Protein AF-A0AAW0M2M2-F1 (afdb_monomer)

Solvent-accessible surface area (backbone atoms only — not comparable to full-atom values): 34590 Å² total; per-residue (Å²): 140,70,68,51,44,62,49,50,53,52,49,44,66,69,54,57,27,78,77,44,36,73,47,79,44,62,57,34,70,61,42,40,52,47,68,79,40,62,84,29,36,69,46,28,28,35,42,36,34,29,42,13,44,48,23,31,36,43,34,56,42,60,23,58,39,45,49,23,29,38,40,34,34,30,41,13,40,44,23,48,41,65,26,67,47,36,49,26,43,41,27,30,37,42,31,37,26,43,12,46,50,23,46,65,58,53,35,37,37,82,67,23,46,43,36,29,39,39,32,52,14,50,35,48,41,40,48,67,44,70,38,55,64,38,46,81,46,50,34,33,57,30,55,50,48,70,66,49,52,53,42,25,44,72,65,25,71,89,31,92,54,35,72,58,48,52,50,54,54,52,54,48,58,54,48,52,48,54,52,49,58,56,46,60,74,71,54,94,70,93,76,80,77,77,69,66,57,60,57,58,54,52,48,53,53,51,55,62,67,49,48,71,58,56,61,63,57,78,74,58,90,77,82,82,78,88,87,76,89,86,88,87,86,89,82,92,81,85,84,69,55,80,55,64,65,76,62,50,64,76,74,47,45,53,58,49,52,48,49,54,48,52,52,48,52,52,53,51,49,50,56,52,53,48,68,74,66,62,75,81,83,71,98,85,67,72,74,71,62,65,54,56,57,54,52,50,55,50,55,73,73,52,55,67,67,64,55,55,52,68,78,61,66,69,75,76,50,52,75,34,55,41,23,77,84,74,47,68,34,20,45,49,26,38,24,47,48,39,31,41,13,61,64,41,77,50,49,59,68,69,63,40,31,50,52,52,53,49,42,40,76,57,43,36,27,24,41,37,49,29,50,66,28,54,62,52,44,36,35,34,50,50,21,60,37,43,78,79,46,70,59,90,70,45,40,40,33,37,32,40,25,67,75,43,83,47,94,77,50,70,42,57,44,37,48,43,70,52,53,51,54,45,49,57,49,48,33,61,42,31,69,45,82,55,38,43,32,42,24,43,52,41,57,21,58,86,37,30,46,54,50,32,42,52,40,52,46,51,37,33,77,70,52,42,24,71,36,39,28,41,16,36,55,15,72,68,35,48,56,51,27,36,73,73,46,73,47,24,33,42,37,39,76,36,25,76,79,38,62,88,47,63,86,57,53,51,56,49,29,59,76,69,41,26,9,38,31,24,37,49,28,37,52,79,39,48,39,59,38,68,61,53,70,74,54,73,50,98,76,20,58,53,69,66,26,40,40,57,33,71,73,21,29,62,55,38,50,56,43,51,52,47,44,45,54,50,11,57,74,70,77,47,49,36,35,20,47,42,41,28,52,56,52,67,75,40,79,47,35,34,40,27,60,53,63,85,43,68,70,56,50,53,42,55,57,54,12,76,75,61,83,74,53,74,68,54,48,46,53,57,48,68,54,38,51,73,88,67,56,35,53,56,95,47,45,82,80,43,61,71,66,34,26,93,56,19,49,43,49,80,81,129

Nearest PDB structures (foldseek):
  1pz0-assembly1_A  TM=8.975E-01  e=1.647E-25  Bacillus subtilis
  8hnq-assembly1_A  TM=9.126E-01  e=7.885E-23  Devosia sp. D6-9
  3n2t-assembly1_A  TM=8.808E-01  e=6.722E-23  Gluconobacter oxydans
  1pz1-assembly2_B  TM=8.894E-01  e=2.285E-22  Bacillus subtilis
  1ynq-assembly2_B  TM=8.586E-01  e=4.927E-20  Halalkalibacterium halodurans C-125

Radius of gyration: 32.62 Å; Cα contacts (8 Å, |Δi|>4): 1122; chains: 1; bounding box: 91×52×102 Å

Organism: Quercus suber (NCBI:txid58331)

Mean predicted aligned error: 18.8 Å

pLDDT: mean 76.01, std 26.11, range [20.14, 98.94]

Sequence (652 aa):
MPQSNIRLDKLLKSLQSKILKYMDFRSCKYITKLPDLSMSTPNLKELVLSDCNNLVEVHQSVGRLDKLVVWDLKGCSELQLLPDCLMMKSLEYFNVLYCSKLKKFPDIHPKMKSLKYLEMGETSISVLPPSFGNLTWLKTILFGSYDQLLHILVASMNCNIFPILVFMALVLTLDVQYIDLHYQHQVDTKVPIEETVSDSQALAITCLQCLPILNYFLTRPRFNKEGTSCASHHNFTNGVISLDWTRDIEEEIIPLCRFVQLTYDAFKKICLLSASTFKKPSKNTPQTCFIKEGLKEISDAVTIEEVVAGVRNELQIPLVKLGNQGLEVSKLGFGCMTLSGMYNSPLPEEDGIEVIKYAFSKGITFFDTSDIYGPHTNEILLGKALKQLPREKIQIATKFGVQKIGFPQMEVNGSPEYVRSSCEASLKRLDVQYIDLYYQHRVDTKVPIEETVGELKKLVEEGKVKYIGLSEASPDTIRRAHAVHPITALQMEWSLWSREIEDEIIPLCRELGIGIVPYSPLGRGFLAGKGAVENLAANSVLDMHPRFQGKNLDKNKAIFSRIEGLARKYQCTPAQLALAWVLQQGDDIVPIPGTTKIKNLENNIGSLKLKLTEEELKEISDAVPMEEVAGSRSFQNMDHFHWKFANTPPKN

InterPro domains:
  IPR023210 NADP-dependent oxidoreductase domain [PF00248] (331-622)
  IPR032675 Leucine-rich repeat domain superfamily [G3DSA:3.80.10.10] (3-87)
  IPR032675 Leucine-rich repeat domain superfamily [G3DSA:3.80.10.10] (88-161)
  IPR036812 NAD(P)-dependent oxidoreductase domain superfamily [G3DSA:3.20.20.100] (318-652)
  IPR036812 NAD(P)-dependent oxidoreductase domain superfamily [SSF51430] (319-623)
  IPR050791 Aldo/Keto Reductase [PTHR43625] (318-649)

Secondary structure (DSSP, 8-state):
--HHHHHHHHHHHHH--TT--EEE-TT-TT-SEE---TTT-TT--EEE-TT-TT--EE-GGGGG-TT--EEE-TT-TT--B--SEE--SS--EEE-TT-TT---PPEE-TT-----EEE-TT-------GGGGG-TT--EEEBS-HHHHHHHHHHTTTSTTHHHHHHHHHHHHHHHHHHHHHHHTT------TTTHHHHHHHHHHHHHHHHHHHHHHTT-GGG--------------SS-B--BTTTHIIIIIHHHHHHHHHHHHHHHHHHHHHHHH-----TT--THHHHHHHHHHHHHHS-HHHHHHHH----PPPEEE-SSSS-EEESS-EEGGGGG-SSSPPPPHHHHHHHHHHHHHTT--EEE--TTTTTTHHHHHHHHHHTTS-GGG-EEEEEE-EEEE-SS-EEE---HHHHHHHHHHHHHHHT-S-EEEEEESS--TTS-HHHHHHHHHHHHHTTSEEEEEEES--HHHHHHHHHHS-EEEEEEE-BTTB-TTTTTHHHHHHHTT-EEEEESTTGGGGGG-HHHHH---TT-GGGGSGGGSHHHHHHHHHHHHHHHHHHHHTTS-HHHHHHHHHHTT-TTB------S-HHHHHHHHHGGG----HHHHHHHHHTS-GGG--S-SSPTT-GGGSGGG---PPP-

Structure (mmCIF, N/CA/C/O backbone):
data_AF-A0AAW0M2M2-F1
#
_entry.id   AF-A0AAW0M2M2-F1
#
loop_
_atom_site.group_PDB
_atom_site.id
_atom_site.type_symbol
_atom_site.label_atom_id
_atom_site.label_alt_id
_atom_site.label_comp_id
_atom_site.label_asym_id
_atom_site.label_entity_id
_atom_site.label_seq_id
_atom_site.pdbx_PDB_ins_code
_atom_site.Cartn_x
_atom_site.Cartn_y
_atom_site.Cartn_z
_atom_site.occupancy
_atom_site.B_iso_or_equiv
_atom_site.auth_seq_id
_atom_site.auth_comp_id
_atom_site.auth_asym_id
_atom_site.auth_atom_id
_atom_site.pdbx_PDB_model_num
ATOM 1 N N . MET A 1 1 ? -6.464 0.130 71.370 1.00 41.16 1 MET A N 1
ATOM 2 C CA . MET A 1 1 ? -5.423 0.125 70.320 1.00 41.16 1 MET A CA 1
ATOM 3 C C . MET A 1 1 ? -5.131 1.541 69.764 1.00 41.16 1 MET A C 1
ATOM 5 O O . MET A 1 1 ? -5.499 1.801 68.630 1.00 41.16 1 MET A O 1
ATOM 9 N N . PRO A 1 2 ? -4.467 2.470 70.493 1.00 44.34 2 PRO A N 1
ATOM 10 C CA . PRO A 1 2 ? -4.054 3.775 69.933 1.00 44.34 2 PRO A CA 1
ATOM 11 C C . PRO A 1 2 ? -2.551 3.883 69.590 1.00 44.34 2 PRO A C 1
ATOM 13 O O . PRO A 1 2 ? -2.108 4.894 69.056 1.00 44.34 2 PRO A O 1
ATOM 16 N N . GLN A 1 3 ? -1.730 2.877 69.920 1.00 50.62 3 GLN A N 1
ATOM 17 C CA . GLN A 1 3 ? -0.264 3.013 69.877 1.00 50.62 3 GLN A CA 1
ATOM 18 C C . GLN A 1 3 ? 0.357 2.984 68.467 1.00 50.62 3 GLN A C 1
ATOM 20 O O . GLN A 1 3 ? 1.493 3.429 68.310 1.00 50.62 3 GLN A O 1
ATOM 25 N N . SER A 1 4 ? -0.343 2.482 67.445 1.00 52.38 4 SER A N 1
ATOM 26 C CA . SER A 1 4 ? 0.202 2.331 66.088 1.00 52.38 4 SER A CA 1
ATOM 27 C C . SER A 1 4 ? 0.309 3.652 65.320 1.00 52.38 4 SER A C 1
ATOM 29 O O . SER A 1 4 ? 1.388 3.954 64.814 1.00 52.38 4 SER A O 1
ATOM 31 N N . ASN A 1 5 ? -0.740 4.484 65.299 1.00 53.94 5 ASN A N 1
ATOM 32 C CA . ASN A 1 5 ? -0.688 5.793 64.623 1.00 53.94 5 ASN A CA 1
ATOM 33 C C . ASN A 1 5 ? 0.364 6.721 65.254 1.00 53.94 5 ASN A C 1
ATOM 35 O O . ASN A 1 5 ? 1.104 7.392 64.544 1.00 53.94 5 ASN A O 1
ATOM 39 N N . ILE A 1 6 ? 0.521 6.679 66.585 1.00 57.44 6 ILE A N 1
ATOM 40 C CA . ILE A 1 6 ? 1.540 7.465 67.307 1.00 57.44 6 ILE A CA 1
ATOM 41 C C . ILE A 1 6 ? 2.966 7.095 66.850 1.00 57.44 6 ILE A C 1
ATOM 43 O O . ILE A 1 6 ? 3.866 7.937 66.879 1.00 57.44 6 ILE A O 1
ATOM 47 N N . ARG A 1 7 ? 3.201 5.845 66.424 1.00 64.94 7 ARG A N 1
ATOM 48 C CA . ARG A 1 7 ? 4.500 5.415 65.879 1.00 64.94 7 ARG A CA 1
ATOM 49 C C . ARG A 1 7 ? 4.709 5.886 64.442 1.00 64.94 7 ARG A C 1
ATOM 51 O O . ARG A 1 7 ? 5.830 6.270 64.120 1.00 64.94 7 ARG A O 1
ATOM 58 N N . LEU A 1 8 ? 3.662 5.906 63.617 1.00 69.88 8 LEU A N 1
ATOM 59 C CA . LEU A 1 8 ? 3.749 6.382 62.235 1.00 69.88 8 LEU A CA 1
ATOM 60 C C . LEU A 1 8 ? 4.047 7.888 62.172 1.00 69.88 8 LEU A C 1
ATOM 62 O O . LEU A 1 8 ? 4.951 8.293 61.447 1.00 69.88 8 LEU A O 1
ATOM 66 N N . ASP A 1 9 ? 3.394 8.699 63.007 1.00 69.25 9 ASP A N 1
ATOM 67 C CA . ASP A 1 9 ? 3.676 10.139 63.118 1.00 69.25 9 ASP A CA 1
ATOM 68 C C . ASP A 1 9 ? 5.131 10.410 63.493 1.00 69.25 9 ASP A C 1
ATOM 70 O O . ASP A 1 9 ? 5.781 11.292 62.931 1.00 69.25 9 ASP A O 1
ATOM 74 N N . LYS A 1 10 ? 5.658 9.646 64.459 1.00 70.62 10 LYS A N 1
ATOM 75 C CA . LYS A 1 10 ? 7.057 9.752 64.885 1.00 70.62 10 LYS A CA 1
ATOM 76 C C . LYS A 1 10 ? 8.012 9.321 63.775 1.00 70.62 10 LYS A C 1
ATOM 78 O O . LYS A 1 10 ? 8.997 10.016 63.543 1.00 70.62 10 LYS A O 1
ATOM 83 N N . LEU A 1 11 ? 7.705 8.230 63.070 1.00 70.00 11 LEU A N 1
ATOM 84 C CA . LEU A 1 11 ? 8.491 7.753 61.932 1.00 70.00 11 LEU A CA 1
ATOM 85 C C . LEU A 1 11 ? 8.541 8.814 60.823 1.00 70.00 11 LEU A C 1
ATOM 87 O O . LEU A 1 11 ? 9.621 9.202 60.390 1.00 70.00 11 LEU A O 1
ATOM 91 N N . LEU A 1 12 ? 7.394 9.358 60.419 1.00 70.56 12 LEU A N 1
ATOM 92 C CA . LEU A 1 12 ? 7.300 10.362 59.356 1.00 70.56 12 LEU A CA 1
ATOM 93 C C . LEU A 1 12 ? 7.937 11.700 59.752 1.00 70.56 12 LEU A C 1
ATOM 95 O O . LEU A 1 12 ? 8.590 12.336 58.921 1.00 70.56 12 LEU A O 1
ATOM 99 N N . LYS A 1 13 ? 7.824 12.110 61.021 1.00 68.62 13 LYS A N 1
ATOM 100 C CA . LYS A 1 13 ? 8.559 13.269 61.558 1.00 68.62 13 LYS A CA 1
ATOM 101 C C . LYS A 1 13 ? 10.069 13.040 61.586 1.00 68.62 13 LYS A C 1
ATOM 103 O O . LYS A 1 13 ? 10.808 13.992 61.376 1.00 68.62 13 LYS A O 1
ATOM 108 N N . SER A 1 14 ? 10.528 11.809 61.821 1.00 65.75 14 SER A N 1
ATOM 109 C CA . SER A 1 14 ? 11.958 11.469 61.796 1.00 65.75 14 SER A CA 1
ATOM 110 C C . SER A 1 14 ? 12.529 11.354 60.383 1.00 65.75 14 SER A C 1
ATOM 112 O O . SER A 1 14 ? 13.710 11.613 60.183 1.00 65.75 14 SER A O 1
ATOM 114 N N . LEU A 1 15 ? 11.696 10.990 59.401 1.00 64.31 15 LEU A N 1
ATOM 115 C CA . LEU A 1 15 ? 12.158 10.747 58.042 1.00 64.31 15 LEU A CA 1
ATOM 116 C C . LEU A 1 15 ? 12.524 12.043 57.317 1.00 64.31 15 LEU A C 1
ATOM 118 O O . LEU A 1 15 ? 13.510 11.999 56.595 1.00 64.31 15 LEU A O 1
ATOM 122 N N . GLN A 1 16 ? 11.776 13.152 57.497 1.00 63.84 16 GLN A N 1
ATOM 123 C CA . GLN A 1 16 ? 12.005 14.493 56.891 1.00 63.84 16 GLN A CA 1
ATOM 124 C C . GLN A 1 16 ? 12.787 14.459 55.561 1.00 63.84 16 GLN A C 1
ATOM 126 O O . GLN A 1 16 ? 13.765 15.179 55.337 1.00 63.84 16 GLN A O 1
ATOM 131 N N . SER A 1 17 ? 12.382 13.560 54.665 1.00 61.28 17 SER A N 1
ATOM 132 C CA . SER A 1 17 ? 13.258 13.090 53.604 1.00 61.28 17 SER A CA 1
ATOM 133 C C . SER A 1 17 ? 12.835 13.746 52.311 1.00 61.28 17 SER A C 1
ATOM 135 O O . SER A 1 17 ? 11.846 13.367 51.682 1.00 61.28 17 SER A O 1
ATOM 137 N N . LYS A 1 18 ? 13.638 14.712 51.859 1.00 66.69 18 LYS A N 1
ATOM 138 C CA . LYS A 1 18 ? 13.493 15.292 50.517 1.00 66.69 18 LYS A CA 1
ATOM 139 C C . LYS A 1 18 ? 13.751 14.265 49.405 1.00 66.69 18 LYS A C 1
ATOM 141 O O . LYS A 1 18 ? 13.541 14.599 48.245 1.00 66.69 18 LYS A O 1
ATOM 146 N N . ILE A 1 19 ? 14.197 13.045 49.706 1.00 73.31 19 ILE A N 1
ATOM 147 C CA . ILE A 1 19 ? 14.490 12.022 48.691 1.00 73.31 19 ILE A CA 1
ATOM 148 C C . ILE A 1 19 ? 13.439 10.910 48.616 1.00 73.31 19 ILE A C 1
ATOM 150 O O . ILE A 1 19 ? 13.458 10.151 47.648 1.00 73.31 19 ILE A O 1
ATOM 154 N N . LEU A 1 20 ? 12.523 10.807 49.587 1.00 80.50 20 LEU A N 1
ATOM 155 C CA . LEU A 1 20 ? 11.522 9.743 49.595 1.00 80.50 20 LEU A CA 1
ATOM 156 C C . LEU A 1 20 ? 10.520 9.939 48.448 1.00 80.50 20 LEU A C 1
ATOM 158 O O . LEU A 1 20 ? 9.839 10.962 48.375 1.00 80.50 20 LEU A O 1
ATOM 162 N N . LYS A 1 21 ? 10.458 8.949 47.550 1.00 87.12 21 LYS A N 1
ATOM 163 C CA . LYS A 1 21 ? 9.605 8.951 46.350 1.00 87.12 21 LYS A CA 1
ATOM 164 C C . LYS A 1 21 ? 8.469 7.932 46.408 1.00 87.12 21 LYS A C 1
ATOM 166 O O . LYS A 1 21 ? 7.472 8.137 45.730 1.00 87.12 21 LYS A O 1
ATOM 171 N N . TYR A 1 22 ? 8.598 6.885 47.214 1.00 87.62 22 TYR A N 1
ATOM 172 C CA . TYR A 1 22 ? 7.656 5.769 47.244 1.00 87.62 22 TYR A CA 1
ATOM 173 C C . TYR A 1 22 ? 7.338 5.418 48.692 1.00 87.62 22 TYR A C 1
ATOM 175 O O . TYR A 1 22 ? 8.245 5.358 49.527 1.00 87.62 22 TYR A O 1
ATOM 183 N N . MET A 1 23 ? 6.058 5.224 48.986 1.00 87.25 23 MET A N 1
ATOM 184 C CA . MET A 1 23 ? 5.569 4.835 50.300 1.00 87.25 23 MET A CA 1
ATOM 185 C C . MET A 1 23 ? 4.469 3.795 50.116 1.00 87.25 23 MET A C 1
ATOM 187 O O . MET A 1 23 ? 3.405 4.105 49.588 1.00 87.25 23 MET A O 1
ATOM 191 N N . ASP A 1 24 ? 4.755 2.567 50.537 1.00 88.19 24 ASP A N 1
ATOM 192 C CA . ASP A 1 24 ? 3.856 1.425 50.405 1.00 88.19 24 ASP A CA 1
ATOM 193 C C . ASP A 1 24 ? 3.516 0.874 51.794 1.00 88.19 24 ASP A C 1
ATOM 195 O O . ASP A 1 24 ? 4.394 0.487 52.569 1.00 88.19 24 ASP A O 1
ATOM 199 N N . PHE A 1 25 ? 2.227 0.892 52.111 1.00 88.19 25 PHE A N 1
ATOM 200 C CA . PHE A 1 25 ? 1.624 0.379 53.332 1.00 88.19 25 PHE A CA 1
ATOM 201 C C . PHE A 1 25 ? 0.570 -0.687 53.035 1.00 88.19 25 PHE A C 1
ATOM 203 O O . PHE A 1 25 ? -0.311 -0.907 53.866 1.00 88.19 25 PHE A O 1
ATOM 210 N N . ARG A 1 26 ? 0.619 -1.340 51.869 1.00 89.50 26 ARG A N 1
ATOM 211 C CA . ARG A 1 26 ? -0.388 -2.322 51.470 1.00 89.50 26 ARG A CA 1
ATOM 212 C C . ARG A 1 26 ? -0.653 -3.347 52.576 1.00 89.50 26 ARG A C 1
ATOM 214 O O . ARG A 1 26 ? 0.263 -3.868 53.214 1.00 89.50 26 ARG A O 1
ATOM 221 N N . SER A 1 27 ? -1.932 -3.619 52.809 1.00 87.62 27 SER A N 1
ATOM 222 C CA . SER A 1 27 ? -2.438 -4.569 53.797 1.00 87.62 27 SER A CA 1
ATOM 223 C C . SER A 1 27 ? -2.068 -4.230 55.250 1.00 87.62 27 SER A C 1
ATOM 225 O O . SER A 1 27 ? -2.112 -5.097 56.132 1.00 87.62 27 SER A O 1
ATOM 227 N N . CYS A 1 28 ? -1.709 -2.974 55.547 1.00 84.38 28 CYS A N 1
ATOM 228 C CA . CYS A 1 28 ? -1.359 -2.561 56.901 1.00 84.38 28 CYS A CA 1
ATOM 229 C C . CYS A 1 28 ? -2.606 -2.449 57.788 1.00 84.38 28 CYS A C 1
ATOM 231 O O . CYS A 1 28 ? -3.385 -1.501 57.725 1.00 84.38 28 CYS A O 1
ATOM 233 N N . LYS A 1 29 ? -2.759 -3.405 58.707 1.00 82.69 29 LYS A N 1
ATOM 234 C CA . LYS A 1 29 ? -3.913 -3.491 59.620 1.00 82.69 29 LYS A CA 1
ATOM 235 C C . LYS A 1 29 ? -3.873 -2.487 60.776 1.00 82.69 29 LYS A C 1
ATOM 237 O O . LYS A 1 29 ? -4.831 -2.395 61.536 1.00 82.69 29 LYS A O 1
ATOM 242 N N . TYR A 1 30 ? -2.767 -1.773 60.963 1.00 82.38 30 TYR A N 1
ATOM 243 C CA . TYR A 1 30 ? -2.548 -0.937 62.147 1.00 82.38 30 TYR A CA 1
ATOM 244 C C . TYR A 1 30 ? -2.758 0.557 61.908 1.00 82.38 30 TYR A C 1
ATOM 246 O O . TYR A 1 30 ? -2.838 1.309 62.882 1.00 82.38 30 TYR A O 1
ATOM 254 N N . ILE A 1 31 ? -2.814 0.988 60.649 1.00 83.56 31 ILE A N 1
ATOM 255 C CA . ILE A 1 31 ? -3.046 2.387 60.302 1.00 83.56 31 ILE A CA 1
ATOM 256 C C . ILE A 1 31 ? -4.547 2.617 60.344 1.00 83.56 31 ILE A C 1
ATOM 258 O O . ILE A 1 31 ? -5.289 2.017 59.573 1.00 83.56 31 ILE A O 1
ATOM 262 N N . THR A 1 32 ? -4.985 3.489 61.249 1.00 85.75 32 THR A N 1
ATOM 263 C CA . THR A 1 32 ? -6.385 3.934 61.275 1.00 85.75 32 THR A CA 1
ATOM 264 C C . THR A 1 32 ? -6.557 5.351 60.756 1.00 85.75 32 THR A C 1
ATOM 266 O O . THR A 1 32 ? -7.652 5.726 60.350 1.00 85.75 32 THR A O 1
ATOM 269 N N . LYS A 1 33 ? -5.479 6.141 60.744 1.00 87.81 33 LYS A N 1
ATOM 270 C CA . LYS A 1 33 ? -5.456 7.513 60.238 1.00 87.81 33 LYS A CA 1
ATOM 271 C C . LYS A 1 33 ? -4.105 7.766 59.582 1.00 87.81 33 LYS A C 1
ATOM 273 O O . LYS A 1 33 ? -3.077 7.489 60.203 1.00 87.81 33 LYS A O 1
ATOM 278 N N . LEU A 1 34 ? -4.097 8.280 58.354 1.00 86.25 34 LEU A N 1
ATOM 279 C CA . LEU A 1 34 ? -2.859 8.728 57.720 1.00 86.25 34 LEU A CA 1
ATOM 280 C C . LEU A 1 34 ? -2.572 10.170 58.158 1.00 86.25 34 LEU A C 1
ATOM 282 O O . LEU A 1 34 ? -3.456 11.006 57.985 1.00 86.25 34 LEU A O 1
ATOM 286 N N . PRO A 1 35 ? -1.391 10.481 58.712 1.00 82.62 35 PRO A N 1
ATOM 287 C CA . PRO A 1 35 ? -1.107 11.800 59.272 1.00 82.62 35 PRO A CA 1
ATOM 288 C C . PRO A 1 35 ? -0.626 12.810 58.228 1.00 82.62 35 PRO A C 1
ATOM 290 O O . PRO A 1 35 ? -0.592 12.537 57.030 1.00 82.62 35 PRO A O 1
ATOM 293 N N . ASP A 1 36 ? -0.246 14.003 58.687 1.00 84.38 36 ASP A N 1
ATOM 294 C CA . ASP A 1 36 ? 0.264 15.061 57.821 1.00 84.38 36 ASP A CA 1
ATOM 295 C C . ASP A 1 36 ? 1.573 14.668 57.109 1.00 84.38 36 ASP A C 1
ATOM 297 O O . ASP A 1 36 ? 2.599 14.439 57.750 1.00 84.38 36 ASP A O 1
ATOM 301 N N . LEU A 1 37 ? 1.543 14.647 55.771 1.00 81.38 37 LEU A N 1
ATOM 302 C CA . LEU A 1 37 ? 2.695 14.343 54.914 1.00 81.38 37 LEU A CA 1
ATOM 303 C C . LEU A 1 37 ? 3.392 15.583 54.316 1.00 81.38 37 LEU A C 1
ATOM 305 O O . LEU A 1 37 ? 4.449 15.446 53.696 1.00 81.38 37 LEU A O 1
ATOM 309 N N . SER A 1 38 ? 2.843 16.792 54.497 1.00 69.94 38 SER A N 1
ATOM 310 C CA . SER A 1 38 ? 3.282 18.010 53.786 1.00 69.94 38 SER A CA 1
ATOM 311 C C . SER A 1 38 ? 4.749 18.376 54.031 1.00 69.94 38 SER A C 1
ATOM 313 O O . SER A 1 38 ? 5.471 18.720 53.095 1.00 69.94 38 SER A O 1
ATOM 315 N N . MET A 1 39 ? 5.201 18.266 55.281 1.00 65.81 39 MET A N 1
ATOM 316 C CA . MET A 1 39 ? 6.564 18.618 55.696 1.00 65.81 39 MET A CA 1
ATOM 317 C C . MET A 1 39 ? 7.548 17.446 55.605 1.00 65.81 39 MET A C 1
ATOM 319 O O . MET A 1 39 ? 8.760 17.659 55.588 1.00 65.81 39 MET A O 1
ATOM 323 N N . SER A 1 40 ? 7.043 16.213 55.547 1.00 66.44 40 SER A N 1
ATOM 324 C CA . SER A 1 40 ? 7.860 15.003 55.662 1.00 66.44 40 SER A CA 1
ATOM 325 C C . SER A 1 40 ? 8.271 14.416 54.315 1.00 66.44 40 SER A C 1
ATOM 327 O O . SER A 1 40 ? 9.352 13.832 54.224 1.00 66.44 40 SER A O 1
ATOM 329 N N . THR A 1 41 ? 7.441 14.558 53.274 1.00 74.00 41 THR A N 1
ATOM 330 C CA . THR A 1 41 ? 7.639 13.866 51.987 1.00 74.00 41 THR A CA 1
ATOM 331 C C . THR A 1 41 ? 7.198 14.712 50.779 1.00 74.00 41 THR A C 1
ATOM 333 O O . THR A 1 41 ? 6.314 14.308 50.022 1.00 74.00 41 THR A O 1
ATOM 336 N N . PRO A 1 42 ? 7.811 15.886 50.531 1.00 76.50 42 PRO A N 1
ATOM 337 C CA . PRO A 1 42 ? 7.380 16.800 49.463 1.00 76.50 42 PRO A CA 1
ATOM 338 C C . PRO A 1 42 ? 7.626 16.267 48.038 1.00 76.50 42 PRO A C 1
ATOM 340 O O . PRO A 1 42 ? 7.139 16.839 47.067 1.00 76.50 42 PRO A O 1
ATOM 343 N N . ASN A 1 43 ? 8.414 15.195 47.898 1.00 84.12 43 ASN A N 1
ATOM 344 C CA . ASN A 1 43 ? 8.793 14.584 46.621 1.00 84.12 43 ASN A CA 1
ATOM 345 C C . ASN A 1 43 ? 8.184 13.194 46.399 1.00 84.12 43 ASN A C 1
ATOM 347 O O . ASN A 1 43 ? 8.631 12.476 45.501 1.00 84.12 43 ASN A O 1
ATOM 351 N N . LEU A 1 44 ? 7.177 12.831 47.199 1.00 88.69 44 LEU A N 1
ATOM 352 C CA . LEU A 1 44 ? 6.480 11.560 47.074 1.00 88.69 44 LEU A CA 1
ATOM 353 C C . LEU A 1 44 ? 5.790 11.467 45.706 1.00 88.69 44 LEU A C 1
ATOM 355 O O . LEU A 1 44 ? 5.072 12.383 45.312 1.00 88.69 44 LEU A O 1
ATOM 359 N N . LYS A 1 45 ? 6.047 10.370 44.993 1.00 92.56 45 LYS A N 1
ATOM 360 C CA . LYS A 1 45 ? 5.477 10.032 43.686 1.00 92.56 45 LYS A CA 1
ATOM 361 C C . LYS A 1 45 ? 4.421 8.943 43.780 1.00 92.56 45 LYS A C 1
ATOM 363 O O . LYS A 1 45 ? 3.458 8.996 43.028 1.00 92.56 45 LYS A O 1
ATOM 368 N N . GLU A 1 46 ? 4.565 7.995 44.698 1.00 94.50 46 GLU A N 1
ATOM 369 C CA . GLU A 1 46 ? 3.585 6.920 44.860 1.00 94.50 46 GLU A CA 1
ATOM 370 C C . GLU A 1 46 ? 3.254 6.709 46.332 1.00 94.50 46 GLU A C 1
ATOM 372 O O . GLU A 1 46 ? 4.152 6.629 47.179 1.00 94.50 46 GLU A O 1
ATOM 377 N N . LEU A 1 47 ? 1.955 6.629 46.610 1.00 93.88 47 LEU A N 1
ATOM 378 C CA . LEU A 1 47 ? 1.397 6.322 47.917 1.00 93.88 47 LEU A CA 1
ATOM 379 C C . LEU A 1 47 ? 0.417 5.159 47.761 1.00 93.88 47 LEU A C 1
ATOM 381 O O . LEU A 1 47 ? -0.668 5.325 47.201 1.00 93.88 47 LEU A O 1
ATOM 385 N N . VAL A 1 48 ? 0.811 3.995 48.265 1.00 93.25 48 VAL A N 1
ATOM 386 C CA . VAL A 1 48 ? 0.042 2.752 48.174 1.00 93.25 48 VAL A CA 1
ATOM 387 C C . VAL A 1 48 ? -0.420 2.364 49.573 1.00 93.25 48 VAL A C 1
ATOM 389 O O . VAL A 1 48 ? 0.381 2.185 50.484 1.00 93.25 48 VAL A O 1
ATOM 392 N N . LEU A 1 49 ? -1.729 2.271 49.751 1.00 93.62 49 LEU A N 1
ATOM 393 C CA . LEU A 1 49 ? -2.432 1.966 50.998 1.00 93.62 49 LEU A CA 1
ATOM 394 C C . LEU A 1 49 ? -3.474 0.859 50.776 1.00 93.62 49 LEU A C 1
ATOM 396 O O . LEU A 1 49 ? -4.355 0.680 51.613 1.00 93.62 49 LEU A O 1
ATOM 400 N N . SER A 1 50 ? -3.395 0.118 49.668 1.00 91.19 50 SER A N 1
ATOM 401 C CA . SER A 1 50 ? -4.389 -0.895 49.308 1.00 91.19 50 SER A CA 1
ATOM 402 C C . SER A 1 50 ? -4.579 -1.922 50.435 1.00 91.19 50 SER A C 1
ATOM 404 O O . SER A 1 50 ? -3.626 -2.281 51.120 1.00 91.19 50 SER A O 1
ATOM 406 N N . ASP A 1 51 ? -5.806 -2.375 50.669 1.00 90.88 51 ASP A N 1
ATOM 407 C CA . ASP A 1 51 ? -6.210 -3.339 51.701 1.00 90.88 51 ASP A CA 1
ATOM 408 C C . ASP A 1 51 ? -5.865 -2.918 53.149 1.00 90.88 51 ASP A C 1
ATOM 410 O O . ASP A 1 51 ? -5.757 -3.750 54.060 1.00 90.88 51 ASP A O 1
ATOM 414 N N . CYS A 1 52 ? -5.689 -1.616 53.407 1.00 90.69 52 CYS A N 1
ATOM 415 C CA . CYS A 1 52 ? -5.622 -1.068 54.765 1.00 90.69 52 CYS A CA 1
ATOM 416 C C . CYS A 1 52 ? -7.027 -0.992 55.377 1.00 90.69 52 CYS A C 1
ATOM 418 O O . CYS A 1 52 ? -7.575 0.086 55.594 1.00 90.69 52 CYS A O 1
ATOM 420 N N . ASN A 1 53 ? -7.617 -2.147 55.684 1.00 90.00 53 ASN A N 1
ATOM 421 C CA . ASN A 1 53 ? -9.035 -2.259 56.048 1.00 90.00 53 ASN A CA 1
ATOM 422 C C . ASN A 1 53 ? -9.442 -1.452 57.286 1.00 90.00 53 ASN A C 1
ATOM 424 O O . ASN A 1 53 ? -10.620 -1.193 57.445 1.00 90.00 53 ASN A O 1
ATOM 428 N N . ASN A 1 54 ? -8.503 -1.058 58.154 1.00 90.75 54 ASN A N 1
ATOM 429 C CA . ASN A 1 54 ? -8.787 -0.262 59.354 1.00 90.75 54 ASN A CA 1
ATOM 430 C C . ASN A 1 54 ? -8.572 1.251 59.160 1.00 90.75 54 ASN A C 1
ATOM 432 O O . ASN A 1 54 ? -8.779 2.009 60.109 1.00 90.75 54 ASN A O 1
ATOM 436 N N . LEU A 1 55 ? -8.135 1.695 57.975 1.00 93.12 55 LEU A N 1
ATOM 437 C CA . LEU A 1 55 ? -7.920 3.104 57.652 1.00 93.12 55 LEU A CA 1
ATOM 438 C C . LEU A 1 55 ? -9.269 3.821 57.562 1.00 93.12 55 LEU A C 1
ATOM 440 O O . LEU A 1 55 ? -10.076 3.507 56.698 1.00 93.12 55 LEU A O 1
ATOM 444 N N . VAL A 1 56 ? -9.491 4.804 58.433 1.00 93.69 56 VAL A N 1
ATOM 445 C CA . VAL A 1 56 ? -10.744 5.569 58.515 1.00 93.69 56 VAL A CA 1
ATOM 446 C C . VAL A 1 56 ? -10.630 6.920 57.814 1.00 93.69 56 VAL A C 1
ATOM 448 O O . VAL A 1 56 ? -11.572 7.356 57.151 1.00 93.69 56 VAL A O 1
ATOM 451 N N . GLU A 1 57 ? -9.487 7.597 57.943 1.00 93.06 57 GLU A N 1
ATOM 452 C CA . GLU A 1 57 ? -9.285 8.929 57.366 1.00 93.06 57 GLU A CA 1
ATOM 453 C C . GLU A 1 57 ? -7.884 9.123 56.784 1.00 93.06 57 GLU A C 1
ATOM 455 O O . GLU A 1 57 ? -6.884 8.626 57.315 1.00 93.06 57 GLU A O 1
ATOM 460 N N . VAL A 1 58 ? -7.822 9.924 55.722 1.00 92.81 58 VAL A N 1
ATOM 461 C CA . VAL A 1 58 ? -6.584 10.448 55.152 1.00 92.81 58 VAL A CA 1
ATOM 462 C C . VAL A 1 58 ? -6.489 11.947 55.430 1.00 92.81 58 VAL A C 1
ATOM 464 O O . VAL A 1 58 ? -7.408 12.706 55.127 1.00 92.81 58 VAL A O 1
ATOM 467 N N . HIS A 1 59 ? -5.363 12.392 55.991 1.00 92.00 59 HIS A N 1
ATOM 468 C CA . HIS A 1 59 ? -5.149 13.801 56.310 1.00 92.00 59 HIS A CA 1
ATOM 469 C C . HIS A 1 59 ? -5.188 14.714 55.071 1.00 92.00 59 HIS A C 1
ATOM 471 O O . HIS A 1 59 ? -4.664 14.392 54.003 1.00 92.00 59 HIS A O 1
ATOM 477 N N . GLN A 1 60 ? -5.728 15.922 55.256 1.00 91.31 60 GLN A N 1
ATOM 478 C CA . GLN A 1 60 ? -5.965 16.933 54.215 1.00 91.31 60 GLN A CA 1
ATOM 479 C C . GLN A 1 60 ? -4.723 17.313 53.393 1.00 91.31 60 GLN A C 1
ATOM 481 O O . GLN A 1 60 ? -4.825 17.712 52.234 1.00 91.31 60 GLN A O 1
ATOM 486 N N . SER A 1 61 ? -3.529 17.199 53.976 1.00 89.31 61 SER A N 1
ATOM 487 C CA . SER A 1 61 ? -2.286 17.554 53.287 1.00 89.31 61 SER A CA 1
ATOM 488 C C . SER A 1 61 ? -1.919 16.626 52.133 1.00 89.31 61 SER A C 1
ATOM 490 O O . SER A 1 61 ? -1.231 17.076 51.218 1.00 89.31 61 SER A O 1
ATOM 492 N N . VAL A 1 62 ? -2.413 15.383 52.119 1.00 90.25 62 VAL A N 1
ATOM 493 C CA . VAL A 1 62 ? -2.189 14.447 51.004 1.00 90.25 62 VAL A CA 1
ATOM 494 C C . VAL A 1 62 ? -2.771 15.004 49.706 1.00 90.25 62 VAL A C 1
ATOM 496 O O . VAL A 1 62 ? -2.120 14.943 48.667 1.00 90.25 62 VAL A O 1
ATOM 499 N N . GLY A 1 63 ? -3.918 15.691 49.786 1.00 88.62 63 GLY A N 1
ATOM 500 C CA . GLY A 1 63 ? -4.549 16.361 48.646 1.00 88.62 63 GLY A CA 1
ATOM 501 C C . GLY A 1 63 ? -3.708 17.482 48.016 1.00 88.62 63 GLY A C 1
ATOM 502 O O . GLY A 1 63 ? -4.073 17.989 46.960 1.00 88.62 63 GLY A O 1
ATOM 503 N N . ARG A 1 64 ? -2.579 17.874 48.625 1.00 89.44 64 ARG A N 1
ATOM 504 C CA . ARG A 1 64 ? -1.669 18.935 48.151 1.00 89.44 64 ARG A CA 1
ATOM 505 C C . ARG A 1 64 ? -0.287 18.418 47.734 1.00 89.44 64 ARG A C 1
ATOM 507 O O . ARG A 1 64 ? 0.622 19.218 47.513 1.00 89.44 64 ARG A O 1
ATOM 514 N N . LEU A 1 65 ? -0.099 17.102 47.628 1.00 89.94 65 LEU A N 1
ATOM 515 C CA . LEU A 1 65 ? 1.167 16.504 47.196 1.00 89.94 65 LEU A CA 1
ATOM 516 C C . LEU A 1 65 ? 1.338 16.622 45.674 1.00 89.94 65 LEU A C 1
ATOM 518 O O . LEU A 1 65 ? 1.083 15.690 44.920 1.00 89.94 65 LEU A O 1
ATOM 522 N N . ASP A 1 66 ? 1.801 17.784 45.210 1.00 88.50 66 ASP A N 1
ATOM 523 C CA . ASP A 1 66 ? 1.894 18.136 43.782 1.00 88.50 66 ASP A CA 1
ATOM 524 C C . ASP A 1 66 ? 2.669 17.136 42.905 1.00 88.50 66 ASP A C 1
ATOM 526 O O . ASP A 1 66 ? 2.452 17.108 41.692 1.00 88.50 66 ASP A O 1
ATOM 530 N N . LYS A 1 67 ? 3.571 16.340 43.493 1.00 90.50 67 LYS A N 1
ATOM 531 C CA . LYS A 1 67 ? 4.420 15.357 42.800 1.00 90.50 67 LYS A CA 1
ATOM 532 C C . LYS A 1 67 ? 3.881 13.926 42.832 1.00 90.50 67 LYS A C 1
ATOM 534 O O . LYS A 1 67 ? 4.486 13.070 42.189 1.00 90.50 67 LYS A O 1
ATOM 539 N N . LEU A 1 68 ? 2.781 13.680 43.545 1.00 93.00 68 LEU A N 1
ATOM 540 C CA . LEU A 1 68 ? 2.160 12.365 43.623 1.00 93.00 68 LEU A CA 1
ATOM 541 C C . LEU A 1 68 ? 1.566 12.012 42.257 1.00 93.00 68 LEU A C 1
ATOM 543 O O . LEU A 1 68 ? 0.819 12.809 41.700 1.00 93.00 68 LEU A O 1
ATOM 547 N N . VAL A 1 69 ? 1.940 10.851 41.726 1.00 94.81 69 VAL A N 1
ATOM 548 C CA . VAL A 1 69 ? 1.541 10.295 40.424 1.00 94.81 69 VAL A CA 1
ATOM 549 C C . VAL A 1 69 ? 0.549 9.151 40.610 1.00 94.81 69 VAL A C 1
ATOM 551 O O . VAL A 1 69 ? -0.447 9.087 39.893 1.00 94.81 69 VAL A O 1
ATOM 554 N N . VAL A 1 70 ? 0.793 8.289 41.600 1.00 94.62 70 VAL A N 1
ATOM 555 C CA . VAL A 1 70 ? -0.048 7.129 41.914 1.00 94.62 70 VAL A CA 1
ATOM 556 C C . VAL A 1 70 ? -0.548 7.242 43.345 1.00 94.62 70 VAL A C 1
ATOM 558 O O . VAL A 1 70 ? 0.244 7.405 44.278 1.00 94.62 70 VAL A O 1
ATOM 561 N N . TRP A 1 71 ? -1.861 7.120 43.513 1.00 96.62 71 TRP A N 1
ATOM 562 C CA . TRP A 1 71 ? -2.487 7.019 44.820 1.00 96.62 71 TRP A CA 1
ATOM 563 C C . TRP A 1 71 ? -3.482 5.863 44.840 1.00 96.62 71 TRP A C 1
ATOM 565 O O . TRP A 1 71 ? -4.526 5.915 44.192 1.00 96.62 71 TRP A O 1
ATOM 575 N N . ASP A 1 72 ? -3.141 4.814 45.582 1.00 94.69 72 ASP A N 1
ATOM 576 C CA . ASP A 1 72 ? -3.933 3.590 45.656 1.00 94.69 72 ASP A CA 1
ATOM 577 C C . ASP A 1 72 ? -4.445 3.357 47.083 1.00 94.69 72 ASP A C 1
ATOM 579 O O . ASP A 1 72 ? -3.662 3.209 48.019 1.00 94.69 72 ASP A O 1
ATOM 583 N N . LEU A 1 73 ? -5.766 3.346 47.239 1.00 95.44 73 LEU A N 1
ATOM 584 C CA . LEU A 1 73 ? -6.519 3.071 48.464 1.00 95.44 73 LEU A CA 1
ATOM 585 C C . LEU A 1 73 ? -7.475 1.882 48.285 1.00 95.44 73 LEU A C 1
ATOM 587 O O . LEU A 1 73 ? -8.363 1.694 49.118 1.00 95.44 73 LEU A O 1
ATOM 591 N N . LYS A 1 74 ? -7.331 1.091 47.215 1.00 93.31 74 LYS A N 1
ATOM 592 C CA . LYS A 1 74 ? -8.222 -0.036 46.915 1.00 93.31 74 LYS A CA 1
ATOM 593 C C . LYS A 1 74 ? -8.420 -0.930 48.138 1.00 93.31 74 LYS A C 1
ATOM 595 O O . LYS A 1 74 ? -7.456 -1.251 48.816 1.00 93.31 74 LYS A O 1
ATOM 600 N N . GLY A 1 75 ? -9.646 -1.351 48.427 1.00 88.69 75 GLY A N 1
ATOM 601 C CA . GLY A 1 75 ? -9.933 -2.282 49.521 1.00 88.69 75 GLY A CA 1
ATOM 602 C C . GLY A 1 75 ? -9.902 -1.669 50.924 1.00 88.69 75 GLY A C 1
ATOM 603 O O . GLY A 1 75 ? -10.077 -2.398 51.895 1.00 88.69 75 GLY A O 1
ATOM 604 N N . CYS A 1 76 ? -9.730 -0.351 51.084 1.00 93.69 76 CYS A N 1
ATOM 605 C CA . CYS A 1 76 ? -9.828 0.302 52.396 1.00 93.69 76 CYS A CA 1
ATOM 606 C C . CYS A 1 76 ? -11.294 0.413 52.855 1.00 93.69 76 CYS A C 1
ATOM 608 O O . CYS A 1 76 ? -11.896 1.486 52.829 1.00 93.69 76 CYS A O 1
ATOM 610 N N . SER A 1 77 ? -11.884 -0.701 53.289 1.00 92.19 77 SER A N 1
ATOM 611 C CA . SER A 1 77 ? -13.319 -0.819 53.586 1.00 92.19 77 SER A CA 1
ATOM 612 C C . SER A 1 77 ? -13.837 0.133 54.674 1.00 92.19 77 SER A C 1
ATOM 614 O O . SER A 1 77 ? -15.004 0.518 54.646 1.00 92.19 77 SER A O 1
ATOM 616 N N . GLU A 1 78 ? -12.993 0.528 55.635 1.00 94.88 78 GLU A N 1
ATOM 617 C CA . GLU A 1 78 ? -13.367 1.463 5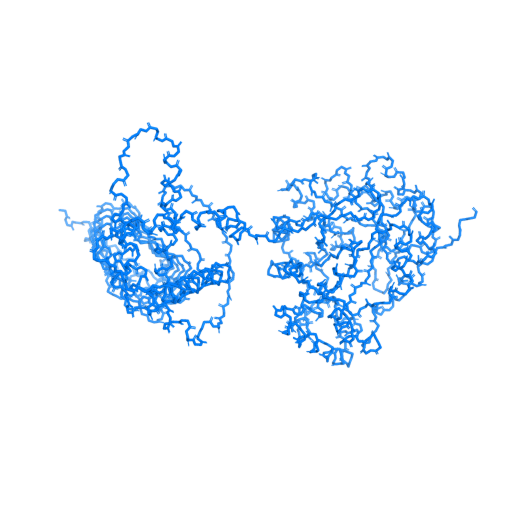6.709 1.00 94.88 78 GLU A CA 1
ATOM 618 C C . GLU A 1 78 ? -13.175 2.946 56.354 1.00 94.88 78 GLU A C 1
ATOM 620 O O . GLU A 1 78 ? -13.538 3.812 57.159 1.00 94.88 78 GLU A O 1
ATOM 625 N N . LEU A 1 79 ? -12.645 3.249 55.163 1.00 95.94 79 LEU A N 1
ATOM 626 C CA . LEU A 1 79 ? -12.308 4.607 54.753 1.00 95.94 79 LEU A CA 1
ATOM 627 C C . LEU A 1 79 ? -13.573 5.450 54.594 1.00 95.94 79 LEU A C 1
ATOM 629 O O . LEU A 1 79 ? -14.451 5.148 53.790 1.00 95.94 79 LEU A O 1
ATOM 633 N N . GLN A 1 80 ? -13.638 6.541 55.350 1.00 94.38 80 GLN A N 1
ATOM 634 C CA . GLN A 1 80 ? -14.776 7.461 55.376 1.00 94.38 80 GLN A CA 1
ATOM 635 C C . GLN A 1 80 ? -14.402 8.859 54.890 1.00 94.38 80 GLN A C 1
ATOM 637 O O . GLN A 1 80 ? -15.239 9.539 54.295 1.00 94.38 80 GLN A O 1
ATOM 642 N N . LEU A 1 81 ? -13.166 9.295 55.154 1.00 92.81 81 LEU A N 1
ATOM 643 C CA . LEU A 1 81 ? -12.733 10.671 54.925 1.00 92.81 81 LEU A CA 1
ATOM 644 C C . LEU A 1 81 ? -11.483 10.728 54.044 1.00 92.81 81 LEU A C 1
ATOM 646 O O . LEU A 1 81 ? -10.406 10.260 54.420 1.00 92.81 81 LEU A O 1
ATOM 650 N N . LEU A 1 82 ? -11.644 11.363 52.887 1.00 95.06 82 LEU A N 1
ATOM 651 C CA . LEU A 1 82 ? -10.566 11.836 52.025 1.00 95.06 82 LEU A CA 1
ATOM 652 C C . LEU A 1 82 ? -10.324 13.339 52.259 1.00 95.06 82 LEU A C 1
ATOM 654 O O . LEU A 1 82 ? -11.174 14.005 52.856 1.00 95.06 82 LEU A O 1
ATOM 658 N N . PRO A 1 83 ? -9.200 13.899 51.772 1.00 93.75 83 PRO A N 1
ATOM 659 C CA . PRO A 1 83 ? -9.015 15.342 51.693 1.00 93.75 83 PRO A CA 1
ATOM 660 C C . PRO A 1 83 ? -10.200 16.016 50.992 1.00 93.75 83 PRO A C 1
ATOM 662 O O . PRO A 1 83 ? -10.698 15.502 49.997 1.00 93.75 83 PRO A O 1
ATOM 665 N N . ASP A 1 84 ? -10.626 17.180 51.475 1.00 91.12 84 ASP A N 1
ATOM 666 C CA . ASP A 1 84 ? -11.812 17.875 50.968 1.00 91.12 84 ASP A CA 1
ATOM 667 C C . ASP A 1 84 ? -11.615 18.384 49.540 1.00 91.12 84 ASP A C 1
ATOM 669 O O . ASP A 1 84 ? -12.576 18.466 48.783 1.00 91.12 84 ASP A O 1
ATOM 673 N N . CYS A 1 85 ? -10.376 18.724 49.171 1.00 91.50 85 CYS A N 1
ATOM 674 C CA . CYS A 1 85 ? -10.023 19.240 47.855 1.00 91.50 85 CYS A CA 1
ATOM 675 C C . CYS A 1 85 ? -8.688 18.653 47.379 1.00 91.50 85 CYS A C 1
ATOM 677 O O . CYS A 1 85 ? -7.685 18.690 48.100 1.00 91.50 85 CYS A O 1
ATOM 679 N N . LEU A 1 86 ? -8.664 18.144 46.148 1.00 92.50 86 LEU A N 1
ATOM 680 C CA . LEU A 1 86 ? -7.475 17.611 45.492 1.00 92.50 86 LEU A CA 1
ATOM 681 C C . LEU A 1 86 ? -6.856 18.678 44.585 1.00 92.50 86 LEU A C 1
ATOM 683 O O . LEU A 1 86 ? -7.492 19.220 43.680 1.00 92.50 86 LEU A O 1
ATOM 687 N N . MET A 1 87 ? -5.586 18.979 44.841 1.00 89.44 87 MET A N 1
ATOM 688 C CA . MET A 1 87 ? -4.790 19.999 44.151 1.00 89.44 87 MET A CA 1
ATOM 689 C C . MET A 1 87 ? -3.548 19.418 43.461 1.00 89.44 87 MET A C 1
ATOM 691 O O . MET A 1 87 ? -2.752 20.175 42.907 1.00 89.44 87 MET A O 1
ATOM 695 N N . MET A 1 88 ? -3.380 18.093 43.483 1.00 89.75 88 MET A N 1
ATOM 696 C CA . MET A 1 88 ? -2.184 17.399 43.003 1.00 89.75 88 MET A CA 1
ATOM 697 C C . MET A 1 88 ? -2.048 17.523 41.482 1.00 89.75 88 MET A C 1
ATOM 699 O O . MET A 1 88 ? -2.861 17.005 40.720 1.00 89.75 88 MET A O 1
ATOM 703 N N . LYS A 1 89 ? -0.995 18.203 41.022 1.00 88.94 89 LYS A N 1
ATOM 704 C CA . LYS A 1 89 ? -0.776 18.454 39.587 1.00 88.94 89 LYS A CA 1
ATOM 705 C C . LYS A 1 89 ? -0.282 17.241 38.808 1.00 88.94 89 LYS A C 1
ATOM 707 O O . LYS A 1 89 ? -0.470 17.223 37.599 1.00 88.94 89 LYS A O 1
ATOM 712 N N . SER A 1 90 ? 0.363 16.277 39.461 1.00 92.62 90 SER A N 1
ATOM 713 C CA . SER A 1 90 ? 1.000 15.138 38.781 1.00 92.62 90 SER A CA 1
ATOM 714 C C . SER A 1 90 ? 0.207 13.837 38.876 1.00 92.62 90 SER A C 1
ATOM 716 O O . SER A 1 90 ? 0.655 12.847 38.309 1.00 92.62 90 SER A O 1
ATOM 718 N N . LEU A 1 91 ? -0.928 13.816 39.587 1.00 94.19 91 LEU A N 1
ATOM 719 C CA . LEU A 1 91 ? -1.649 12.574 39.861 1.00 94.19 91 LEU A CA 1
ATOM 720 C C . LEU A 1 91 ? -2.246 12.040 38.563 1.00 94.19 91 LEU A C 1
ATOM 722 O O . LEU A 1 91 ? -3.049 12.738 37.955 1.00 94.19 91 LEU A O 1
ATOM 726 N N . GLU A 1 92 ? -1.855 10.833 38.161 1.00 92.56 92 GLU A N 1
ATOM 727 C CA . GLU A 1 92 ? -2.325 10.160 36.945 1.00 92.56 92 GLU A CA 1
ATOM 728 C C . GLU A 1 92 ? -3.258 8.985 37.250 1.00 92.56 92 GLU A C 1
ATOM 730 O O . GLU A 1 92 ? -4.169 8.722 36.464 1.00 92.56 92 GLU A O 1
ATOM 735 N N . TYR A 1 93 ? -3.067 8.319 38.394 1.00 91.06 93 TYR A N 1
ATOM 736 C CA . TYR A 1 93 ? -3.843 7.155 38.820 1.00 91.06 93 TYR A CA 1
ATOM 737 C C . TYR A 1 93 ? -4.376 7.343 40.241 1.00 91.06 93 TYR A C 1
ATOM 739 O O . TYR A 1 93 ? -3.595 7.569 41.173 1.00 91.06 93 TYR A O 1
ATOM 747 N N . PHE A 1 94 ? -5.695 7.229 40.405 1.00 94.88 94 PHE A N 1
ATOM 748 C CA . PHE A 1 94 ? -6.360 7.283 41.703 1.00 94.88 94 PHE A CA 1
ATOM 749 C C . PHE A 1 94 ? -7.322 6.105 41.872 1.00 94.88 94 PHE A C 1
ATOM 751 O O . PHE A 1 94 ? -8.276 5.971 41.109 1.00 94.88 94 PHE A O 1
ATOM 758 N N . ASN A 1 95 ? -7.086 5.264 42.877 1.00 92.12 95 ASN A N 1
ATOM 759 C CA . ASN A 1 95 ? -7.898 4.077 43.133 1.00 92.12 95 ASN A CA 1
ATOM 760 C C . ASN A 1 95 ? -8.507 4.112 44.536 1.00 92.12 95 ASN A C 1
ATOM 762 O O . ASN A 1 95 ? -7.786 4.170 45.526 1.00 92.12 95 ASN A O 1
ATOM 766 N N . VAL A 1 96 ? -9.835 4.069 44.613 1.00 93.31 96 VAL A N 1
ATOM 767 C CA . VAL A 1 96 ? -10.641 3.947 45.839 1.00 93.31 96 VAL A CA 1
ATOM 768 C C . VAL A 1 96 ? -11.672 2.818 45.713 1.00 93.31 96 VAL A C 1
ATOM 770 O O . VAL A 1 96 ? -12.719 2.841 46.356 1.00 93.31 96 VAL A O 1
ATOM 773 N N . LEU A 1 97 ? -11.399 1.836 44.857 1.00 86.81 97 LEU A N 1
ATOM 774 C CA . LEU A 1 97 ? -12.293 0.721 44.577 1.00 86.81 97 LEU A CA 1
ATOM 775 C C . LEU A 1 97 ? -12.449 -0.165 45.828 1.00 86.81 97 LEU A C 1
ATOM 777 O O . LEU A 1 97 ? -11.483 -0.391 46.554 1.00 86.81 97 LEU A O 1
ATOM 781 N N . TYR A 1 98 ? -13.660 -0.649 46.111 1.00 86.69 98 TYR A N 1
ATOM 782 C CA . TYR A 1 98 ? -14.019 -1.378 47.344 1.00 86.69 98 TYR A CA 1
ATOM 783 C C . TYR A 1 98 ? -13.918 -0.559 48.653 1.00 86.69 98 TYR A C 1
ATOM 785 O O . TYR A 1 98 ? -13.920 -1.130 49.748 1.00 86.69 98 TYR A O 1
ATOM 793 N N . CYS A 1 99 ? -13.868 0.778 48.590 1.00 91.56 99 CYS A N 1
ATOM 794 C CA . CYS A 1 99 ? -13.984 1.649 49.769 1.00 91.56 99 CYS A CA 1
ATOM 795 C C . CYS A 1 99 ? -15.460 1.869 50.146 1.00 91.56 99 CYS A C 1
ATOM 797 O O . CYS A 1 99 ? -16.009 2.966 50.005 1.00 91.56 99 CYS A O 1
ATOM 799 N N . SER A 1 100 ? -16.118 0.816 50.629 1.00 89.19 100 SER A N 1
ATOM 800 C CA . SER A 1 100 ? -17.577 0.772 50.798 1.00 89.19 100 SER A CA 1
ATOM 801 C C . SER A 1 100 ? -18.152 1.844 51.731 1.00 89.19 100 SER A C 1
ATOM 803 O O . SER A 1 100 ? -19.278 2.285 51.512 1.00 89.19 100 SER A O 1
ATOM 805 N N . LYS A 1 101 ? -17.403 2.332 52.732 1.00 93.12 101 LYS A N 1
ATOM 806 C CA . LYS A 1 101 ? -17.846 3.406 53.649 1.00 93.12 101 LYS A CA 1
ATOM 807 C C . LYS A 1 101 ? -17.580 4.831 53.155 1.00 93.12 101 LYS A C 1
ATOM 809 O O . LYS A 1 101 ? -18.007 5.785 53.813 1.00 93.12 101 LYS A O 1
ATOM 814 N N . LEU A 1 102 ? -16.931 5.001 52.004 1.00 92.62 102 LEU A N 1
ATOM 815 C CA . LEU A 1 102 ? -16.628 6.315 51.450 1.00 92.62 102 LEU A CA 1
ATOM 816 C C . LEU A 1 102 ? -17.893 6.909 50.820 1.00 92.62 102 LEU A C 1
ATOM 818 O O . LEU A 1 102 ? -18.404 6.378 49.841 1.00 92.62 102 LEU A O 1
ATOM 822 N N . LYS A 1 103 ? -18.415 7.999 51.394 1.00 88.81 103 LYS A N 1
ATOM 823 C CA . LYS A 1 103 ? -19.702 8.603 50.981 1.00 88.81 103 LYS A CA 1
ATOM 824 C C . LYS A 1 103 ? -19.573 9.847 50.110 1.00 88.81 103 LYS A C 1
ATOM 826 O O . LYS A 1 103 ? -20.532 10.238 49.450 1.00 88.81 103 LYS A O 1
ATOM 831 N N . LYS A 1 104 ? -18.418 10.508 50.149 1.00 89.12 104 LYS A N 1
ATOM 832 C CA . LYS A 1 104 ? -18.193 11.797 49.492 1.00 89.12 104 LYS A CA 1
ATOM 833 C C . LYS A 1 104 ? -16.920 11.739 48.664 1.00 89.12 104 LYS A C 1
ATOM 835 O O . LYS A 1 104 ? -15.872 11.349 49.174 1.00 89.12 104 LYS A O 1
ATOM 840 N N . PHE A 1 105 ? -17.018 12.180 47.413 1.00 89.94 105 PHE A N 1
ATOM 841 C CA . PHE A 1 105 ? -15.848 12.419 46.580 1.00 89.94 105 PHE A CA 1
ATOM 842 C C . PHE A 1 105 ? -15.271 13.827 46.846 1.00 89.94 105 PHE A C 1
ATOM 844 O O . PHE A 1 105 ? -16.051 14.775 46.993 1.00 89.94 105 PHE A O 1
ATOM 851 N N . PRO A 1 106 ? -13.939 13.989 46.926 1.00 90.81 106 PRO A N 1
ATOM 852 C CA . PRO A 1 106 ? -13.283 15.290 47.084 1.00 90.81 106 PRO A CA 1
ATOM 853 C C . PRO A 1 106 ? -13.587 16.294 45.968 1.00 90.81 106 PRO A C 1
ATOM 855 O O . PRO A 1 106 ? -13.734 15.914 44.807 1.00 90.81 106 PRO A O 1
ATOM 858 N N . ASP A 1 107 ? -13.568 17.590 46.283 1.00 89.88 107 ASP A N 1
ATOM 859 C CA . ASP A 1 107 ? -13.549 18.636 45.261 1.00 89.88 107 ASP A CA 1
ATOM 860 C C . ASP A 1 107 ? -12.259 18.585 44.430 1.00 89.88 107 ASP A C 1
ATOM 862 O O . ASP A 1 107 ? -11.176 18.311 44.946 1.00 89.88 107 ASP A O 1
ATOM 866 N N . ILE A 1 108 ? -12.345 18.905 43.139 1.00 87.69 108 ILE A N 1
ATOM 867 C CA . ILE A 1 108 ? -11.188 18.924 42.237 1.00 87.69 108 ILE A CA 1
ATOM 868 C C . ILE A 1 108 ? -10.790 20.362 41.919 1.00 87.69 108 ILE A C 1
ATOM 870 O O . ILE A 1 108 ? -11.525 21.113 41.273 1.00 87.69 108 ILE A O 1
ATOM 874 N N . HIS A 1 109 ? -9.584 20.759 42.314 1.00 88.69 109 HIS A N 1
ATOM 875 C CA . HIS A 1 109 ? -9.072 22.080 41.974 1.00 88.69 109 HIS A CA 1
ATOM 876 C C . HIS A 1 109 ? -8.817 22.193 40.455 1.00 88.69 109 HIS A C 1
ATOM 878 O O . HIS A 1 109 ? -8.200 21.295 39.884 1.00 88.69 109 HIS A O 1
ATOM 884 N N . PRO A 1 110 ? -9.112 23.328 39.788 1.00 79.69 110 PRO A N 1
ATOM 885 C CA . PRO A 1 110 ? -8.910 23.519 38.335 1.00 79.69 110 PRO A CA 1
ATOM 886 C C . PRO A 1 110 ? -7.481 23.312 37.787 1.00 79.69 110 PRO A C 1
ATOM 888 O O . PRO A 1 110 ? -7.246 23.370 36.580 1.00 79.69 110 PRO A O 1
ATOM 891 N N . LYS A 1 111 ? -6.496 23.135 38.676 1.00 79.81 111 LYS A N 1
ATOM 892 C CA . LYS A 1 111 ? -5.086 22.886 38.329 1.00 79.81 111 LYS A CA 1
ATOM 893 C C . LYS A 1 111 ? -4.774 21.389 38.223 1.00 79.81 111 LYS A C 1
ATOM 895 O O . LYS A 1 111 ? -3.732 21.041 37.677 1.00 79.81 111 LYS A O 1
ATOM 900 N N . MET A 1 112 ? -5.648 20.530 38.742 1.00 84.50 112 MET A N 1
ATOM 901 C CA . MET A 1 112 ? -5.520 19.081 38.687 1.00 84.50 112 MET A CA 1
ATOM 902 C C . MET A 1 112 ? -6.013 18.593 37.325 1.00 84.50 112 MET A C 1
ATOM 904 O O . MET A 1 112 ? -7.197 18.348 37.127 1.00 84.50 112 MET A O 1
ATOM 908 N N . LYS A 1 113 ? -5.087 18.524 36.366 1.00 77.19 113 LYS A N 1
ATOM 909 C CA . LYS A 1 113 ? -5.375 18.161 34.971 1.00 77.19 113 LYS A CA 1
ATOM 910 C C . LYS A 1 113 ? -4.753 16.838 34.539 1.00 77.19 113 LYS A C 1
ATOM 912 O O . LYS A 1 113 ? -4.968 16.443 33.411 1.00 77.19 113 LYS A O 1
ATOM 917 N N . SER A 1 114 ? -3.975 16.174 35.386 1.00 84.44 114 SER A N 1
ATOM 918 C CA . SER A 1 114 ? -3.170 15.021 34.956 1.00 84.44 114 SER A CA 1
ATOM 919 C C . SER A 1 114 ? -3.830 13.670 35.210 1.00 84.44 114 SER A C 1
ATOM 921 O O . SER A 1 114 ? -3.289 12.664 34.763 1.00 84.44 114 SER A O 1
ATOM 923 N N . LEU A 1 115 ? -4.974 13.632 35.907 1.00 84.19 115 LEU A N 1
ATOM 924 C CA . LEU A 1 115 ? -5.622 12.374 36.275 1.00 84.19 115 LEU A CA 1
ATOM 925 C C . LEU A 1 115 ? -6.165 11.694 35.020 1.00 84.19 115 LEU A C 1
ATOM 927 O O . LEU A 1 115 ? -7.018 12.262 34.343 1.00 84.19 115 LEU A O 1
ATOM 931 N N . LYS A 1 116 ? -5.663 10.490 34.736 1.00 77.94 116 LYS A N 1
ATOM 932 C CA . LYS A 1 116 ? -6.022 9.678 33.567 1.00 77.94 116 LYS A CA 1
ATOM 933 C C . LYS A 1 116 ? -6.914 8.505 33.958 1.00 77.94 116 LYS A C 1
ATOM 935 O O . LYS A 1 116 ? -7.813 8.166 33.200 1.00 77.94 116 LYS A O 1
ATOM 940 N N . TYR A 1 117 ? -6.698 7.921 35.132 1.00 77.12 117 TYR A N 1
ATOM 941 C CA . TYR A 1 117 ? -7.393 6.715 35.573 1.00 77.12 117 TYR A CA 1
ATOM 942 C C . TYR A 1 117 ? -7.990 6.926 36.963 1.00 77.12 117 TYR A C 1
ATOM 944 O O . TYR A 1 117 ? -7.269 7.270 37.905 1.00 77.12 117 TYR A O 1
ATOM 952 N N . LEU A 1 118 ? -9.302 6.719 37.081 1.00 84.50 118 LEU A N 1
ATOM 953 C CA . LEU A 1 118 ? -10.031 6.766 38.343 1.00 84.50 118 LEU A CA 1
ATOM 954 C C . LEU A 1 118 ? -10.812 5.470 38.555 1.00 84.50 118 LEU A C 1
ATOM 956 O O . LEU A 1 118 ? -11.701 5.137 37.780 1.00 84.50 118 LEU A O 1
ATOM 960 N N . GLU A 1 119 ? -10.544 4.772 39.648 1.00 83.19 119 GLU A N 1
ATOM 961 C CA . GLU A 1 119 ? -11.302 3.580 40.028 1.00 83.19 119 GLU A CA 1
ATOM 962 C C . GLU A 1 119 ? -12.077 3.868 41.314 1.00 83.19 119 GLU A C 1
ATOM 964 O O . GLU A 1 119 ? -11.469 4.105 42.354 1.00 83.19 119 GLU A O 1
ATOM 969 N N . MET A 1 120 ? -13.412 3.890 41.261 1.00 84.25 120 MET A N 1
ATOM 970 C CA . MET A 1 120 ? -14.253 4.258 42.415 1.00 84.25 120 MET A CA 1
ATOM 971 C C . MET A 1 120 ? -15.472 3.352 42.621 1.00 84.25 120 MET A C 1
ATOM 973 O O . MET A 1 120 ? -16.446 3.728 43.286 1.00 84.25 120 MET A O 1
ATOM 977 N N . GLY A 1 121 ? -15.409 2.152 42.049 1.00 77.62 121 GLY A N 1
ATOM 978 C CA . GLY A 1 121 ? -16.446 1.148 42.198 1.00 77.62 121 GLY A CA 1
ATOM 979 C C . GLY A 1 121 ? -16.589 0.623 43.620 1.00 77.62 121 GLY A C 1
ATOM 980 O O . GLY A 1 121 ? -15.628 0.632 44.390 1.00 77.62 121 GLY A O 1
ATOM 981 N N . GLU A 1 122 ? -17.793 0.163 43.963 1.00 82.00 122 GLU A N 1
ATOM 982 C CA . GLU A 1 122 ? -18.102 -0.403 45.285 1.00 82.00 122 GLU A CA 1
ATOM 983 C C . GLU A 1 122 ? -17.835 0.595 46.430 1.00 82.00 122 GLU A C 1
ATOM 985 O O . GLU A 1 122 ? -17.312 0.247 47.492 1.00 82.00 122 GLU A O 1
ATOM 990 N N . THR A 1 123 ? -18.180 1.870 46.203 1.00 85.75 123 THR A N 1
ATOM 991 C CA . THR A 1 123 ? -18.168 2.934 47.221 1.00 85.75 123 THR A CA 1
ATOM 992 C C . THR A 1 123 ? -19.588 3.427 47.499 1.00 85.75 123 THR A C 1
ATOM 994 O O . THR A 1 123 ? -20.472 3.318 46.654 1.00 85.75 123 THR A O 1
ATOM 997 N N . SER A 1 124 ? -19.818 4.036 48.665 1.00 83.94 124 SER A N 1
ATOM 998 C CA . SER A 1 124 ? -21.102 4.681 49.001 1.00 83.94 124 SER A CA 1
ATOM 999 C C . SER A 1 124 ? -21.238 6.106 48.429 1.00 83.94 124 SER A C 1
ATOM 1001 O O . SER A 1 124 ? -22.062 6.894 48.905 1.00 83.94 124 SER A O 1
ATOM 1003 N N . ILE A 1 125 ? -20.405 6.485 47.455 1.00 82.75 125 ILE A N 1
ATOM 1004 C CA . ILE A 1 125 ? -20.457 7.802 46.815 1.00 82.75 125 ILE A CA 1
ATOM 1005 C C . ILE A 1 125 ? -21.698 7.856 45.929 1.00 82.75 125 ILE A C 1
ATOM 1007 O O . ILE A 1 125 ? -21.801 7.127 44.950 1.00 82.75 125 ILE A O 1
ATOM 1011 N N . SER A 1 126 ? -22.620 8.752 46.271 1.00 71.38 126 SER A N 1
ATOM 1012 C CA . SER A 1 126 ? -23.881 8.947 45.543 1.00 71.38 126 SER A CA 1
ATOM 1013 C C . SER A 1 126 ? -23.913 10.225 44.709 1.00 71.38 126 SER A C 1
ATOM 1015 O O . SER A 1 126 ? -24.775 10.359 43.853 1.00 71.38 126 SER A O 1
ATOM 1017 N N . VAL A 1 127 ? -22.995 11.171 44.940 1.00 73.81 127 VAL A N 1
ATOM 1018 C CA . VAL A 1 127 ? -22.943 12.455 44.224 1.00 73.81 127 VAL A CA 1
ATOM 1019 C C . VAL A 1 127 ? -21.493 12.854 43.978 1.00 73.81 127 VAL A C 1
ATOM 1021 O O . VAL A 1 127 ? -20.675 12.841 44.902 1.00 73.81 127 VAL A O 1
ATOM 1024 N N . LEU A 1 128 ? -21.183 13.256 42.743 1.00 80.50 128 LEU A N 1
ATOM 1025 C CA . LEU A 1 128 ? -19.902 13.872 42.398 1.00 80.50 128 LEU A CA 1
ATOM 1026 C C . LEU A 1 128 ? -19.989 15.403 42.507 1.00 80.50 128 LEU A C 1
ATOM 1028 O O . LEU A 1 128 ? -21.006 15.986 42.117 1.00 80.50 128 LEU A O 1
ATOM 1032 N N . PRO A 1 129 ? -18.945 16.081 43.015 1.00 77.81 129 PRO A N 1
ATOM 1033 C CA . PRO A 1 129 ? -18.952 17.534 43.108 1.00 77.81 129 PRO A CA 1
ATOM 1034 C C . PRO A 1 129 ? -18.901 18.188 41.713 1.00 77.81 129 PRO A C 1
ATOM 1036 O O . PRO A 1 129 ? -18.282 17.636 40.804 1.00 77.81 129 PRO A O 1
ATOM 1039 N N . PRO A 1 130 ? -19.446 19.407 41.519 1.00 69.56 130 PRO A N 1
ATOM 1040 C CA . PRO A 1 130 ? -19.382 20.111 40.229 1.00 69.56 130 PRO A CA 1
ATOM 1041 C C . PRO A 1 130 ? -17.956 20.315 39.711 1.00 69.56 130 PRO A C 1
ATOM 1043 O O . PRO A 1 130 ? -17.700 20.318 38.505 1.00 69.56 130 PRO A O 1
ATOM 1046 N N . SER A 1 131 ? -17.017 20.457 40.646 1.00 76.06 131 SER A N 1
ATOM 1047 C CA . SER A 1 131 ? -15.589 20.595 40.394 1.00 76.06 131 SER A CA 1
ATOM 1048 C C . SER A 1 131 ? -14.985 19.380 39.675 1.00 76.06 131 SER A C 1
ATOM 1050 O O . SER A 1 131 ? -13.964 19.530 39.010 1.00 76.06 131 SER A O 1
ATOM 1052 N N . PHE A 1 132 ? -15.641 18.214 39.700 1.00 76.44 132 PHE A N 1
ATOM 1053 C CA . PHE A 1 132 ? -15.235 17.008 38.971 1.00 76.44 132 PHE A CA 1
ATOM 1054 C C . PHE A 1 132 ? -15.089 17.243 37.456 1.00 76.44 132 PHE A C 1
ATOM 1056 O O . PHE A 1 132 ? -14.218 16.656 36.818 1.00 76.44 132 PHE A O 1
ATOM 1063 N N . GLY A 1 133 ? -15.850 18.187 36.886 1.00 62.44 133 GLY A N 1
ATOM 1064 C CA . GLY A 1 133 ? -15.709 18.608 35.485 1.00 62.44 133 GLY A CA 1
ATOM 1065 C C . GLY A 1 133 ? -14.358 19.254 35.132 1.00 62.44 133 GLY A C 1
ATOM 1066 O O . GLY A 1 133 ? -14.089 19.492 33.958 1.00 62.44 133 GLY A O 1
ATOM 1067 N N . ASN A 1 134 ? -13.495 19.534 36.115 1.00 69.75 134 ASN A N 1
ATOM 1068 C CA . ASN A 1 134 ? -12.134 20.028 35.888 1.00 69.75 134 ASN A CA 1
ATOM 1069 C C . ASN A 1 134 ? -11.166 18.940 35.378 1.00 69.75 134 ASN A C 1
ATOM 1071 O O . ASN A 1 134 ? -10.074 19.276 34.916 1.00 69.75 134 ASN A O 1
ATOM 1075 N N . LEU A 1 135 ? -11.545 17.657 35.446 1.00 71.12 135 LEU A N 1
ATOM 1076 C CA . LEU A 1 135 ? -10.728 16.511 35.034 1.00 71.12 135 LEU A CA 1
ATOM 1077 C C . LEU A 1 135 ? -10.756 16.302 33.509 1.00 71.12 135 LEU A C 1
ATOM 1079 O O . LEU A 1 135 ? -11.268 15.310 33.005 1.00 71.12 135 LEU A O 1
ATOM 1083 N N . THR A 1 136 ? -10.190 17.243 32.752 1.00 64.56 136 THR A N 1
ATOM 1084 C CA . THR A 1 136 ? -10.270 17.251 31.277 1.00 64.56 136 THR A CA 1
ATOM 1085 C C . THR A 1 136 ? -9.429 16.182 30.566 1.00 64.56 136 THR A C 1
ATOM 1087 O O . THR A 1 136 ? -9.488 16.097 29.347 1.00 64.56 136 THR A O 1
ATOM 1090 N N . TRP A 1 137 ? -8.610 15.416 31.291 1.00 62.62 137 TRP A N 1
ATOM 1091 C CA . TRP A 1 137 ? -7.715 14.380 30.743 1.00 62.62 137 TRP A CA 1
ATOM 1092 C C . TRP A 1 137 ? -8.028 12.977 31.273 1.00 62.62 137 TRP A C 1
ATOM 1094 O O . TRP A 1 137 ? -7.235 12.052 31.085 1.00 62.62 137 TRP A O 1
ATOM 1104 N N . LEU A 1 138 ? -9.165 12.833 31.955 1.00 60.06 138 LEU A N 1
ATOM 1105 C CA . LEU A 1 138 ? -9.620 11.563 32.493 1.00 60.06 138 LEU A CA 1
ATOM 1106 C C . LEU A 1 138 ? -9.955 10.627 31.331 1.00 60.06 138 LEU A C 1
ATOM 1108 O O . LEU A 1 138 ? -10.815 10.933 30.512 1.00 60.06 138 LEU A O 1
ATOM 1112 N N . LYS A 1 139 ? -9.223 9.518 31.245 1.00 58.25 139 LYS A N 1
ATOM 1113 C CA . LYS A 1 139 ? -9.356 8.514 30.188 1.00 58.25 139 LYS A CA 1
ATOM 1114 C C . LYS A 1 139 ? -10.295 7.393 30.592 1.00 58.25 139 LYS A C 1
ATOM 1116 O O . LYS A 1 139 ? -11.096 6.956 29.783 1.00 58.25 139 LYS A O 1
ATOM 1121 N N . THR A 1 140 ? -10.211 6.941 31.839 1.00 55.19 140 THR A N 1
ATOM 1122 C CA . THR A 1 140 ? -10.973 5.784 32.317 1.00 55.19 140 THR A CA 1
ATOM 1123 C C . THR A 1 140 ? -11.559 6.062 33.688 1.00 55.19 140 THR A C 1
ATOM 1125 O O . THR A 1 140 ? -10.867 6.568 34.577 1.00 55.19 140 THR A O 1
ATOM 1128 N N . ILE A 1 141 ? -12.828 5.687 33.858 1.00 68.75 141 ILE A N 1
ATOM 1129 C CA . ILE A 1 141 ? -13.508 5.640 35.153 1.00 68.75 141 ILE A CA 1
ATOM 1130 C C . ILE A 1 141 ? -14.101 4.245 35.336 1.00 68.75 141 ILE A C 1
ATOM 1132 O O . ILE A 1 141 ? -14.845 3.794 34.469 1.00 68.75 141 ILE A O 1
ATOM 1136 N N . LEU A 1 142 ? -13.800 3.588 36.458 1.00 62.81 142 LEU A N 1
ATOM 1137 C CA . LEU A 1 142 ? -14.437 2.324 36.843 1.00 62.81 142 LEU A CA 1
ATOM 1138 C C . LEU A 1 142 ? -15.489 2.566 37.933 1.00 62.81 142 LEU A C 1
ATOM 1140 O O . LEU A 1 142 ? -15.150 3.035 39.026 1.00 62.81 142 LEU A O 1
ATOM 1144 N N . PHE A 1 143 ? -16.739 2.196 37.643 1.00 65.75 143 PHE A N 1
ATOM 1145 C CA . PHE A 1 143 ? -17.834 2.077 38.614 1.00 65.75 143 PHE A CA 1
ATOM 1146 C C . PHE A 1 143 ? -18.071 0.596 38.942 1.00 65.75 143 PHE A C 1
ATOM 1148 O O . PHE A 1 143 ? -17.799 -0.273 38.119 1.00 65.75 143 PHE A O 1
ATOM 1155 N N . GLY A 1 144 ? -18.513 0.306 40.166 1.00 53.78 144 GLY A N 1
ATOM 1156 C CA . GLY A 1 144 ? -18.589 -1.068 40.680 1.00 53.78 144 GLY A CA 1
ATOM 1157 C C . GLY A 1 144 ? -19.937 -1.722 40.420 1.00 53.78 144 GLY A C 1
ATOM 1158 O O . GLY A 1 144 ? -19.995 -2.923 40.190 1.00 53.78 144 GLY A O 1
ATOM 1159 N N . SER A 1 145 ? -21.006 -0.922 40.377 1.00 59.16 145 SER A N 1
ATOM 1160 C CA . SER A 1 145 ? -22.363 -1.408 40.144 1.00 59.16 145 SER A CA 1
ATOM 1161 C C . SER A 1 145 ? -23.224 -0.409 39.367 1.00 59.16 145 SER A C 1
ATOM 1163 O O . SER A 1 145 ? -22.971 0.801 39.358 1.00 59.16 145 SER A O 1
ATOM 1165 N N . TYR A 1 146 ? -24.268 -0.934 38.723 1.00 50.94 146 TYR A N 1
ATOM 1166 C CA . TYR A 1 146 ? -25.261 -0.158 37.978 1.00 50.94 146 TYR A CA 1
ATOM 1167 C C . TYR A 1 146 ? -26.007 0.847 38.869 1.00 50.94 146 TYR A C 1
ATOM 1169 O O . TYR A 1 146 ? -26.152 2.015 38.508 1.00 50.94 146 TYR A O 1
ATOM 1177 N N . ASP A 1 147 ? -26.402 0.428 40.073 1.00 55.22 147 ASP A N 1
ATOM 1178 C CA . ASP A 1 147 ? -27.129 1.273 41.027 1.00 55.22 147 ASP A CA 1
ATOM 1179 C C . ASP A 1 147 ? -26.303 2.488 41.462 1.00 55.22 147 ASP A C 1
ATOM 1181 O O . ASP A 1 147 ? -26.816 3.605 41.569 1.00 55.22 147 ASP A O 1
ATOM 1185 N N . GLN A 1 148 ? -24.996 2.289 41.663 1.00 58.72 148 GLN A N 1
ATOM 1186 C CA . GLN A 1 148 ? -24.070 3.366 42.005 1.00 58.72 148 GLN A CA 1
ATOM 1187 C C . GLN A 1 148 ? -24.019 4.422 40.890 1.00 58.72 148 GLN A C 1
ATOM 1189 O O . GLN A 1 148 ? -24.054 5.623 41.166 1.00 58.72 148 GLN A O 1
ATOM 1194 N N . LEU A 1 149 ? -23.992 3.982 39.629 1.00 58.44 149 LEU A N 1
ATOM 1195 C CA . LEU A 1 149 ? -24.017 4.865 38.467 1.00 58.44 149 LEU A CA 1
ATOM 1196 C C . LEU A 1 149 ? -25.345 5.635 38.376 1.00 58.44 149 LEU A C 1
ATOM 1198 O O . LEU A 1 149 ? -25.329 6.856 38.201 1.00 58.44 149 LEU A O 1
ATOM 1202 N N . LEU A 1 150 ? -26.481 4.950 38.551 1.00 49.16 150 LEU A N 1
ATOM 1203 C CA . LEU A 1 150 ? -27.825 5.533 38.474 1.00 49.16 150 LEU A CA 1
ATOM 1204 C C . LEU A 1 150 ? -28.064 6.610 39.546 1.00 49.16 150 LEU A C 1
ATOM 1206 O O . LEU A 1 150 ? -28.638 7.665 39.270 1.00 49.16 150 LEU A O 1
ATOM 1210 N N . HIS A 1 151 ? -27.580 6.383 40.768 1.00 54.62 151 HIS A N 1
ATOM 1211 C CA . HIS A 1 151 ? -27.672 7.368 41.845 1.00 54.62 151 HIS A CA 1
ATOM 1212 C C . HIS A 1 151 ? -26.833 8.623 41.566 1.00 54.62 151 HIS A C 1
ATOM 1214 O O . HIS A 1 151 ? -27.324 9.740 41.760 1.00 54.62 151 HIS A O 1
ATOM 1220 N N . ILE A 1 152 ? -25.609 8.456 41.052 1.00 57.53 152 ILE A N 1
ATOM 1221 C CA . ILE A 1 152 ? -24.730 9.574 40.670 1.00 57.53 152 ILE A CA 1
ATOM 1222 C C . ILE A 1 152 ? -25.344 10.378 39.517 1.00 57.53 152 ILE A C 1
ATOM 1224 O O . ILE A 1 152 ? -25.340 11.608 39.538 1.00 57.53 152 ILE A O 1
ATOM 1228 N N . LEU A 1 153 ? -25.944 9.694 38.547 1.00 50.84 153 LEU A N 1
ATOM 1229 C CA . LEU A 1 153 ? -26.683 10.273 37.426 1.00 50.84 153 LEU A CA 1
ATOM 1230 C C . LEU A 1 153 ? -27.788 11.236 37.849 1.00 50.84 153 LEU A C 1
ATOM 1232 O O . LEU A 1 153 ? -27.801 12.393 37.426 1.00 50.84 153 LEU A O 1
ATOM 1236 N N . VAL A 1 154 ? -28.700 10.763 38.700 1.00 41.66 154 VAL A N 1
ATOM 1237 C CA . VAL A 1 154 ? -29.864 11.537 39.154 1.00 41.66 154 VAL A CA 1
ATOM 1238 C C . VAL A 1 154 ? -29.429 12.758 39.969 1.00 41.66 154 VAL A C 1
ATOM 1240 O O . VAL A 1 154 ? -30.048 13.817 39.883 1.00 41.66 154 VAL A O 1
ATOM 1243 N N . ALA A 1 155 ? -28.335 12.654 40.724 1.00 42.16 155 ALA A N 1
ATOM 1244 C CA . ALA A 1 155 ? -27.850 13.744 41.564 1.00 42.16 155 ALA A CA 1
ATOM 1245 C C . ALA A 1 155 ? -26.952 14.763 40.831 1.00 42.16 155 ALA A C 1
ATOM 1247 O O . ALA A 1 155 ? -26.825 15.906 41.277 1.00 42.16 155 ALA A O 1
ATOM 1248 N N . SER A 1 156 ? -26.341 14.390 39.701 1.00 44.78 156 SER A N 1
ATOM 1249 C CA . SER A 1 156 ? -25.379 15.221 38.960 1.00 44.78 156 SER A CA 1
ATOM 1250 C C . SER A 1 156 ? -25.963 15.918 37.717 1.00 44.78 156 SER A C 1
ATOM 1252 O O . SER A 1 156 ? -25.193 16.375 36.871 1.00 44.78 156 SER A O 1
ATOM 1254 N N . MET A 1 157 ? -27.293 16.095 37.629 1.00 37.53 157 MET A N 1
ATOM 1255 C CA . MET A 1 157 ? -28.012 16.741 36.502 1.00 37.53 157 MET A CA 1
ATOM 1256 C C . MET A 1 157 ? -27.493 18.133 36.087 1.00 37.53 157 MET A C 1
ATOM 1258 O O . MET A 1 157 ? -27.692 18.553 34.951 1.00 37.53 157 MET A O 1
ATOM 1262 N N . ASN A 1 158 ? -26.792 18.839 36.979 1.00 37.62 158 ASN A N 1
ATOM 1263 C CA . ASN A 1 158 ? -26.222 20.169 36.727 1.00 37.62 158 ASN A CA 1
ATOM 1264 C C . ASN A 1 158 ? -24.712 20.162 36.400 1.00 37.62 158 ASN A C 1
ATOM 1266 O O . ASN A 1 158 ? -24.099 21.227 36.319 1.00 37.62 158 ASN A O 1
ATOM 1270 N N . CYS A 1 159 ? -24.083 18.993 36.237 1.00 43.28 159 CYS A N 1
ATOM 1271 C CA . CYS A 1 159 ? -22.657 18.883 35.919 1.00 43.28 159 CYS A CA 1
ATOM 1272 C C . CYS A 1 159 ? -22.406 18.771 34.407 1.00 43.28 159 CYS A C 1
ATOM 1274 O O . CYS A 1 159 ? -23.132 18.089 33.692 1.00 43.28 159 CYS A O 1
ATOM 1276 N N . ASN A 1 160 ? -21.294 19.339 33.922 1.00 41.84 160 ASN A N 1
ATOM 1277 C CA . ASN A 1 160 ? -20.869 19.226 32.513 1.00 41.84 160 ASN A CA 1
ATOM 1278 C C . ASN A 1 160 ? -20.565 17.778 32.057 1.00 41.84 160 ASN A C 1
ATOM 1280 O O . ASN A 1 160 ? -20.381 17.547 30.868 1.00 41.84 160 ASN A O 1
ATOM 1284 N N . ILE A 1 161 ? -20.514 16.823 32.991 1.00 45.38 161 ILE A N 1
ATOM 1285 C CA . ILE A 1 161 ? -20.317 15.380 32.759 1.00 45.38 161 ILE A CA 1
ATOM 1286 C C . ILE A 1 161 ? -21.635 14.590 32.669 1.00 45.38 161 ILE A C 1
ATOM 1288 O O . ILE A 1 161 ? -21.619 13.401 32.364 1.00 45.38 161 ILE A O 1
ATOM 1292 N N . PHE A 1 162 ? -22.785 15.236 32.894 1.00 42.53 162 PHE A N 1
ATOM 1293 C CA . PHE A 1 162 ? -24.107 14.601 32.871 1.00 42.53 162 PHE A CA 1
ATOM 1294 C C . PHE A 1 162 ? -24.443 13.859 31.559 1.00 42.53 162 PHE A C 1
ATOM 1296 O O . PHE A 1 162 ? -24.919 12.730 31.645 1.00 42.53 162 PHE A O 1
ATOM 1303 N N . PRO A 1 163 ? -24.130 14.377 30.351 1.00 40.69 163 PRO A N 1
ATOM 1304 C CA . PRO A 1 163 ? -24.392 13.648 29.102 1.00 40.69 163 PRO A CA 1
ATOM 1305 C C . PRO A 1 163 ? -23.651 12.305 29.005 1.00 40.69 163 PRO A C 1
ATOM 1307 O O . PRO A 1 163 ? -24.134 11.364 28.385 1.00 40.69 163 PRO A O 1
ATOM 1310 N N . ILE A 1 164 ? -22.487 12.211 29.646 1.00 44.44 164 ILE A N 1
ATOM 1311 C CA . ILE A 1 164 ? -21.595 11.047 29.597 1.00 44.44 164 ILE A CA 1
ATOM 1312 C C . ILE A 1 164 ? -22.052 9.988 30.591 1.00 44.44 164 ILE A C 1
ATOM 1314 O O . ILE A 1 164 ? -22.080 8.801 30.282 1.00 44.44 164 ILE A O 1
ATOM 1318 N N . LEU A 1 165 ? -22.500 10.434 31.763 1.00 45.69 165 LEU A N 1
ATOM 1319 C CA . LEU A 1 165 ? -23.172 9.570 32.71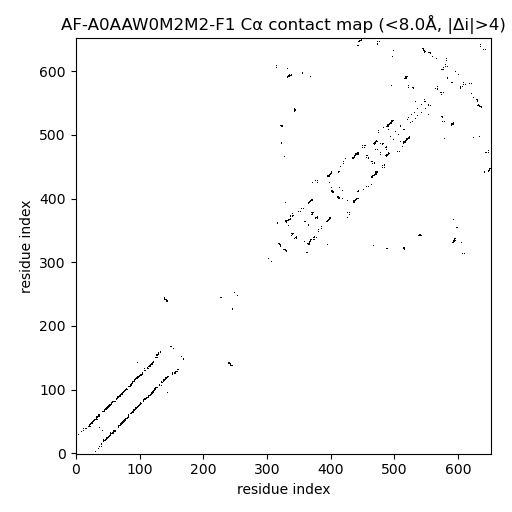7 1.00 45.69 165 LEU A CA 1
ATOM 1320 C C . LEU A 1 165 ? -24.450 8.969 32.099 1.00 45.69 165 LEU A C 1
ATOM 1322 O O . LEU A 1 165 ? -24.717 7.784 32.278 1.00 45.69 165 LEU A O 1
ATOM 1326 N N . VAL A 1 166 ? -25.217 9.756 31.327 1.00 43.69 166 VAL A N 1
ATOM 1327 C CA . VAL A 1 166 ? -26.438 9.283 30.642 1.00 43.69 166 VAL A CA 1
ATOM 1328 C C . VAL A 1 166 ? -26.106 8.248 29.563 1.00 43.69 166 VAL A C 1
ATOM 1330 O O . VAL A 1 166 ? -26.797 7.237 29.466 1.00 43.69 166 VAL A O 1
ATOM 1333 N N . PHE A 1 167 ? -25.015 8.441 28.813 1.00 44.09 167 PHE A N 1
ATOM 1334 C CA . PHE A 1 167 ? -24.490 7.445 27.872 1.00 44.09 167 PHE A CA 1
ATOM 1335 C C . PHE A 1 167 ? -24.098 6.132 28.571 1.00 44.09 167 PHE A C 1
ATOM 1337 O O . PHE A 1 167 ? -24.515 5.064 28.133 1.00 44.09 167 PHE A O 1
ATOM 1344 N N . MET A 1 168 ? -23.392 6.197 29.707 1.00 44.88 168 MET A N 1
ATOM 1345 C CA . MET A 1 168 ? -23.044 5.006 30.497 1.00 44.88 168 MET A CA 1
ATOM 1346 C C . MET A 1 168 ? -24.285 4.241 30.985 1.00 44.88 168 MET A C 1
ATOM 1348 O O . MET A 1 168 ? -24.301 3.014 30.937 1.00 44.88 168 MET 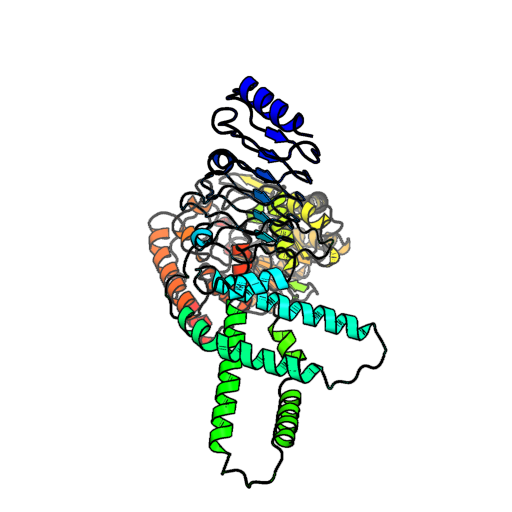A O 1
ATOM 1352 N N . ALA A 1 169 ? -25.345 4.945 31.399 1.00 46.22 169 ALA A N 1
ATOM 1353 C CA . ALA A 1 169 ? -26.609 4.327 31.818 1.00 46.22 169 ALA A CA 1
ATOM 1354 C C . ALA A 1 169 ? -27.313 3.585 30.670 1.00 46.22 169 ALA A C 1
ATOM 1356 O O . ALA A 1 169 ? -27.913 2.528 30.879 1.00 46.22 169 ALA A O 1
ATOM 1357 N N . LEU A 1 170 ? -27.241 4.155 29.462 1.00 41.94 170 LEU A N 1
ATOM 1358 C CA . LEU A 1 170 ? -27.820 3.611 28.233 1.00 41.94 170 LEU A CA 1
ATOM 1359 C C . LEU A 1 170 ? -27.067 2.367 27.741 1.00 41.94 170 LEU A C 1
ATOM 1361 O O . LEU A 1 170 ? -27.698 1.375 27.399 1.00 41.94 170 LEU A O 1
ATOM 1365 N N . VAL A 1 171 ? -25.731 2.379 27.765 1.00 39.47 171 VAL A N 1
ATOM 1366 C CA . VAL A 1 171 ? -24.912 1.202 27.410 1.00 39.47 171 VAL A CA 1
ATOM 1367 C C . VAL A 1 171 ? -25.184 0.043 28.373 1.00 39.47 171 VAL A C 1
ATOM 1369 O O . VAL A 1 171 ? -25.405 -1.087 27.951 1.00 39.47 171 VAL A O 1
ATOM 1372 N N . LEU A 1 172 ? -25.266 0.336 29.669 1.00 39.97 172 LEU A N 1
ATOM 1373 C CA . LEU A 1 172 ? -25.548 -0.658 30.701 1.00 39.97 172 LEU A CA 1
ATOM 1374 C C . LEU A 1 172 ? -26.960 -1.258 30.623 1.00 39.97 172 LEU A C 1
ATOM 1376 O O . LEU A 1 172 ? -27.128 -2.451 30.857 1.00 39.97 172 LEU A O 1
ATOM 1380 N N . THR A 1 173 ? -27.976 -0.460 30.282 1.00 39.22 173 THR A N 1
ATOM 1381 C CA . THR A 1 173 ? -29.353 -0.969 30.105 1.00 39.22 173 THR A CA 1
ATOM 1382 C C . THR A 1 173 ? -29.484 -1.895 28.901 1.00 39.22 173 THR A C 1
ATOM 1384 O O . THR A 1 173 ? -30.286 -2.825 28.939 1.00 39.22 173 THR A O 1
ATOM 1387 N N . LEU A 1 174 ? -28.669 -1.685 27.865 1.00 35.88 174 LEU A N 1
ATOM 1388 C CA . LEU A 1 174 ? -28.601 -2.561 26.696 1.00 35.88 174 LEU A CA 1
ATOM 1389 C C . LEU A 1 174 ? -27.833 -3.866 26.988 1.00 35.88 174 LEU A C 1
ATOM 1391 O O . LEU A 1 174 ? -28.214 -4.920 26.485 1.00 35.88 174 LEU A O 1
ATOM 1395 N N . ASP A 1 175 ? -26.805 -3.822 27.840 1.00 31.23 175 ASP A N 1
ATOM 1396 C CA . ASP A 1 175 ? -25.985 -4.992 28.198 1.00 31.23 175 ASP A CA 1
ATOM 1397 C C . ASP A 1 175 ? -26.690 -5.927 29.207 1.00 31.23 175 ASP A C 1
ATOM 1399 O O . ASP A 1 175 ? -26.636 -7.151 29.078 1.00 31.23 175 ASP A O 1
ATOM 1403 N N . VAL A 1 176 ? -27.467 -5.372 30.154 1.00 32.75 176 VAL A N 1
ATOM 1404 C CA . VAL A 1 176 ? -28.344 -6.168 31.041 1.00 32.75 176 VAL A CA 1
ATOM 1405 C C . VAL A 1 176 ? -29.348 -6.975 30.216 1.00 32.75 176 VAL A C 1
ATOM 1407 O O . VAL A 1 176 ? -29.542 -8.153 30.492 1.00 32.75 176 VAL A O 1
ATOM 1410 N N . GLN A 1 177 ? -29.916 -6.398 29.151 1.00 36.66 177 GLN A N 1
ATOM 1411 C CA . GLN A 1 177 ? -30.808 -7.131 28.247 1.00 36.66 177 GLN A CA 1
ATOM 1412 C C . GLN A 1 177 ? -30.080 -8.217 27.447 1.00 36.66 177 GLN A C 1
ATOM 1414 O O . GLN A 1 177 ? -30.667 -9.267 27.202 1.00 36.66 177 GLN A O 1
ATOM 1419 N N . TYR A 1 178 ? -28.813 -8.010 27.071 1.00 27.77 178 TYR A N 1
ATOM 1420 C CA . TYR A 1 178 ? -28.025 -9.023 26.361 1.00 27.77 178 TYR A CA 1
ATOM 1421 C C . TYR A 1 178 ? -27.701 -10.224 27.261 1.00 27.77 178 TYR A C 1
ATOM 1423 O O . TYR A 1 178 ? -27.769 -11.366 26.808 1.00 27.77 178 TYR A O 1
ATOM 1431 N N . ILE A 1 179 ? -27.415 -9.984 28.545 1.00 28.23 179 ILE A N 1
ATOM 1432 C CA . ILE A 1 179 ? -27.200 -11.041 29.544 1.00 28.23 179 ILE A CA 1
ATOM 1433 C C . ILE A 1 179 ? -28.516 -11.751 29.884 1.00 28.23 179 ILE A C 1
ATOM 1435 O O . ILE A 1 179 ? -28.519 -12.978 29.957 1.00 28.23 179 ILE A O 1
ATOM 1439 N N . ASP A 1 180 ? -29.631 -11.029 30.026 1.00 28.67 180 ASP A N 1
ATOM 1440 C CA . ASP A 1 180 ? -30.935 -11.613 30.375 1.00 28.67 180 ASP A CA 1
ATOM 1441 C C . ASP A 1 180 ? -31.530 -12.434 29.211 1.00 28.67 180 ASP A C 1
ATOM 1443 O O . ASP A 1 180 ? -32.036 -13.537 29.415 1.00 28.67 180 ASP A O 1
ATOM 1447 N N . LEU A 1 181 ? -31.351 -11.991 27.958 1.00 30.12 181 LEU A N 1
ATOM 1448 C CA . LEU A 1 181 ? -31.685 -12.779 26.759 1.00 30.12 181 LEU A CA 1
ATOM 1449 C C . LEU A 1 181 ? -30.814 -14.039 26.628 1.00 30.12 181 LEU A C 1
ATOM 1451 O O . LEU A 1 181 ? -31.303 -15.085 26.195 1.00 30.12 181 LEU A O 1
ATOM 1455 N N . HIS A 1 182 ? -29.539 -13.979 27.029 1.00 26.92 182 HIS A N 1
ATOM 1456 C CA . HIS A 1 182 ? -28.668 -15.157 27.023 1.00 26.92 182 HIS A CA 1
ATOM 1457 C C . HIS A 1 182 ? -28.963 -16.124 28.180 1.00 26.92 182 HIS A C 1
ATOM 1459 O O . HIS A 1 182 ? -28.851 -17.338 27.992 1.00 26.92 182 HIS A O 1
ATOM 1465 N N . TYR A 1 183 ? -29.376 -15.612 29.345 1.00 27.31 183 TYR A N 1
ATOM 1466 C CA . TYR A 1 183 ? -29.777 -16.418 30.502 1.00 27.31 183 TYR A CA 1
ATOM 1467 C C . TYR A 1 183 ? -31.156 -17.065 30.314 1.00 27.31 183 TYR A C 1
ATOM 1469 O O . TYR A 1 183 ? -31.334 -18.227 30.686 1.00 27.31 183 TYR A O 1
ATOM 1477 N N . GLN A 1 184 ? -32.105 -16.389 29.653 1.00 32.09 184 GLN A N 1
ATOM 1478 C CA . GLN A 1 184 ? -33.400 -16.982 29.294 1.00 32.09 184 GLN A CA 1
ATOM 1479 C C . GLN A 1 184 ? -33.281 -18.131 28.285 1.00 32.09 184 GLN A C 1
ATOM 1481 O O . GLN A 1 184 ? -34.136 -19.014 28.264 1.00 32.09 184 GLN A O 1
ATOM 1486 N N . HIS A 1 185 ? -32.195 -18.198 27.511 1.00 33.50 185 HIS A N 1
ATOM 1487 C CA . HIS A 1 185 ? -31.906 -19.360 26.669 1.00 33.50 185 HIS A CA 1
ATOM 1488 C C . HIS A 1 185 ? -31.258 -20.545 27.411 1.00 33.50 185 HIS A C 1
ATOM 1490 O O . HIS A 1 185 ? -31.098 -21.605 26.806 1.00 33.50 185 HIS A O 1
ATOM 1496 N N . GLN A 1 186 ? -30.922 -20.415 28.703 1.00 29.17 186 GLN A N 1
ATOM 1497 C CA . GLN A 1 186 ? -30.357 -21.507 29.512 1.00 29.17 186 GLN A CA 1
ATOM 1498 C C . GLN A 1 186 ? -31.194 -21.928 30.729 1.00 29.17 186 GLN A C 1
ATOM 1500 O O . GLN A 1 186 ? -30.885 -22.957 31.329 1.00 29.17 186 GLN A O 1
ATOM 1505 N N . VAL A 1 187 ? -32.270 -21.218 31.077 1.00 28.12 187 VAL A N 1
ATOM 1506 C CA . VAL A 1 187 ? -33.165 -21.627 32.173 1.00 28.12 187 VAL A CA 1
ATOM 1507 C C . VAL A 1 187 ? -34.565 -21.891 31.637 1.00 28.12 187 VAL A C 1
ATOM 1509 O O . VAL A 1 187 ? -35.438 -21.031 31.586 1.00 28.12 187 VAL A O 1
ATOM 1512 N N . ASP A 1 188 ? -34.767 -23.143 31.252 1.00 37.75 188 ASP A N 1
ATOM 1513 C CA . ASP A 1 188 ? -36.069 -23.722 30.964 1.00 37.75 188 ASP A CA 1
ATOM 1514 C C . ASP A 1 188 ? -36.844 -23.850 32.291 1.00 37.75 188 ASP A C 1
ATOM 1516 O O . ASP A 1 188 ? -36.610 -24.782 33.055 1.00 37.75 188 ASP A O 1
ATOM 1520 N N . THR A 1 189 ? -37.682 -22.869 32.654 1.00 32.47 189 THR A N 1
ATOM 1521 C CA . THR A 1 189 ? -38.891 -23.065 33.489 1.00 32.47 189 THR A CA 1
ATOM 1522 C C . THR A 1 189 ? -39.736 -21.786 33.647 1.00 32.47 189 THR A C 1
ATOM 1524 O O . THR A 1 189 ? -39.355 -20.823 34.299 1.00 32.47 189 THR A O 1
ATOM 1527 N N . LYS A 1 190 ? -40.949 -21.841 33.078 1.00 37.66 190 LYS A N 1
ATOM 1528 C CA . LYS A 1 190 ? -42.215 -21.170 33.454 1.00 37.66 190 LYS A CA 1
ATOM 1529 C C . LYS A 1 190 ? -42.155 -20.049 34.522 1.00 37.66 190 LYS A C 1
ATOM 1531 O O . LYS A 1 190 ? -42.285 -20.338 35.710 1.00 37.66 190 LYS A O 1
ATOM 1536 N N . VAL A 1 191 ? -42.199 -18.785 34.087 1.00 28.72 191 VAL A N 1
ATOM 1537 C CA . VAL A 1 191 ? -42.713 -17.643 34.879 1.00 28.72 191 VAL A CA 1
ATOM 1538 C C . VAL A 1 191 ? -43.696 -16.823 34.010 1.00 28.72 191 VAL A C 1
ATOM 1540 O O . VAL A 1 191 ? -43.458 -16.711 32.806 1.00 28.72 191 VAL A O 1
ATOM 1543 N N . PRO A 1 192 ? -44.832 -16.305 34.535 1.00 28.53 192 PRO A N 1
ATOM 1544 C CA . PRO A 1 192 ? -45.842 -15.600 33.735 1.00 28.53 192 PRO A CA 1
ATOM 1545 C C . PRO A 1 192 ? -45.423 -14.169 33.353 1.00 28.53 192 PRO A C 1
ATOM 1547 O O . PRO A 1 192 ? -44.862 -13.434 34.154 1.00 28.53 192 PRO A O 1
ATOM 1550 N N . ILE A 1 193 ? -45.795 -13.760 32.139 1.00 31.00 193 ILE A N 1
ATOM 1551 C CA . ILE A 1 193 ? -45.400 -12.525 31.424 1.00 31.00 193 ILE A CA 1
ATOM 1552 C C . ILE A 1 193 ? -46.045 -11.226 31.988 1.00 31.00 193 ILE A C 1
ATOM 1554 O O . ILE A 1 193 ? -45.825 -10.131 31.474 1.00 31.00 193 ILE A O 1
ATOM 1558 N N . GLU A 1 194 ? -46.831 -11.283 33.065 1.00 28.56 194 GLU A N 1
ATOM 1559 C CA . GLU A 1 194 ? -47.610 -10.117 33.527 1.00 28.56 194 GLU A CA 1
ATOM 1560 C C . GLU A 1 194 ? -46.803 -9.062 34.310 1.00 28.56 194 GLU A C 1
ATOM 1562 O O . GLU A 1 194 ? -47.198 -7.897 34.309 1.00 28.56 194 GLU A O 1
ATOM 1567 N N . GLU A 1 195 ? -45.639 -9.395 34.882 1.00 29.77 195 GLU A N 1
ATOM 1568 C CA . GLU A 1 195 ? -44.796 -8.413 35.598 1.00 29.77 195 GLU A CA 1
ATOM 1569 C C . GLU A 1 195 ? -43.885 -7.587 34.666 1.00 29.77 195 GLU A C 1
ATOM 1571 O O . GLU A 1 195 ? -43.552 -6.449 34.975 1.00 29.77 195 GLU A O 1
ATOM 1576 N N . THR A 1 196 ? -43.579 -8.070 33.455 1.00 31.81 196 THR A N 1
ATOM 1577 C CA . THR A 1 196 ? -42.703 -7.356 32.493 1.00 31.81 196 THR A CA 1
ATOM 1578 C C . THR A 1 196 ? -43.313 -6.092 31.865 1.00 31.81 196 THR A C 1
ATOM 1580 O O . THR A 1 196 ? -42.616 -5.298 31.229 1.00 31.81 196 THR A O 1
ATOM 1583 N N . VAL A 1 197 ? -44.619 -5.861 32.039 1.00 29.62 197 VAL A N 1
ATOM 1584 C CA . VAL A 1 197 ? -45.317 -4.718 31.426 1.00 29.62 197 VAL A CA 1
ATOM 1585 C C . VAL A 1 197 ? -45.129 -3.426 32.235 1.00 29.62 197 VAL A C 1
ATOM 1587 O O . VAL A 1 197 ? -45.116 -2.350 31.633 1.00 29.62 197 VAL A O 1
ATOM 1590 N N . SER A 1 198 ? -44.897 -3.483 33.553 1.00 31.05 198 SER A N 1
ATOM 1591 C CA . SER A 1 198 ? -44.673 -2.265 34.357 1.00 31.05 198 SER A CA 1
ATOM 1592 C C . SER A 1 198 ? -43.337 -1.587 34.048 1.00 31.05 1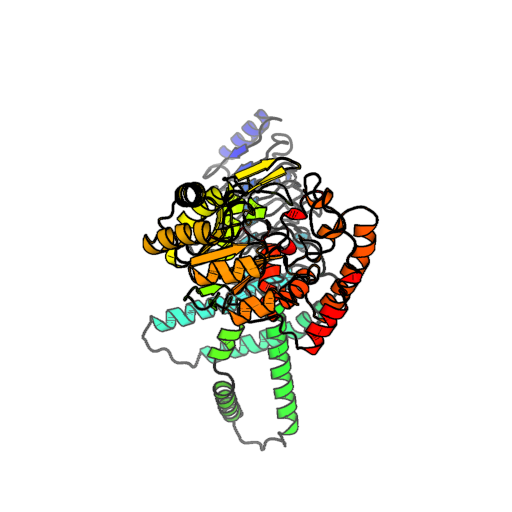98 SER A C 1
ATOM 1594 O O . SER A 1 198 ? -43.264 -0.357 34.000 1.00 31.05 198 SER A O 1
ATOM 1596 N N . ASP A 1 199 ? -42.304 -2.371 33.747 1.00 31.59 199 ASP A N 1
ATOM 1597 C CA . ASP A 1 199 ? -40.949 -1.859 33.517 1.00 31.59 199 ASP A CA 1
ATOM 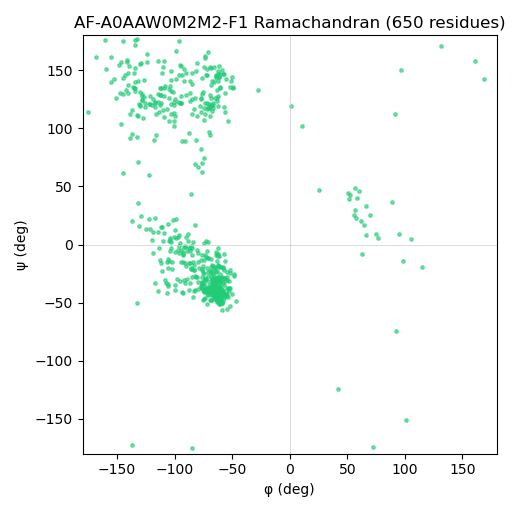1598 C C . ASP A 1 199 ? -40.821 -1.192 32.143 1.00 31.59 199 ASP A C 1
ATOM 1600 O O . ASP A 1 199 ? -40.180 -0.150 31.995 1.00 31.59 199 ASP A O 1
ATOM 1604 N N . SER A 1 200 ? -41.552 -1.704 31.149 1.00 31.56 200 SER A N 1
ATOM 1605 C CA . SER A 1 200 ? -41.673 -1.078 29.826 1.00 31.56 200 SER A CA 1
ATOM 1606 C C . SER A 1 200 ? -42.397 0.282 29.861 1.00 31.56 200 SER A C 1
ATOM 1608 O O . SER A 1 200 ? -42.070 1.190 29.092 1.00 31.56 200 SER A O 1
ATOM 1610 N N . GLN A 1 201 ? -43.338 0.472 30.795 1.00 31.95 201 GLN A N 1
ATOM 1611 C CA . GLN A 1 201 ? -44.031 1.748 31.007 1.00 31.95 201 GLN A CA 1
ATOM 1612 C C . GLN A 1 201 ? -43.149 2.766 31.745 1.00 31.95 201 GLN A C 1
ATOM 1614 O O . GLN A 1 201 ? -43.147 3.946 31.386 1.00 31.95 201 GLN A O 1
ATOM 1619 N N . ALA A 1 202 ? -42.349 2.320 32.718 1.00 31.77 202 ALA A N 1
ATOM 1620 C CA . ALA A 1 202 ? -41.358 3.157 33.394 1.00 31.77 202 ALA A CA 1
ATOM 1621 C C . ALA A 1 202 ? -40.248 3.628 32.431 1.00 31.77 202 ALA A C 1
ATOM 1623 O O . ALA A 1 202 ? -39.840 4.793 32.468 1.00 31.77 202 ALA A O 1
ATOM 1624 N N . LEU A 1 203 ? -39.828 2.761 31.503 1.00 35.03 203 LEU A N 1
ATOM 1625 C CA . LEU A 1 203 ? -38.853 3.057 30.450 1.00 35.03 203 LEU A CA 1
ATOM 1626 C C . LEU A 1 203 ? -39.352 4.147 29.484 1.00 35.03 203 LEU A C 1
ATOM 1628 O O . LEU A 1 203 ? -38.638 5.112 29.209 1.00 35.03 203 LEU A O 1
ATOM 1632 N N . ALA A 1 204 ? -40.609 4.057 29.035 1.00 32.41 204 ALA A N 1
ATOM 1633 C CA . ALA A 1 204 ? -41.220 5.055 28.153 1.00 32.41 204 ALA A CA 1
ATOM 1634 C C . ALA A 1 204 ? -41.341 6.435 28.825 1.00 32.41 204 ALA A C 1
ATOM 1636 O O . ALA A 1 204 ? -41.074 7.460 28.195 1.00 32.41 204 ALA A O 1
ATOM 1637 N N . ILE A 1 205 ? -41.687 6.470 30.116 1.00 34.56 205 ILE A N 1
ATOM 1638 C CA . ILE A 1 205 ? -41.772 7.706 30.908 1.00 34.56 205 ILE A CA 1
ATOM 1639 C C . ILE A 1 205 ? -40.381 8.328 31.107 1.00 34.56 205 ILE A C 1
ATOM 1641 O O . ILE A 1 205 ? -40.232 9.543 30.976 1.00 34.56 205 ILE A O 1
ATOM 1645 N N . THR A 1 206 ? -39.354 7.508 31.342 1.00 35.16 206 THR A N 1
ATOM 1646 C CA . THR A 1 206 ? -37.966 7.965 31.525 1.00 35.16 206 THR A CA 1
ATOM 1647 C C . THR A 1 206 ? -37.388 8.528 30.221 1.00 35.16 206 THR A C 1
ATOM 1649 O O . THR A 1 206 ? -36.836 9.630 30.210 1.00 35.16 206 THR A O 1
ATOM 1652 N N . CYS A 1 207 ? -37.616 7.861 29.084 1.00 37.19 207 CYS A N 1
ATOM 1653 C CA . CYS A 1 207 ? -37.242 8.382 27.766 1.00 37.19 207 CYS A CA 1
ATOM 1654 C C . CYS A 1 207 ? -37.976 9.694 27.425 1.00 37.19 207 CYS A C 1
ATOM 1656 O O . CYS A 1 207 ? -37.350 10.630 26.922 1.00 37.19 207 CYS A O 1
ATOM 1658 N N . LEU A 1 208 ? -39.270 9.809 27.758 1.00 34.22 208 LEU A N 1
ATOM 1659 C CA . LEU A 1 208 ? -40.076 11.030 27.589 1.00 34.22 208 LEU A CA 1
ATOM 1660 C C . LEU A 1 208 ? -39.589 12.211 28.444 1.00 34.22 208 LEU A C 1
ATOM 1662 O O . LEU A 1 208 ? -39.694 13.359 28.007 1.00 34.22 208 LEU A O 1
ATOM 1666 N N . GLN A 1 209 ? -39.024 11.955 29.625 1.00 34.78 209 GLN A N 1
ATOM 1667 C CA . GLN A 1 209 ? -38.509 12.995 30.523 1.00 34.78 209 GLN A CA 1
ATOM 1668 C C . GLN A 1 209 ? -37.099 13.489 30.147 1.00 34.78 209 GLN A C 1
ATOM 1670 O O . GLN A 1 209 ? -36.780 14.653 30.388 1.00 34.78 209 GLN A O 1
ATOM 1675 N N . CYS A 1 210 ? -36.270 12.660 29.502 1.00 35.44 210 CYS A N 1
ATOM 1676 C CA . CYS A 1 210 ? -34.919 13.041 29.054 1.00 35.44 210 CYS A CA 1
ATOM 1677 C C . CYS A 1 210 ? -34.891 13.787 27.698 1.00 35.44 210 CYS A C 1
ATOM 1679 O O . CYS A 1 210 ? -33.914 14.468 27.372 1.00 35.44 210 CYS A O 1
ATOM 1681 N N . LEU A 1 211 ? -35.975 13.701 26.921 1.00 38.56 211 LEU A N 1
ATOM 1682 C CA . LEU A 1 211 ? -36.122 14.226 25.554 1.00 38.56 211 LEU A CA 1
ATOM 1683 C C . LEU A 1 211 ? -35.937 15.757 25.389 1.00 38.56 211 LEU A C 1
ATOM 1685 O O . LEU A 1 211 ? -35.261 16.172 24.443 1.00 38.56 211 LEU A O 1
ATOM 1689 N N . PRO A 1 212 ? -36.450 16.630 26.279 1.00 33.53 212 PRO A N 1
ATOM 1690 C CA . PRO A 1 212 ? -36.242 18.081 26.166 1.00 33.53 212 PRO A CA 1
ATOM 1691 C C . PRO A 1 212 ? -34.785 18.512 26.409 1.00 33.53 212 PRO A C 1
ATOM 1693 O O . PRO A 1 212 ? -34.350 19.555 25.922 1.00 33.53 212 PRO A O 1
ATOM 1696 N N . ILE A 1 213 ? -34.029 17.704 27.156 1.00 35.44 213 ILE A N 1
ATOM 1697 C CA . ILE A 1 213 ? -32.673 18.014 27.627 1.00 35.44 213 ILE A CA 1
ATOM 1698 C C . ILE A 1 213 ? -31.632 17.598 26.577 1.00 35.44 213 ILE A C 1
ATOM 1700 O O . ILE A 1 213 ? -30.701 18.356 26.305 1.00 35.44 213 ILE A O 1
ATOM 1704 N N . LEU A 1 214 ? -31.837 16.456 25.910 1.00 37.06 214 LEU A N 1
ATOM 1705 C CA . LEU A 1 214 ? -31.049 16.028 24.744 1.00 37.06 214 LEU A CA 1
ATOM 1706 C C . LEU A 1 214 ? -31.119 17.050 23.595 1.00 37.06 214 LEU A C 1
ATOM 1708 O O . LEU A 1 214 ? -30.096 17.397 23.005 1.00 37.06 214 LEU A O 1
ATOM 1712 N N . ASN A 1 215 ? -32.304 17.614 23.346 1.00 33.88 215 ASN A N 1
ATOM 1713 C CA . ASN A 1 215 ? -32.513 18.627 22.309 1.00 33.88 215 ASN A CA 1
ATOM 1714 C C . ASN A 1 215 ? -31.796 19.965 22.613 1.00 33.88 215 ASN A C 1
ATOM 1716 O O . ASN A 1 215 ? -31.363 20.662 21.701 1.00 33.88 215 ASN A O 1
ATOM 1720 N N . TYR A 1 216 ? -31.612 20.313 23.892 1.00 35.09 216 TYR A N 1
ATOM 1721 C CA . TYR A 1 216 ? -30.908 21.532 24.321 1.00 35.09 216 TYR A CA 1
ATOM 1722 C C . TYR A 1 216 ? -29.376 21.454 24.138 1.00 35.09 216 TYR A C 1
ATOM 1724 O O . TYR A 1 216 ? -28.715 22.475 23.925 1.00 35.09 216 TYR A O 1
ATOM 1732 N N . PHE A 1 217 ? -28.787 20.253 24.198 1.00 34.03 217 PHE A N 1
ATOM 1733 C CA . PHE A 1 217 ? -27.336 20.059 24.063 1.00 34.03 217 PHE A CA 1
ATOM 1734 C C . PHE A 1 217 ? -26.863 19.908 22.612 1.00 34.03 217 PHE A C 1
ATOM 1736 O O . PHE A 1 217 ? -25.790 20.416 22.278 1.00 34.03 217 PHE A O 1
ATOM 1743 N N . LEU A 1 218 ? -27.677 19.305 21.738 1.00 35.06 218 LEU A N 1
ATOM 1744 C CA . LEU A 1 218 ? -27.374 19.138 20.307 1.00 35.06 218 LEU A CA 1
ATOM 1745 C C . LEU A 1 218 ? -27.246 20.473 19.545 1.00 35.06 218 LEU A C 1
ATOM 1747 O O . LEU A 1 218 ? -26.699 20.513 18.447 1.00 35.06 218 LEU A O 1
ATOM 1751 N N . THR A 1 219 ? -27.685 21.586 20.138 1.00 34.03 219 THR A N 1
ATOM 1752 C CA . THR A 1 219 ? -27.629 22.923 19.530 1.00 34.03 219 THR A CA 1
ATOM 1753 C C . THR A 1 219 ? -26.416 23.772 19.948 1.00 34.03 219 THR A C 1
ATOM 1755 O O . THR A 1 219 ? -26.378 24.960 19.621 1.00 34.03 219 THR A O 1
ATOM 1758 N N . ARG A 1 220 ? -25.415 23.234 20.677 1.00 30.73 220 ARG A N 1
ATOM 1759 C CA . ARG A 1 220 ? -24.241 24.021 21.133 1.00 30.73 220 ARG A CA 1
ATOM 1760 C C . ARG A 1 220 ? -22.972 23.859 20.267 1.00 30.73 220 ARG A C 1
ATOM 1762 O O . ARG A 1 220 ? -22.610 22.743 19.920 1.00 30.73 220 ARG A O 1
ATOM 1769 N N . PRO A 1 221 ? -22.179 24.931 20.033 1.00 26.25 221 PRO A N 1
ATOM 1770 C CA . PRO A 1 221 ? -21.086 24.925 19.042 1.00 26.25 221 PRO A CA 1
ATOM 1771 C C . PRO A 1 221 ? -19.728 24.358 19.516 1.00 26.25 221 PRO A C 1
ATOM 1773 O O . PRO A 1 221 ? -18.749 24.443 18.780 1.00 26.25 221 PRO A O 1
ATOM 1776 N N . ARG A 1 222 ? -19.599 23.864 20.758 1.00 29.97 222 ARG A N 1
ATOM 1777 C CA . ARG A 1 222 ? -18.287 23.664 21.426 1.00 29.97 222 ARG A CA 1
ATOM 1778 C C . ARG A 1 222 ? -17.665 22.261 21.335 1.00 29.97 222 ARG A C 1
ATOM 1780 O O . ARG A 1 222 ? -16.579 22.086 21.871 1.00 29.97 222 ARG A O 1
ATOM 1787 N N . PHE A 1 223 ? -18.286 21.294 20.661 1.00 31.88 223 PHE A N 1
ATOM 1788 C CA . PHE A 1 223 ? -17.773 19.911 20.600 1.00 31.88 223 PHE A CA 1
ATOM 1789 C C . PHE A 1 223 ? -16.725 19.647 19.501 1.00 31.88 223 PHE A C 1
ATOM 1791 O O . PHE A 1 223 ? -16.164 18.561 19.435 1.00 31.88 223 PHE A O 1
ATOM 1798 N N . ASN A 1 224 ? -16.384 20.649 18.687 1.00 27.08 224 ASN A N 1
ATOM 1799 C CA . ASN A 1 224 ? -15.309 20.545 17.702 1.00 27.08 224 ASN A CA 1
ATOM 1800 C C . ASN A 1 224 ? -13.979 21.010 18.307 1.00 27.08 224 ASN A C 1
ATOM 1802 O O . ASN A 1 224 ? -13.674 22.199 18.183 1.00 27.08 224 ASN A O 1
ATOM 1806 N N . LYS A 1 225 ? -13.201 20.113 18.935 1.00 28.14 225 LYS A N 1
ATOM 1807 C CA . LYS A 1 225 ? -11.726 20.035 18.790 1.00 28.14 225 LYS A CA 1
ATOM 1808 C C . LYS A 1 225 ? -11.031 19.112 19.803 1.00 28.14 225 LYS A C 1
ATOM 1810 O O . LYS A 1 225 ? -11.301 19.170 20.994 1.00 28.14 225 LYS A O 1
ATOM 1815 N N . GLU A 1 226 ? -10.011 18.450 19.249 1.00 27.56 226 GLU A N 1
ATOM 1816 C CA . GLU A 1 226 ? -8.805 17.847 19.844 1.00 27.56 226 GLU A CA 1
ATOM 1817 C C . GLU A 1 226 ? -8.866 16.372 20.265 1.00 27.56 226 GLU A C 1
ATOM 1819 O O . GLU A 1 226 ? -9.524 15.982 21.220 1.00 27.56 226 GLU A O 1
ATOM 1824 N N . GLY A 1 227 ? -8.098 15.562 19.523 1.00 30.72 227 GLY A N 1
ATOM 1825 C CA . GLY A 1 227 ? -7.837 14.153 19.788 1.00 30.72 227 GLY A CA 1
ATOM 1826 C C . GLY A 1 227 ? -6.405 13.905 20.253 1.00 30.72 227 GLY A C 1
ATOM 1827 O O . GLY A 1 227 ? -5.505 14.683 19.949 1.00 30.72 227 GLY A O 1
ATOM 1828 N N . THR A 1 228 ? -6.197 12.784 20.945 1.00 22.33 228 THR A N 1
ATOM 1829 C CA . THR A 1 228 ? -4.901 12.105 21.119 1.00 22.33 228 THR A CA 1
ATOM 1830 C C . THR A 1 228 ? -5.134 10.617 21.417 1.00 22.33 228 THR A C 1
ATOM 1832 O O . THR A 1 228 ? -6.048 10.269 22.154 1.00 22.33 228 THR A O 1
ATOM 1835 N N . SER A 1 229 ? -4.304 9.752 20.826 1.00 23.67 229 SER A N 1
ATOM 1836 C CA . SER A 1 229 ? -4.326 8.282 20.913 1.00 23.67 229 SER A CA 1
ATOM 1837 C C . SER A 1 229 ? -3.442 7.733 22.044 1.00 23.67 229 SER A C 1
ATOM 1839 O O . SER A 1 229 ? -2.388 8.318 22.296 1.00 23.67 229 SER A O 1
ATOM 1841 N N . CYS A 1 230 ? -3.774 6.572 22.633 1.00 20.14 230 CYS A N 1
ATOM 1842 C CA . CYS A 1 230 ? -2.795 5.514 22.967 1.00 20.14 230 CYS A CA 1
ATOM 1843 C C . CYS A 1 230 ? -3.457 4.180 23.379 1.00 20.14 230 CYS A C 1
ATOM 1845 O O . CYS A 1 230 ? -4.630 4.154 23.716 1.00 20.14 230 CYS A O 1
ATOM 1847 N N . ALA A 1 231 ? -2.661 3.108 23.317 1.00 20.73 231 ALA A N 1
ATOM 1848 C CA . ALA A 1 231 ? -3.004 1.688 23.204 1.00 20.73 231 ALA A CA 1
ATOM 1849 C C . ALA A 1 231 ? -3.575 0.963 24.446 1.00 20.73 231 ALA A C 1
ATOM 1851 O O . ALA A 1 231 ? -3.377 1.359 25.592 1.00 20.73 231 ALA A O 1
ATOM 1852 N N . SER A 1 232 ? -4.224 -0.167 24.148 1.00 23.64 232 SER A N 1
ATOM 1853 C CA . SER A 1 232 ? -4.996 -1.084 24.995 1.00 23.64 232 SER A CA 1
ATOM 1854 C C . SER A 1 232 ? -4.172 -2.103 25.795 1.00 23.64 232 SER A C 1
ATOM 1856 O O . SER A 1 232 ? -3.177 -2.630 25.301 1.00 23.64 232 SER A O 1
ATOM 1858 N N . HIS A 1 233 ? -4.687 -2.492 26.966 1.00 22.06 233 HIS A N 1
ATOM 1859 C CA . HIS A 1 233 ? -4.581 -3.843 27.534 1.00 22.06 233 HIS A CA 1
ATOM 1860 C C . HIS A 1 233 ? -5.990 -4.264 27.979 1.00 22.06 233 HIS A C 1
ATOM 1862 O O . HIS A 1 233 ? -6.596 -3.591 28.811 1.00 22.06 233 HIS A O 1
ATOM 1868 N N . HIS A 1 234 ? -6.516 -5.359 27.430 1.00 24.69 234 HIS A N 1
ATOM 1869 C CA . HIS A 1 234 ? -7.763 -5.970 27.889 1.00 24.69 234 HIS A CA 1
ATOM 1870 C C . HIS A 1 234 ? -7.437 -7.173 28.775 1.00 24.69 234 HIS A C 1
ATOM 1872 O O . HIS A 1 234 ? -6.786 -8.108 28.323 1.00 24.69 234 HIS A O 1
ATOM 1878 N N . ASN A 1 235 ? -7.922 -7.160 30.016 1.00 21.89 235 ASN A N 1
ATOM 1879 C CA . ASN A 1 235 ? -8.119 -8.360 30.823 1.00 21.89 235 ASN A CA 1
ATOM 1880 C C . ASN A 1 235 ? -9.517 -8.269 31.435 1.00 21.89 235 ASN A C 1
ATOM 1882 O O . ASN A 1 235 ? -9.778 -7.407 32.271 1.00 21.89 235 ASN A O 1
ATOM 1886 N N . PHE A 1 236 ? -10.412 -9.149 30.991 1.00 25.09 236 PHE A N 1
ATOM 1887 C CA . PHE A 1 236 ? -11.756 -9.301 31.534 1.00 25.09 236 PHE A CA 1
ATOM 1888 C C . PHE A 1 236 ? -11.781 -10.508 32.470 1.00 25.09 236 PHE A C 1
ATOM 1890 O O . PHE A 1 236 ? -11.773 -11.648 32.020 1.00 25.09 236 PHE A O 1
ATOM 1897 N N . THR A 1 237 ? -11.844 -10.248 33.774 1.00 23.20 237 THR A N 1
ATOM 1898 C CA . THR A 1 237 ? -12.294 -11.214 34.785 1.00 23.20 237 THR A CA 1
ATOM 1899 C C . THR A 1 237 ? -13.000 -10.450 35.910 1.00 23.20 237 THR A C 1
ATOM 1901 O O . THR A 1 237 ? -12.423 -9.500 36.435 1.00 23.20 237 THR A O 1
ATOM 1904 N N . ASN A 1 238 ? -14.203 -10.903 36.298 1.00 24.09 238 ASN A N 1
ATOM 1905 C CA . ASN A 1 238 ? -14.987 -10.526 37.497 1.00 24.09 238 ASN A CA 1
ATOM 1906 C C . ASN A 1 238 ? -15.975 -9.335 37.438 1.00 24.09 238 ASN A C 1
ATOM 1908 O O . ASN A 1 238 ? -16.154 -8.667 38.449 1.00 24.09 238 ASN A O 1
ATOM 1912 N N . GLY A 1 239 ? -16.682 -9.096 36.327 1.00 28.72 239 GLY A N 1
ATOM 1913 C CA . GLY A 1 239 ? -17.865 -8.205 36.347 1.00 28.72 239 GLY A CA 1
ATOM 1914 C C . GLY A 1 239 ? -17.569 -6.712 36.565 1.00 28.72 239 GLY A C 1
ATOM 1915 O O . GLY A 1 239 ? -18.423 -5.978 37.047 1.00 28.72 239 GLY A O 1
ATOM 1916 N N . VAL A 1 240 ? -16.361 -6.266 36.215 1.00 30.00 240 VAL A N 1
ATOM 1917 C CA . VAL A 1 240 ? -15.913 -4.867 36.310 1.00 30.00 240 VAL A CA 1
ATOM 1918 C C . VAL A 1 240 ? -15.981 -4.213 34.927 1.00 30.00 240 VAL A C 1
ATOM 1920 O O . VAL A 1 240 ? -15.464 -4.774 33.961 1.00 30.00 240 VAL A O 1
ATOM 1923 N N . ILE A 1 241 ? -16.588 -3.025 34.829 1.00 35.81 241 ILE A N 1
ATOM 1924 C CA . ILE A 1 241 ? -16.794 -2.293 33.565 1.00 35.81 241 ILE A CA 1
ATOM 1925 C C . ILE A 1 241 ? -15.737 -1.196 33.415 1.00 35.81 241 ILE A C 1
ATOM 1927 O O . ILE A 1 241 ? -15.606 -0.345 34.294 1.00 35.81 241 ILE A O 1
ATOM 1931 N N . SER A 1 242 ? -15.012 -1.199 32.291 1.00 33.62 242 SER A N 1
ATOM 1932 C CA . SER A 1 242 ? -13.957 -0.236 31.936 1.00 33.62 242 SER A CA 1
ATOM 1933 C C . SER A 1 242 ? -14.192 0.348 30.543 1.00 33.62 242 SER A C 1
ATOM 1935 O O . SER A 1 242 ? -14.379 -0.423 29.605 1.00 33.62 242 SER A O 1
ATOM 1937 N N . LEU A 1 243 ? -14.157 1.681 30.393 1.00 37.88 243 LEU A N 1
ATOM 1938 C CA . LEU A 1 243 ? -14.251 2.377 29.095 1.00 37.88 243 LEU A CA 1
ATOM 1939 C C . LEU A 1 243 ? -13.186 3.489 28.967 1.00 37.88 243 LEU A C 1
ATOM 1941 O O . LEU A 1 243 ? -12.907 4.194 29.942 1.00 37.88 243 LEU A O 1
ATOM 1945 N N . ASP A 1 244 ? -12.591 3.628 27.771 1.00 35.41 244 ASP A N 1
ATOM 1946 C CA . ASP A 1 244 ? -11.542 4.602 27.399 1.00 35.41 244 ASP A CA 1
ATOM 1947 C C . ASP A 1 244 ? -12.135 5.767 26.578 1.00 35.41 244 ASP A C 1
ATOM 1949 O O . ASP A 1 244 ? -12.546 5.614 25.430 1.00 35.41 244 ASP A O 1
ATOM 1953 N N . TRP A 1 245 ? -12.144 6.961 27.170 1.00 37.16 245 TRP A N 1
ATOM 1954 C CA . TRP A 1 245 ? -12.800 8.189 26.701 1.00 37.16 245 TRP A CA 1
ATOM 1955 C C . TRP A 1 245 ? -12.326 8.760 25.358 1.00 37.16 245 TRP A C 1
ATOM 1957 O O . TRP A 1 245 ? -12.937 9.704 24.856 1.00 37.16 245 TRP A O 1
ATOM 1967 N N . THR A 1 246 ? -11.233 8.269 24.774 1.00 35.62 246 THR A N 1
ATOM 1968 C CA . THR A 1 246 ? -10.669 8.884 23.558 1.00 35.62 246 THR A CA 1
ATOM 1969 C C . THR A 1 246 ? -11.167 8.283 22.245 1.00 35.62 246 THR A C 1
ATOM 1971 O O . THR A 1 246 ? -10.913 8.872 21.193 1.00 35.62 246 THR A O 1
ATOM 1974 N N . ARG A 1 247 ? -11.903 7.163 22.282 1.00 35.31 247 ARG A N 1
ATOM 1975 C CA . ARG A 1 247 ? -12.287 6.415 21.073 1.00 35.31 247 ARG A CA 1
ATOM 1976 C C . ARG A 1 247 ? -13.771 6.531 20.688 1.00 35.31 247 ARG A C 1
ATOM 1978 O O . ARG A 1 247 ? -14.076 6.614 19.504 1.00 35.31 247 ARG A O 1
ATOM 1985 N N . ASP A 1 248 ? -14.682 6.653 21.652 1.00 39.12 248 ASP A N 1
ATOM 1986 C CA . ASP A 1 248 ? -16.102 6.332 21.399 1.00 39.12 248 ASP A CA 1
ATOM 1987 C C . ASP A 1 248 ? -16.972 7.509 20.889 1.00 39.12 248 ASP A C 1
ATOM 1989 O O . ASP A 1 248 ? -18.128 7.324 20.503 1.00 39.12 248 ASP A O 1
ATOM 1993 N N . ILE A 1 249 ? -16.439 8.738 20.818 1.00 35.59 249 ILE A N 1
ATOM 1994 C CA . ILE A 1 249 ? -17.225 9.922 20.407 1.00 35.59 249 ILE A CA 1
ATOM 1995 C C . ILE A 1 249 ? -17.509 9.956 18.893 1.00 35.59 249 ILE A C 1
ATOM 1997 O O . ILE A 1 249 ? -18.597 10.361 18.483 1.00 35.59 249 ILE A O 1
ATOM 2001 N N . GLU A 1 250 ? -16.563 9.551 18.044 1.00 33.91 250 GLU A N 1
ATOM 2002 C CA . GLU A 1 250 ? -16.761 9.602 16.584 1.00 33.91 250 GLU A CA 1
ATOM 2003 C C . GLU A 1 250 ? -17.364 8.303 16.025 1.00 33.91 250 GLU A C 1
ATOM 2005 O O . GLU A 1 250 ? -18.159 8.371 15.085 1.00 33.91 250 GLU A O 1
ATOM 2010 N N . GLU A 1 251 ? -17.048 7.144 16.615 1.00 33.91 251 GLU A N 1
ATOM 2011 C CA . GLU A 1 251 ? -17.491 5.835 16.107 1.00 33.91 251 GLU A CA 1
ATOM 2012 C C . GLU A 1 251 ? -18.843 5.368 16.667 1.00 33.91 251 GLU A C 1
ATOM 2014 O O . GLU A 1 251 ? -19.586 4.718 15.935 1.00 33.91 251 GLU A O 1
ATOM 2019 N N . GLU A 1 252 ? -19.225 5.746 17.895 1.00 36.56 252 GLU A N 1
ATOM 2020 C CA . GLU A 1 252 ? -20.475 5.269 18.514 1.00 36.56 252 GLU A CA 1
ATOM 2021 C C . GLU A 1 252 ? -21.503 6.384 18.754 1.00 36.56 252 GLU A C 1
ATOM 2023 O O . GLU A 1 252 ? -22.686 6.203 18.462 1.00 36.56 252 GLU A O 1
ATOM 2028 N N . ILE A 1 253 ? -21.091 7.582 19.190 1.00 33.56 253 ILE A N 1
ATOM 2029 C CA . ILE A 1 253 ? -22.044 8.655 19.539 1.00 33.56 253 ILE A CA 1
ATOM 2030 C C . ILE A 1 253 ? -22.753 9.242 18.311 1.00 33.56 253 ILE A C 1
ATOM 2032 O O . ILE A 1 253 ? -23.947 9.527 18.391 1.00 33.56 253 ILE A O 1
ATOM 2036 N N . ILE A 1 254 ? -22.085 9.416 17.166 1.00 37.09 254 ILE A N 1
ATOM 2037 C CA . ILE A 1 254 ? -22.733 9.974 15.962 1.00 37.09 254 ILE A CA 1
ATOM 2038 C C . ILE A 1 254 ? -23.786 9.003 15.393 1.00 37.09 254 ILE A C 1
ATOM 2040 O O . ILE A 1 254 ? -24.913 9.451 15.153 1.00 37.09 254 ILE A O 1
ATOM 2044 N N . PRO A 1 255 ? -23.502 7.695 15.221 1.00 33.91 255 PRO A N 1
ATOM 2045 C CA . PRO A 1 255 ? -24.516 6.709 14.848 1.00 33.91 255 PRO A CA 1
ATOM 2046 C C . PRO A 1 255 ? -25.640 6.577 15.877 1.00 33.91 255 PRO A C 1
ATOM 2048 O O . PRO A 1 255 ? -26.799 6.506 15.478 1.00 33.91 255 PRO A O 1
ATOM 2051 N N . LEU A 1 256 ? -25.336 6.627 17.179 1.00 35.81 256 LEU A N 1
ATOM 2052 C CA . LEU A 1 256 ? -26.338 6.522 18.244 1.00 35.81 256 LEU A CA 1
ATOM 2053 C C . LEU A 1 256 ? -27.231 7.774 18.330 1.00 35.81 256 LEU A C 1
ATOM 2055 O O . LEU A 1 256 ? -28.444 7.660 18.484 1.00 35.81 256 LEU A O 1
ATOM 2059 N N . CYS A 1 257 ? -26.680 8.975 18.126 1.00 36.72 257 CYS A N 1
ATOM 2060 C CA . CYS A 1 257 ? -27.464 10.206 17.971 1.00 36.72 257 CYS A CA 1
ATOM 2061 C C . CYS A 1 257 ? -28.361 10.138 16.730 1.00 36.72 257 CYS A C 1
ATOM 2063 O O . CYS A 1 257 ? -29.509 10.576 16.775 1.00 36.72 257 CYS A O 1
ATOM 2065 N N . ARG A 1 258 ? -27.867 9.548 15.632 1.00 38.97 258 ARG A N 1
ATOM 2066 C CA . ARG A 1 258 ? -28.660 9.292 14.421 1.00 38.97 258 ARG A CA 1
ATOM 2067 C C . ARG A 1 258 ? -29.760 8.264 14.672 1.00 38.97 258 ARG A C 1
ATOM 2069 O O . ARG A 1 258 ? -30.867 8.468 14.197 1.00 38.97 258 ARG A O 1
ATOM 2076 N N . PHE A 1 259 ? -29.483 7.213 15.439 1.00 39.03 259 PHE A N 1
ATOM 2077 C CA . PHE A 1 259 ? -30.448 6.193 15.851 1.00 39.03 259 PHE A CA 1
ATOM 2078 C C . PHE A 1 259 ? -31.558 6.797 16.718 1.00 39.03 259 PHE A C 1
ATOM 2080 O O . PHE A 1 259 ? -32.735 6.614 16.417 1.00 39.03 259 PHE A O 1
ATOM 2087 N N . VAL A 1 260 ? -31.211 7.604 17.724 1.00 40.31 260 VAL A N 1
ATOM 2088 C CA . VAL A 1 260 ? -32.183 8.319 18.568 1.00 40.31 260 VAL A CA 1
ATOM 2089 C C . VAL A 1 260 ? -32.998 9.325 17.745 1.00 40.31 260 VAL A C 1
ATOM 2091 O O . VAL A 1 260 ? -34.215 9.395 17.906 1.00 40.31 260 VAL A O 1
ATOM 2094 N N . GLN A 1 261 ? -32.369 10.048 16.812 1.00 40.50 261 GLN A N 1
ATOM 2095 C CA . GLN A 1 261 ? -33.046 10.988 15.912 1.00 40.50 261 GLN A CA 1
ATOM 2096 C C . GLN A 1 261 ? -33.988 10.282 14.920 1.00 40.50 261 GLN A C 1
ATOM 2098 O O . GLN A 1 261 ? -35.115 10.728 14.730 1.00 40.50 261 GLN A O 1
ATOM 2103 N N . LEU A 1 262 ? -33.572 9.159 14.327 1.00 39.78 262 LEU A N 1
ATOM 2104 C CA . LEU A 1 262 ? -34.392 8.354 13.413 1.00 39.78 262 LEU A CA 1
ATOM 2105 C C . LEU A 1 262 ? -35.565 7.695 14.141 1.00 39.78 262 LEU A C 1
ATOM 2107 O O . LEU A 1 262 ? -36.680 7.687 13.624 1.00 39.78 262 LEU A O 1
ATOM 2111 N N . THR A 1 263 ? -35.339 7.210 15.363 1.00 39.78 263 THR A N 1
ATOM 2112 C CA . THR A 1 263 ? -36.398 6.664 16.222 1.00 39.78 263 THR A CA 1
ATOM 2113 C C . THR A 1 263 ? -37.393 7.763 16.608 1.00 39.78 263 THR A C 1
ATOM 2115 O O . THR A 1 263 ? -38.602 7.549 16.548 1.00 39.78 263 THR A O 1
ATOM 2118 N N . TYR A 1 264 ? -36.911 8.976 16.905 1.00 39.94 264 TYR A N 1
ATOM 2119 C CA . TYR A 1 264 ? -37.740 10.158 17.155 1.00 39.94 264 TYR A CA 1
ATOM 2120 C C . TYR A 1 264 ? -38.557 10.586 15.927 1.00 39.94 264 TYR A C 1
ATOM 2122 O O . TYR A 1 264 ? -39.759 10.827 16.044 1.00 39.94 264 TYR A O 1
ATOM 2130 N N . ASP A 1 265 ? -37.944 10.653 14.745 1.00 40.53 265 ASP A N 1
ATOM 2131 C CA . ASP A 1 265 ? -38.619 11.064 13.512 1.00 40.53 265 ASP A CA 1
ATOM 2132 C C . ASP A 1 265 ? -39.643 10.016 13.050 1.00 40.53 265 ASP A C 1
ATOM 2134 O O . ASP A 1 265 ? -40.737 10.388 12.617 1.00 40.53 265 ASP A O 1
ATOM 2138 N N . ALA A 1 266 ? -39.352 8.721 13.226 1.00 39.09 266 ALA A N 1
ATOM 2139 C CA . ALA A 1 266 ? -40.303 7.632 13.008 1.00 39.09 266 ALA A CA 1
ATOM 2140 C C . ALA A 1 266 ? -41.503 7.741 13.962 1.00 39.09 266 ALA A C 1
ATOM 2142 O O . ALA A 1 266 ? -42.650 7.756 13.510 1.00 39.09 266 ALA A O 1
ATOM 2143 N N . PHE A 1 267 ? -41.259 7.931 15.262 1.00 39.16 267 PHE A N 1
ATOM 2144 C CA . PHE A 1 267 ? -42.314 8.091 16.266 1.00 39.16 267 PHE A CA 1
ATOM 2145 C C . PHE A 1 267 ? -43.166 9.348 16.018 1.00 39.16 267 PHE A C 1
ATOM 2147 O O . PHE A 1 267 ? -44.393 9.311 16.102 1.00 39.16 267 PHE A O 1
ATOM 2154 N N . LYS A 1 268 ? -42.545 10.460 15.608 1.00 38.16 268 LYS A N 1
ATOM 2155 C CA . LYS A 1 268 ? -43.228 11.713 15.249 1.00 38.16 268 LYS A CA 1
ATOM 2156 C C . LYS A 1 268 ? -44.099 11.563 14.000 1.00 38.16 268 LYS A C 1
ATOM 2158 O O . LYS A 1 268 ? -45.216 12.080 13.976 1.00 38.16 268 LYS A O 1
ATOM 2163 N N . LYS A 1 269 ? -43.635 10.828 12.982 1.00 37.59 269 LYS A N 1
ATOM 2164 C CA . LYS A 1 269 ? -44.427 10.492 11.783 1.00 37.59 269 LYS A CA 1
ATOM 2165 C C . LYS A 1 269 ? -45.627 9.613 12.139 1.00 37.59 269 LYS A C 1
ATOM 2167 O O . LYS A 1 269 ? -46.722 9.869 11.648 1.00 37.59 269 LYS A O 1
ATOM 2172 N N . ILE A 1 270 ? -45.447 8.653 13.047 1.00 37.47 270 ILE A N 1
ATOM 2173 C CA . ILE A 1 270 ? -46.509 7.779 13.571 1.00 37.47 270 ILE A CA 1
ATOM 2174 C C . ILE A 1 270 ? -47.562 8.587 14.354 1.00 37.47 270 ILE A C 1
ATOM 2176 O O . ILE A 1 270 ? -48.761 8.397 14.150 1.00 37.47 270 ILE A O 1
ATOM 2180 N N . CYS A 1 271 ? -47.150 9.549 15.186 1.00 35.94 271 CYS A N 1
ATOM 2181 C CA . CYS A 1 271 ? -48.069 10.451 15.895 1.00 35.94 271 CYS A CA 1
ATOM 2182 C C . CYS A 1 271 ? -48.824 11.420 14.963 1.00 35.94 271 CYS A C 1
ATOM 2184 O O . CYS A 1 271 ? -49.967 11.782 15.236 1.00 35.94 271 CYS A O 1
ATOM 2186 N N . LEU A 1 272 ? -48.208 11.845 13.857 1.00 37.00 272 LEU A N 1
ATOM 2187 C CA . LEU A 1 272 ? -48.856 12.698 12.854 1.00 37.00 272 LEU A CA 1
ATOM 2188 C C . LEU A 1 272 ? -49.840 11.908 11.973 1.00 37.00 272 LEU A C 1
ATOM 2190 O O . LEU A 1 272 ? -50.918 12.411 11.656 1.00 37.00 272 LEU A O 1
ATOM 2194 N N . LEU A 1 273 ? -49.509 10.660 11.628 1.00 33.31 273 LEU A N 1
ATOM 2195 C CA . LEU A 1 273 ? -50.391 9.754 10.887 1.00 33.31 273 LEU A CA 1
ATOM 2196 C C . LEU A 1 273 ? -51.595 9.321 11.735 1.00 33.31 273 LEU A C 1
ATOM 2198 O O . LEU A 1 273 ? -52.728 9.342 11.245 1.00 33.31 273 LEU A O 1
ATOM 2202 N N . SER A 1 274 ? -51.400 9.047 13.030 1.00 35.03 274 SER A N 1
ATOM 2203 C CA . SER A 1 274 ? -52.509 8.784 13.953 1.00 35.03 274 SER A CA 1
ATOM 2204 C C . SER A 1 274 ? -53.434 10.002 14.082 1.00 35.03 274 SER A C 1
ATOM 2206 O O . SER A 1 274 ? -54.646 9.871 13.911 1.00 35.03 274 SER A O 1
ATOM 2208 N N . ALA A 1 275 ? -52.899 11.217 14.233 1.00 33.06 275 ALA A N 1
ATOM 2209 C CA . ALA A 1 275 ? -53.711 12.436 14.303 1.00 33.06 275 ALA A CA 1
ATOM 2210 C C . ALA A 1 275 ? -54.601 12.675 13.061 1.00 33.06 275 ALA A C 1
ATOM 2212 O O . ALA A 1 275 ? -55.674 13.265 13.188 1.00 33.06 275 ALA A O 1
ATOM 2213 N N . SER A 1 276 ? -54.199 12.192 11.878 1.00 33.44 276 SER A N 1
ATOM 2214 C CA . SER A 1 276 ? -54.974 12.333 10.633 1.00 33.44 276 SER A CA 1
ATOM 2215 C C . SER A 1 276 ? -56.070 11.274 10.427 1.00 33.44 276 SER A C 1
ATOM 2217 O O . SER A 1 276 ? -56.975 11.488 9.620 1.00 33.44 276 SER A O 1
ATOM 2219 N N . THR A 1 277 ? -56.041 10.170 11.186 1.00 36.09 277 THR A N 1
ATOM 2220 C CA . THR A 1 277 ? -56.936 9.012 10.974 1.00 36.09 277 THR A CA 1
ATOM 2221 C C . THR A 1 277 ? -57.954 8.800 12.105 1.00 36.09 277 THR A C 1
ATOM 2223 O O . THR A 1 277 ? -58.945 8.092 11.928 1.00 36.09 277 THR A O 1
ATOM 2226 N N . PHE A 1 278 ? -57.793 9.452 13.263 1.00 34.75 278 PHE A N 1
ATOM 2227 C CA . PHE A 1 278 ? -58.679 9.252 14.415 1.00 34.75 278 PHE A CA 1
ATOM 2228 C C . PHE A 1 278 ? -59.837 10.267 14.475 1.00 34.75 278 PHE A C 1
ATOM 2230 O O . PHE A 1 278 ? -59.780 11.288 15.163 1.00 34.75 278 PHE A O 1
ATOM 2237 N N . LYS A 1 279 ? -60.967 9.944 13.825 1.00 36.91 279 LYS A N 1
ATOM 2238 C CA . LYS A 1 279 ? -62.278 10.446 14.284 1.00 36.91 279 LYS A CA 1
ATOM 2239 C C . LYS A 1 279 ? -62.552 9.872 15.684 1.00 36.91 279 LYS A C 1
ATOM 2241 O O . LYS A 1 279 ? -62.353 8.684 15.910 1.00 36.91 279 LYS A O 1
ATOM 2246 N N . LYS A 1 280 ? -62.985 10.747 16.604 1.00 34.56 280 LYS A N 1
ATOM 2247 C CA . LYS A 1 280 ? -63.293 10.504 18.033 1.00 34.56 280 LYS A CA 1
ATOM 2248 C C . LYS A 1 280 ? -63.728 9.059 18.364 1.00 34.56 280 LYS A C 1
ATOM 2250 O O . LYS A 1 280 ? -64.668 8.571 17.737 1.00 34.56 280 LYS A O 1
ATOM 2255 N N . PRO A 1 281 ? -63.166 8.429 19.413 1.00 34.97 281 PRO A N 1
ATOM 2256 C CA . PRO A 1 281 ? -63.584 7.096 19.826 1.00 34.97 281 PRO A CA 1
ATOM 2257 C C . PRO A 1 281 ? -65.004 7.121 20.412 1.00 34.97 281 PRO A C 1
ATOM 2259 O O . PRO A 1 281 ? -65.357 8.004 21.200 1.00 34.97 281 PRO A O 1
ATOM 2262 N N . SER A 1 282 ? -65.818 6.129 20.040 1.00 40.31 282 SER A N 1
ATOM 2263 C CA . SER A 1 282 ? -67.047 5.802 20.768 1.00 40.31 282 SER A CA 1
ATOM 2264 C C . SER A 1 282 ? -66.684 5.134 22.103 1.00 40.31 282 SER A C 1
ATOM 2266 O O . SER A 1 282 ? -65.674 4.439 22.209 1.00 40.31 282 SER A O 1
ATOM 2268 N N . LYS A 1 283 ? -67.486 5.384 23.143 1.00 39.97 283 LYS A N 1
ATOM 2269 C CA . LYS A 1 283 ? -67.131 5.211 24.565 1.00 39.97 283 LYS A CA 1
ATOM 2270 C C . LYS A 1 283 ? -66.777 3.790 25.052 1.00 39.97 283 LYS A C 1
ATOM 2272 O O . LYS A 1 283 ? -66.405 3.681 26.210 1.00 39.97 283 LYS A O 1
ATOM 2277 N N . ASN A 1 284 ? -66.847 2.735 24.235 1.00 40.62 284 ASN A N 1
ATOM 2278 C CA . ASN A 1 284 ? -66.832 1.348 24.734 1.00 40.62 284 ASN A CA 1
ATOM 2279 C C . ASN A 1 284 ? -65.865 0.378 24.021 1.00 40.62 284 ASN A C 1
ATOM 2281 O O . ASN A 1 284 ? -66.176 -0.803 23.903 1.00 40.62 284 ASN A O 1
ATOM 2285 N N . THR A 1 285 ? -64.678 0.815 23.589 1.00 36.28 285 THR A N 1
ATOM 2286 C CA . THR A 1 285 ? -63.648 -0.135 23.104 1.00 36.28 285 THR A CA 1
ATOM 2287 C C . THR A 1 285 ? -62.384 -0.037 23.966 1.00 36.28 285 THR A C 1
ATOM 2289 O O . THR A 1 285 ? -61.865 1.072 24.110 1.00 36.28 285 THR A O 1
ATOM 2292 N N . PRO A 1 286 ? -61.869 -1.137 24.554 1.00 36.41 286 PRO A N 1
ATOM 2293 C CA . PRO A 1 286 ? -60.633 -1.101 25.333 1.00 36.41 286 PRO A CA 1
ATOM 2294 C C . PRO A 1 286 ? -59.441 -0.710 24.447 1.00 36.41 286 PRO A C 1
ATOM 2296 O O . PRO A 1 286 ? -59.177 -1.353 23.431 1.00 36.41 286 PRO A O 1
ATOM 2299 N N . GLN A 1 287 ? -58.693 0.324 24.848 1.00 34.50 287 GLN A N 1
ATOM 2300 C CA . GLN A 1 287 ? -57.492 0.828 24.152 1.00 34.50 287 GLN A CA 1
ATOM 2301 C C . GLN A 1 287 ? -56.393 -0.237 23.944 1.00 34.50 287 GLN A C 1
ATOM 2303 O O . GLN A 1 287 ? -55.489 -0.044 23.138 1.00 34.50 287 GLN A O 1
ATOM 2308 N N . THR A 1 288 ? -56.482 -1.376 24.630 1.00 30.80 288 THR A N 1
ATOM 2309 C CA . THR A 1 288 ? -55.504 -2.468 24.613 1.00 30.80 288 THR A CA 1
ATOM 2310 C C . THR A 1 288 ? -55.542 -3.341 23.353 1.00 30.80 288 THR A C 1
ATOM 2312 O O . THR A 1 288 ? -54.525 -3.951 23.030 1.00 30.80 288 THR A O 1
ATOM 2315 N N . CYS A 1 289 ? -56.652 -3.387 22.601 1.00 30.42 289 CYS A N 1
ATOM 2316 C CA . CYS A 1 289 ? -56.705 -4.134 21.330 1.00 30.42 289 CYS A CA 1
ATOM 2317 C C . CYS A 1 289 ? -55.986 -3.410 20.178 1.00 30.42 289 CYS A C 1
ATOM 2319 O O . CYS A 1 289 ? -55.354 -4.060 19.353 1.00 30.42 289 CYS A O 1
ATOM 2321 N N . PHE A 1 290 ? -55.991 -2.073 20.166 1.00 33.53 290 PHE A N 1
ATOM 2322 C CA . PHE A 1 290 ? -55.431 -1.267 19.070 1.00 33.53 290 PHE A CA 1
ATOM 2323 C C . PHE A 1 290 ? -53.895 -1.232 19.038 1.00 33.53 290 PHE A C 1
ATOM 2325 O O . PHE A 1 290 ? -53.298 -1.021 17.987 1.00 33.53 290 PHE A O 1
ATOM 2332 N N . ILE A 1 291 ? -53.245 -1.457 20.182 1.00 34.44 291 ILE A N 1
ATOM 2333 C CA . ILE A 1 291 ? -51.779 -1.449 20.302 1.00 34.44 291 ILE A CA 1
ATOM 2334 C C . ILE A 1 291 ? -51.179 -2.777 19.808 1.00 34.44 291 ILE A C 1
ATOM 2336 O O . ILE A 1 291 ? -50.097 -2.786 19.229 1.00 34.44 291 ILE A O 1
ATOM 2340 N N . LYS A 1 292 ? -51.894 -3.900 19.976 1.00 33.00 292 LYS A N 1
ATOM 2341 C CA . LYS A 1 292 ? -51.421 -5.230 19.554 1.00 33.00 292 LYS A CA 1
ATOM 2342 C C . LYS A 1 292 ? -51.410 -5.419 18.036 1.00 33.00 292 LYS A C 1
ATOM 2344 O O . LYS A 1 292 ? -50.492 -6.056 17.533 1.00 33.00 292 LYS A O 1
ATOM 2349 N N . GLU A 1 293 ? -52.390 -4.874 17.316 1.00 33.88 293 GLU A N 1
ATOM 2350 C CA . GLU A 1 293 ? -52.426 -4.962 15.846 1.00 33.88 293 GLU A CA 1
ATOM 2351 C C . GLU A 1 293 ? -51.359 -4.068 15.197 1.00 33.88 293 GLU A C 1
ATOM 2353 O O . GLU A 1 293 ? -50.646 -4.531 14.311 1.00 33.88 293 GLU A O 1
ATOM 2358 N N . GLY A 1 294 ? -51.139 -2.856 15.725 1.00 30.81 294 GLY A N 1
ATOM 2359 C CA . GLY A 1 294 ? -50.052 -1.982 15.267 1.00 30.81 294 GLY A CA 1
ATOM 2360 C C . GLY A 1 294 ? -48.652 -2.543 15.551 1.00 30.81 294 GLY A C 1
ATOM 2361 O O . GLY A 1 294 ? -47.771 -2.439 14.708 1.00 30.81 294 GLY A O 1
ATOM 2362 N N . LEU A 1 295 ? -48.438 -3.200 16.699 1.00 33.94 295 LEU A N 1
ATOM 2363 C CA . LEU A 1 295 ? -47.161 -3.862 17.022 1.00 33.94 295 LEU A CA 1
ATOM 2364 C C . LEU A 1 295 ? -46.869 -5.085 16.140 1.00 33.94 295 LEU A C 1
ATOM 2366 O O . LEU A 1 295 ? -45.704 -5.402 15.907 1.00 33.94 295 LEU A O 1
ATOM 2370 N N . LYS A 1 296 ? -47.906 -5.755 15.631 1.00 34.16 296 LYS A N 1
ATOM 2371 C CA . LYS A 1 296 ? -47.755 -6.889 14.714 1.00 34.16 296 LYS A CA 1
ATOM 2372 C C . LYS A 1 296 ? -47.351 -6.425 13.310 1.00 34.16 296 LYS A C 1
ATOM 2374 O O . LYS A 1 296 ? -46.424 -6.987 12.746 1.00 34.16 296 LYS A O 1
ATOM 2379 N N . GLU A 1 297 ? -47.935 -5.331 12.814 1.00 33.62 297 GLU A N 1
ATOM 2380 C CA . GLU A 1 297 ? -47.469 -4.677 11.577 1.00 33.62 297 GLU A CA 1
ATOM 2381 C C . GLU A 1 297 ? -46.045 -4.100 11.712 1.00 33.62 297 GLU A C 1
ATOM 2383 O O . GLU A 1 297 ? -45.281 -4.131 10.753 1.00 33.62 297 GLU A O 1
ATOM 2388 N N . ILE A 1 298 ? -45.650 -3.629 12.906 1.00 34.56 298 ILE A N 1
ATOM 2389 C CA . ILE A 1 298 ? -44.276 -3.179 13.211 1.00 34.56 298 ILE A CA 1
ATOM 2390 C C . ILE A 1 298 ? -43.264 -4.338 13.140 1.00 34.56 298 ILE A C 1
ATOM 2392 O O . ILE A 1 298 ? -42.171 -4.151 12.609 1.00 34.56 298 ILE A O 1
ATOM 2396 N N . SER A 1 299 ? -43.621 -5.523 13.649 1.00 35.19 299 SER A N 1
ATOM 2397 C CA . SER A 1 299 ? -42.780 -6.733 13.601 1.00 35.19 299 SER A CA 1
ATOM 2398 C C . SER A 1 299 ? -42.584 -7.265 12.180 1.00 35.19 299 SER A C 1
ATOM 2400 O O . SER A 1 299 ? -41.531 -7.823 11.881 1.00 35.19 299 SER A O 1
ATOM 2402 N N . ASP A 1 300 ? -43.588 -7.100 11.319 1.00 33.91 300 ASP A N 1
ATOM 2403 C CA . ASP A 1 300 ? -43.551 -7.582 9.935 1.00 33.91 300 ASP A CA 1
ATOM 2404 C C . ASP A 1 300 ? -42.873 -6.571 8.982 1.00 33.91 300 ASP A C 1
ATOM 2406 O O . ASP A 1 300 ? -42.397 -6.955 7.915 1.00 33.91 300 ASP A O 1
ATOM 2410 N N . ALA A 1 301 ? -42.796 -5.286 9.359 1.00 33.69 301 ALA A N 1
ATOM 2411 C CA . ALA A 1 301 ? -42.208 -4.214 8.545 1.00 33.69 301 ALA A CA 1
ATOM 2412 C C . ALA A 1 301 ? -40.714 -3.943 8.810 1.00 33.69 301 ALA A C 1
ATOM 2414 O O . ALA A 1 301 ? -40.078 -3.252 8.015 1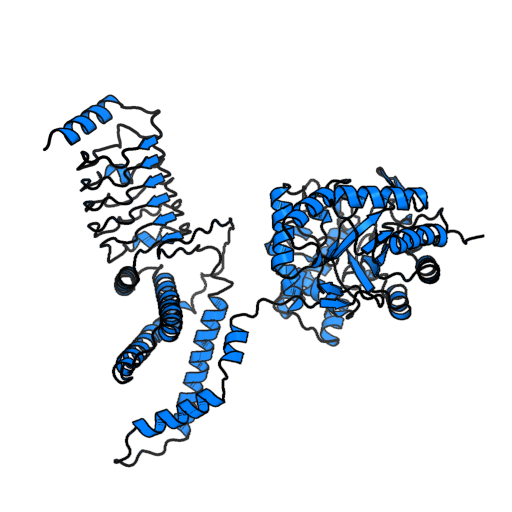.00 33.69 301 ALA A O 1
ATOM 2415 N N . VAL A 1 302 ? -40.157 -4.439 9.919 1.00 32.09 302 VAL A N 1
ATOM 2416 C CA . VAL A 1 302 ? -38.737 -4.293 10.268 1.00 32.09 302 VAL A CA 1
ATOM 2417 C C . VAL A 1 302 ? -38.252 -5.617 10.844 1.00 32.09 302 VAL A C 1
ATOM 2419 O O . VAL A 1 302 ? -38.341 -5.867 12.046 1.00 32.09 302 VAL A O 1
ATOM 2422 N N . THR A 1 303 ? -37.728 -6.491 9.990 1.00 32.41 303 THR A N 1
ATOM 2423 C CA . THR A 1 303 ? -37.040 -7.689 10.470 1.00 32.41 303 THR A CA 1
ATOM 2424 C C . THR A 1 303 ? -35.783 -7.271 11.230 1.00 32.41 303 THR A C 1
ATOM 2426 O O . THR A 1 303 ? -34.943 -6.540 10.709 1.00 32.41 303 THR A O 1
ATOM 2429 N N . ILE A 1 304 ? -35.641 -7.749 12.470 1.00 33.16 304 ILE A N 1
ATOM 2430 C CA . ILE A 1 304 ? -34.498 -7.511 13.376 1.00 33.16 304 ILE A CA 1
ATOM 2431 C C . ILE A 1 304 ? -33.142 -7.758 12.680 1.00 33.16 304 ILE A C 1
ATOM 2433 O O . ILE A 1 304 ? -32.149 -7.110 13.003 1.00 33.16 304 ILE A O 1
ATOM 2437 N N . GLU A 1 305 ? -33.105 -8.623 11.668 1.00 30.53 305 GLU A N 1
ATOM 2438 C CA . GLU A 1 305 ? -31.933 -8.906 10.833 1.00 30.53 305 GLU A CA 1
ATOM 2439 C C . GLU A 1 305 ? -31.423 -7.680 10.046 1.00 30.53 305 GLU A C 1
ATOM 2441 O O . GLU A 1 305 ? -30.211 -7.475 9.960 1.00 30.53 305 GLU A O 1
ATOM 2446 N N . GLU A 1 306 ? -32.306 -6.802 9.557 1.00 29.69 306 GLU A N 1
ATOM 2447 C CA . GLU A 1 306 ? -31.923 -5.571 8.840 1.00 29.69 306 GLU A CA 1
ATOM 2448 C C . GLU A 1 306 ? -31.355 -4.501 9.791 1.00 29.69 306 GLU A C 1
ATOM 2450 O O . GLU A 1 306 ? -30.473 -3.722 9.424 1.00 29.69 306 GLU A O 1
ATOM 2455 N N . VAL A 1 307 ? -31.804 -4.499 11.051 1.00 31.17 307 VAL A N 1
ATOM 2456 C CA . VAL A 1 307 ? -31.341 -3.576 12.102 1.00 31.17 307 VAL A CA 1
ATOM 2457 C C . VAL A 1 307 ? -30.001 -4.032 12.687 1.00 31.17 307 VAL A C 1
ATOM 2459 O O . VAL A 1 307 ? -29.111 -3.208 12.906 1.00 31.17 307 VAL A O 1
ATOM 2462 N N . VAL A 1 308 ? -29.800 -5.343 12.859 1.00 29.16 308 VAL A N 1
ATOM 2463 C CA . VAL A 1 308 ? -28.508 -5.926 13.266 1.00 29.16 308 VAL A CA 1
ATOM 2464 C C . VAL A 1 308 ? -27.443 -5.735 12.176 1.00 29.16 308 VAL A C 1
ATOM 2466 O O . VAL A 1 308 ? -26.285 -5.460 12.500 1.00 29.16 308 VAL A O 1
ATOM 2469 N N . ALA A 1 309 ? -27.821 -5.773 10.893 1.00 28.92 309 ALA A N 1
ATOM 2470 C CA . ALA A 1 309 ? -26.927 -5.423 9.786 1.00 28.92 309 ALA A CA 1
ATOM 2471 C C . ALA A 1 309 ? -26.492 -3.940 9.814 1.00 28.92 309 ALA A C 1
ATOM 2473 O O . ALA A 1 309 ? -25.359 -3.613 9.461 1.00 28.92 309 ALA A O 1
ATOM 2474 N N . GLY A 1 310 ? -27.357 -3.037 10.290 1.00 29.05 310 GLY A N 1
ATOM 2475 C CA . GLY A 1 310 ? -27.063 -1.604 10.408 1.00 29.05 310 GLY A CA 1
ATOM 2476 C C . GLY A 1 310 ? -26.081 -1.235 11.529 1.00 29.05 310 GLY A C 1
ATOM 2477 O O . GLY A 1 310 ? -25.327 -0.276 11.380 1.00 29.05 310 GLY A O 1
ATOM 2478 N N . VAL A 1 311 ? -26.046 -2.004 12.623 1.00 32.47 311 VAL A N 1
ATOM 2479 C CA . VAL A 1 311 ? -25.174 -1.752 13.794 1.00 32.47 311 VAL A CA 1
ATOM 2480 C C . VAL A 1 311 ? -23.785 -2.402 13.641 1.00 32.47 311 VAL A C 1
ATOM 2482 O O . VAL A 1 311 ? -22.839 -2.009 14.316 1.00 32.47 311 VAL A O 1
ATOM 2485 N N . ARG A 1 312 ? -23.622 -3.348 12.704 1.00 36.59 312 ARG A N 1
ATOM 2486 C CA . ARG A 1 312 ? -22.368 -4.085 12.438 1.00 36.59 312 ARG A CA 1
ATOM 2487 C C . ARG A 1 312 ? -21.769 -3.864 11.048 1.00 36.59 312 ARG A C 1
ATOM 2489 O O . ARG A 1 312 ? -20.987 -4.692 10.588 1.00 36.59 312 ARG A O 1
ATOM 2496 N N . ASN A 1 313 ? -22.075 -2.759 10.373 1.00 42.19 313 ASN A N 1
ATOM 2497 C CA . ASN A 1 313 ? -21.408 -2.441 9.108 1.00 42.19 313 ASN A CA 1
ATOM 2498 C C . ASN A 1 313 ? -19.979 -1.906 9.348 1.00 42.19 313 ASN A C 1
ATOM 2500 O O . ASN A 1 313 ? -19.638 -0.777 8.983 1.00 42.19 313 ASN A O 1
ATOM 2504 N N . GLU A 1 314 ? -19.108 -2.734 9.939 1.00 56.19 314 GLU A N 1
ATOM 2505 C CA . GLU A 1 314 ? -17.690 -2.652 9.601 1.00 56.19 314 GLU A CA 1
ATOM 2506 C C . GLU A 1 314 ? -17.608 -2.861 8.087 1.00 56.19 314 GLU A C 1
ATOM 2508 O O . GLU A 1 314 ? -18.066 -3.874 7.559 1.00 56.19 314 GLU A O 1
ATOM 2513 N N . LEU A 1 315 ? -17.105 -1.851 7.375 1.00 70.88 315 LEU A N 1
ATOM 2514 C CA . LEU A 1 315 ? -16.922 -1.909 5.931 1.00 70.88 315 LEU A CA 1
ATOM 2515 C C . LEU A 1 315 ? -16.097 -3.154 5.593 1.00 70.88 315 LEU A C 1
ATOM 2517 O O . LEU A 1 315 ? -14.890 -3.172 5.827 1.00 70.88 315 LEU A O 1
ATOM 2521 N N . GLN A 1 316 ? -16.740 -4.177 5.035 1.00 83.69 316 GLN A N 1
ATOM 2522 C CA . GLN A 1 316 ? -16.026 -5.339 4.532 1.00 83.69 316 GLN A CA 1
ATOM 2523 C C . GLN A 1 316 ? -15.296 -4.941 3.255 1.00 83.69 316 GLN A C 1
ATOM 2525 O O . GLN A 1 316 ? -15.912 -4.467 2.298 1.00 83.69 316 GLN A O 1
ATOM 2530 N N . ILE A 1 317 ? -13.976 -5.112 3.246 1.00 94.38 317 ILE A N 1
ATOM 2531 C CA . ILE A 1 317 ? -13.171 -4.870 2.052 1.00 94.38 317 ILE A CA 1
ATOM 2532 C C . ILE A 1 317 ? -13.484 -5.987 1.049 1.00 94.38 317 ILE A C 1
ATOM 2534 O O . ILE A 1 317 ? -13.243 -7.154 1.364 1.00 94.38 317 ILE A O 1
ATOM 2538 N N . PRO A 1 318 ? -14.021 -5.669 -0.144 1.00 94.50 318 PRO A N 1
ATOM 2539 C CA . PRO A 1 318 ? -14.365 -6.691 -1.124 1.00 94.50 318 PRO A CA 1
ATOM 2540 C C . PRO A 1 318 ? -13.128 -7.463 -1.577 1.00 94.50 318 PRO A C 1
ATOM 2542 O O . PRO A 1 318 ? -12.051 -6.878 -1.709 1.00 94.50 318 PRO A O 1
ATOM 2545 N N . LEU A 1 319 ? -13.294 -8.749 -1.877 1.00 96.50 319 LEU A N 1
ATOM 2546 C CA . LEU A 1 319 ? -12.297 -9.514 -2.621 1.00 96.50 319 LEU A CA 1
ATOM 2547 C C . LEU A 1 319 ? -12.537 -9.342 -4.122 1.00 96.50 319 LEU A C 1
ATOM 2549 O O . LEU A 1 319 ? -13.681 -9.325 -4.574 1.00 96.50 319 LEU A O 1
ATOM 2553 N N . VAL A 1 320 ? -11.458 -9.225 -4.889 1.00 97.38 320 VAL A N 1
ATOM 2554 C CA . VAL A 1 320 ? -11.484 -9.138 -6.351 1.00 97.38 320 VAL A CA 1
ATOM 2555 C C . VAL A 1 320 ? -10.444 -10.055 -6.968 1.00 97.38 320 VAL A C 1
ATOM 2557 O O . VAL A 1 320 ? -9.399 -10.326 -6.373 1.00 97.38 320 VAL A O 1
ATOM 2560 N N . LYS A 1 321 ? -10.723 -10.510 -8.188 1.00 97.69 321 LYS A N 1
ATOM 2561 C CA . LYS A 1 321 ? -9.754 -11.239 -9.002 1.00 97.69 321 LYS A CA 1
ATOM 2562 C C . LYS A 1 321 ? -8.754 -10.254 -9.594 1.00 97.69 321 LYS A C 1
ATOM 2564 O O . LYS A 1 321 ? -9.151 -9.289 -10.242 1.00 97.69 321 LYS A O 1
ATOM 2569 N N . LEU A 1 322 ? -7.468 -10.497 -9.371 1.00 98.31 322 LEU A N 1
ATOM 2570 C CA . LEU A 1 322 ? -6.386 -9.723 -9.965 1.00 98.31 322 LEU A CA 1
ATOM 2571 C C . LEU A 1 322 ? -5.816 -10.509 -11.148 1.00 98.31 322 LEU A C 1
ATOM 2573 O O . LEU A 1 322 ? -5.081 -11.477 -10.963 1.00 98.31 322 LEU A O 1
ATOM 2577 N N . GLY A 1 323 ? -6.196 -10.099 -12.357 1.00 97.06 323 GLY A N 1
ATOM 2578 C CA . GLY A 1 323 ? -5.967 -10.873 -13.577 1.00 97.06 323 GLY A CA 1
ATOM 2579 C C . GLY A 1 323 ? -6.873 -12.108 -13.684 1.00 97.06 323 GLY A C 1
ATOM 2580 O O . GLY A 1 323 ? -7.751 -12.344 -12.853 1.00 97.06 323 GLY A O 1
ATOM 2581 N N . ASN A 1 324 ? -6.649 -12.927 -14.710 1.00 94.50 324 ASN A N 1
ATOM 2582 C CA . ASN A 1 324 ? -7.495 -14.078 -15.062 1.00 94.50 324 ASN A CA 1
ATOM 2583 C C . ASN A 1 324 ? -6.964 -15.440 -14.574 1.00 94.50 324 ASN A C 1
ATOM 2585 O O . ASN A 1 324 ? -7.530 -16.485 -14.892 1.00 94.50 324 ASN A O 1
ATOM 2589 N N . GLN A 1 325 ? -5.884 -15.442 -13.793 1.00 95.75 325 GLN A N 1
ATOM 2590 C CA . GLN A 1 325 ? -5.116 -16.644 -13.464 1.00 95.75 325 GLN A CA 1
ATOM 2591 C C . GLN A 1 325 ? -5.593 -17.301 -12.160 1.00 95.75 325 GLN A C 1
ATOM 2593 O O . GLN A 1 325 ? -5.149 -18.396 -11.830 1.00 95.75 325 GLN A O 1
ATOM 2598 N N . GLY A 1 326 ? -6.515 -16.652 -11.439 1.00 96.25 326 GLY A N 1
ATOM 2599 C CA . GLY A 1 326 ? -7.118 -17.163 -10.203 1.00 96.25 326 GLY A CA 1
ATOM 2600 C C . GLY A 1 326 ? -6.625 -16.496 -8.917 1.00 96.25 326 GLY A C 1
ATOM 2601 O O . GLY A 1 326 ? -7.029 -16.915 -7.835 1.00 96.25 326 GLY A O 1
ATOM 2602 N N . LEU A 1 327 ? -5.776 -15.466 -9.002 1.00 98.50 327 LEU A N 1
ATOM 2603 C CA . LEU A 1 327 ? -5.379 -14.683 -7.833 1.00 98.50 327 LEU A CA 1
ATOM 2604 C C . LEU A 1 327 ? -6.563 -13.840 -7.340 1.00 98.50 327 LEU A C 1
ATOM 2606 O O . LEU A 1 327 ? -7.060 -12.990 -8.074 1.00 98.50 327 LEU A O 1
ATOM 2610 N N . GLU A 1 328 ? -6.973 -14.038 -6.089 1.00 98.38 328 GLU A N 1
ATOM 2611 C CA . GLU A 1 328 ? -7.967 -13.206 -5.403 1.00 98.38 328 GLU A CA 1
ATOM 2612 C C . GLU A 1 328 ? -7.311 -12.418 -4.270 1.00 98.38 328 GLU A C 1
ATOM 2614 O O . GLU A 1 328 ? -6.516 -12.959 -3.501 1.00 98.38 328 GLU A O 1
ATOM 2619 N N . VAL A 1 329 ? -7.631 -11.129 -4.188 1.00 98.75 329 VAL A N 1
ATOM 2620 C CA . VAL A 1 329 ? -7.023 -10.158 -3.269 1.00 98.75 329 VAL A CA 1
ATOM 2621 C C . VAL A 1 329 ? -8.072 -9.199 -2.724 1.00 98.75 329 VAL A C 1
ATOM 2623 O O . VAL A 1 329 ? -9.113 -8.989 -3.343 1.00 98.75 329 VAL A O 1
ATOM 2626 N N . SER A 1 330 ? -7.793 -8.555 -1.593 1.00 98.62 330 SER A N 1
ATOM 2627 C CA . SER A 1 330 ? -8.581 -7.411 -1.134 1.00 98.62 330 SER A CA 1
ATOM 2628 C C . SER A 1 330 ? -8.533 -6.262 -2.154 1.00 98.62 330 SER A C 1
ATOM 2630 O O . SER A 1 330 ? -7.461 -5.901 -2.637 1.00 98.62 330 SER A O 1
ATOM 2632 N N . LYS A 1 331 ? -9.683 -5.638 -2.454 1.00 98.06 331 LYS A N 1
ATOM 2633 C CA . LYS A 1 331 ? -9.831 -4.520 -3.418 1.00 98.06 331 LYS A CA 1
ATOM 2634 C C . LYS A 1 331 ? -8.949 -3.316 -3.084 1.00 98.06 331 LYS A C 1
ATOM 2636 O O . LYS A 1 331 ? -8.629 -2.512 -3.955 1.00 98.06 331 LYS A O 1
ATOM 2641 N N . LEU A 1 332 ? -8.541 -3.211 -1.825 1.00 98.50 332 LEU A N 1
ATOM 2642 C CA . LEU A 1 332 ? -7.498 -2.313 -1.370 1.00 98.50 332 LEU A CA 1
ATOM 2643 C C . LEU A 1 332 ? -6.348 -3.150 -0.805 1.00 98.50 332 LEU A C 1
ATOM 2645 O O . LEU A 1 332 ? -6.565 -3.949 0.108 1.00 98.50 332 LEU A O 1
ATOM 2649 N N . GLY A 1 333 ? -5.145 -2.978 -1.348 1.00 98.62 333 GLY A N 1
ATOM 2650 C CA . GLY A 1 333 ? -3.929 -3.581 -0.808 1.00 98.62 333 GLY A CA 1
ATOM 2651 C C . GLY A 1 333 ? -3.160 -2.616 0.095 1.00 98.62 333 GLY A C 1
ATOM 2652 O O . GLY A 1 333 ? -3.497 -1.435 0.211 1.00 98.62 333 GLY A O 1
ATOM 2653 N N . PHE A 1 334 ? -2.094 -3.105 0.722 1.00 98.75 334 PHE A N 1
ATOM 2654 C CA . PHE A 1 334 ? -1.235 -2.314 1.600 1.00 98.75 334 PHE A CA 1
ATOM 2655 C C . PHE A 1 334 ? 0.217 -2.322 1.116 1.00 98.75 334 PHE A C 1
ATOM 2657 O O . PHE A 1 334 ? 0.851 -3.372 1.029 1.00 98.75 334 PHE A O 1
ATOM 2664 N N . GLY A 1 335 ? 0.755 -1.134 0.824 1.00 98.38 335 GLY A N 1
ATOM 2665 C CA . GLY A 1 335 ? 2.159 -0.959 0.452 1.00 98.38 335 GLY A CA 1
ATOM 2666 C C . GLY A 1 335 ? 3.064 -0.843 1.681 1.00 98.38 335 GLY A C 1
ATOM 2667 O O . GLY A 1 335 ? 3.040 0.167 2.385 1.00 98.38 335 GLY A O 1
ATOM 2668 N N . CYS A 1 336 ? 3.920 -1.835 1.917 1.00 98.06 336 CYS A N 1
ATOM 2669 C CA . CYS A 1 336 ? 4.767 -1.921 3.109 1.00 98.06 336 CYS A CA 1
ATOM 2670 C C . CYS A 1 336 ? 5.994 -0.996 3.081 1.00 98.06 336 CYS A C 1
ATOM 2672 O O . CYS A 1 336 ? 6.612 -0.793 4.128 1.00 98.06 336 CYS A O 1
ATOM 2674 N N . MET A 1 337 ? 6.352 -0.415 1.926 1.00 95.44 337 MET A N 1
ATOM 2675 C CA . MET A 1 337 ? 7.582 0.375 1.733 1.00 95.44 337 MET A CA 1
ATOM 2676 C C . MET A 1 337 ? 7.821 1.401 2.848 1.00 95.44 337 MET A C 1
ATOM 2678 O O . MET A 1 337 ? 8.907 1.453 3.421 1.00 95.44 337 MET A O 1
ATOM 2682 N N . THR A 1 338 ? 6.795 2.192 3.186 1.00 91.69 338 THR A N 1
ATOM 2683 C CA . THR A 1 338 ? 6.923 3.294 4.151 1.00 91.69 338 THR A CA 1
ATOM 2684 C C . THR A 1 338 ? 7.204 2.828 5.576 1.00 91.69 338 THR A C 1
ATOM 2686 O O . THR A 1 338 ? 7.681 3.620 6.379 1.00 91.69 338 THR A O 1
ATOM 2689 N N . LEU A 1 339 ? 6.938 1.560 5.909 1.00 95.44 339 LEU A N 1
ATOM 2690 C CA . LEU A 1 339 ? 7.243 1.019 7.236 1.00 95.44 339 LEU A CA 1
ATOM 2691 C C . LEU A 1 339 ? 8.756 0.979 7.500 1.00 95.44 339 LEU A C 1
ATOM 2693 O O . LEU A 1 339 ? 9.183 1.139 8.639 1.00 95.44 339 LEU A O 1
ATOM 2697 N N . SER A 1 340 ? 9.566 0.845 6.445 1.00 91.88 340 SER A N 1
ATOM 2698 C CA . SER A 1 340 ? 11.034 0.867 6.515 1.00 91.88 340 SER A CA 1
ATOM 2699 C C . SER A 1 340 ? 11.643 2.173 5.979 1.00 91.88 340 SER A C 1
ATOM 2701 O O . SER A 1 340 ? 12.838 2.223 5.695 1.00 91.88 340 SER A O 1
ATOM 2703 N N . GLY A 1 341 ? 10.845 3.241 5.867 1.00 81.62 341 GLY A N 1
ATOM 2704 C CA . GLY A 1 341 ? 11.290 4.583 5.483 1.00 81.62 341 GLY A CA 1
ATOM 2705 C C . GLY A 1 341 ? 11.0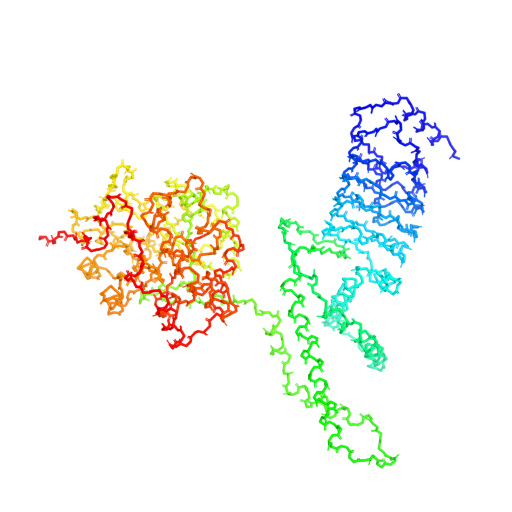09 4.952 4.020 1.00 81.62 341 GLY A C 1
ATOM 2706 O O . GLY A 1 341 ? 10.042 4.480 3.434 1.00 81.62 341 GLY A O 1
ATOM 2707 N N . MET A 1 342 ? 11.845 5.814 3.426 1.00 79.62 342 MET A N 1
ATOM 2708 C CA . MET A 1 342 ? 11.705 6.516 2.126 1.00 79.62 342 MET A CA 1
ATOM 2709 C C . MET A 1 342 ? 11.065 7.903 2.230 1.00 79.62 342 MET A C 1
ATOM 2711 O O . MET A 1 342 ? 11.753 8.914 2.089 1.00 79.62 342 MET A O 1
ATOM 2715 N N . TYR A 1 343 ? 9.752 7.983 2.450 1.00 78.50 343 TYR A N 1
ATOM 2716 C CA . TYR A 1 343 ? 9.057 9.280 2.525 1.00 78.50 343 TYR A CA 1
ATOM 2717 C C . TYR A 1 343 ? 9.100 9.900 3.921 1.00 78.50 343 TYR A C 1
ATOM 2719 O O . TYR A 1 343 ? 8.897 11.104 4.077 1.00 78.50 343 TYR A O 1
ATOM 2727 N N . ASN A 1 344 ? 9.353 9.070 4.924 1.00 79.19 344 ASN A N 1
ATOM 2728 C CA . ASN A 1 344 ? 9.434 9.398 6.334 1.00 79.19 344 ASN A CA 1
ATOM 2729 C C . ASN A 1 344 ? 10.522 8.531 6.985 1.00 79.19 344 ASN A C 1
ATOM 2731 O O . ASN A 1 344 ? 11.122 7.668 6.338 1.00 79.19 344 ASN A O 1
ATOM 2735 N N . SER A 1 345 ? 10.793 8.778 8.265 1.00 83.81 345 SER A N 1
ATOM 2736 C CA . SER A 1 345 ? 11.631 7.881 9.058 1.00 83.81 345 SER A CA 1
ATOM 2737 C C . SER A 1 345 ? 10.999 6.486 9.143 1.00 83.81 345 SER A C 1
ATOM 2739 O O . SER A 1 345 ? 9.772 6.403 9.253 1.00 83.81 345 SER A O 1
ATOM 2741 N N . PRO A 1 346 ? 11.810 5.409 9.133 1.00 88.75 346 PRO A N 1
ATOM 2742 C CA . PRO A 1 346 ? 11.307 4.061 9.374 1.00 88.75 346 PRO A CA 1
ATOM 2743 C C . PRO A 1 346 ? 10.593 3.994 10.725 1.00 88.75 346 PRO A C 1
ATOM 2745 O O . PRO A 1 346 ? 10.981 4.682 11.675 1.00 88.75 346 PRO A O 1
ATOM 2748 N N . LEU A 1 347 ? 9.562 3.156 10.808 1.00 90.44 347 LEU A N 1
ATOM 2749 C CA . LEU A 1 347 ? 8.938 2.851 12.088 1.00 90.44 347 LEU A CA 1
ATOM 2750 C C . LEU A 1 347 ? 9.834 1.918 12.912 1.00 90.44 347 LEU A C 1
ATOM 2752 O O . LEU A 1 347 ? 10.584 1.118 12.341 1.00 90.44 347 LEU A O 1
ATOM 2756 N N . PRO A 1 348 ? 9.729 1.969 14.251 1.00 93.12 348 PRO A N 1
ATOM 2757 C CA . PRO A 1 348 ? 10.119 0.843 15.084 1.00 93.12 348 PRO A CA 1
ATOM 2758 C C . PRO A 1 348 ? 9.463 -0.446 14.575 1.00 93.12 348 PRO A C 1
ATOM 2760 O O . PRO A 1 348 ? 8.327 -0.437 14.102 1.00 93.12 348 PRO A O 1
ATOM 2763 N N . GLU A 1 349 ? 10.184 -1.561 14.664 1.00 93.44 349 GLU A N 1
ATOM 2764 C CA . GLU A 1 349 ? 9.734 -2.841 14.108 1.00 93.44 349 GLU A CA 1
ATOM 2765 C C . GLU A 1 349 ? 8.364 -3.275 14.655 1.00 93.44 349 GLU A C 1
ATOM 2767 O O . GLU A 1 349 ? 7.495 -3.666 13.879 1.00 93.44 349 GLU A O 1
ATOM 2772 N N . GLU A 1 350 ? 8.153 -3.155 15.968 1.00 93.25 350 GLU A N 1
ATOM 2773 C CA . GLU A 1 350 ? 6.891 -3.522 16.625 1.00 93.25 350 GLU A CA 1
ATOM 2774 C C . GLU A 1 350 ? 5.712 -2.690 16.103 1.00 93.25 350 GLU A C 1
ATOM 2776 O O . GLU A 1 350 ? 4.680 -3.252 15.741 1.00 93.25 350 GLU A O 1
ATOM 2781 N N . ASP A 1 351 ? 5.890 -1.375 15.947 1.00 93.62 351 ASP A N 1
ATOM 2782 C CA . ASP A 1 351 ? 4.862 -0.493 15.384 1.00 93.62 351 ASP A CA 1
ATOM 2783 C C . ASP A 1 351 ? 4.531 -0.877 13.933 1.00 93.62 351 ASP A C 1
ATOM 2785 O O . ASP A 1 351 ? 3.369 -0.875 13.526 1.00 93.62 351 ASP A O 1
ATOM 2789 N N . GLY A 1 352 ? 5.547 -1.238 13.141 1.00 95.75 352 GLY A N 1
ATOM 2790 C CA . GLY A 1 352 ? 5.358 -1.722 11.774 1.00 95.75 352 GLY A CA 1
ATOM 2791 C C . GLY A 1 352 ? 4.551 -3.024 11.714 1.00 95.75 352 GLY A C 1
ATOM 2792 O O . GLY A 1 352 ? 3.657 -3.152 10.874 1.00 95.75 352 GLY A O 1
ATOM 2793 N N . ILE A 1 353 ? 4.826 -3.966 12.623 1.00 96.12 353 ILE A N 1
ATOM 2794 C CA . ILE A 1 353 ? 4.072 -5.221 12.756 1.00 96.12 353 ILE A CA 1
ATOM 2795 C C . ILE A 1 353 ? 2.614 -4.938 13.136 1.00 96.12 353 ILE A C 1
ATOM 2797 O O . ILE A 1 353 ? 1.707 -5.515 12.535 1.00 96.12 353 ILE A O 1
ATOM 2801 N N . GLU A 1 354 ? 2.371 -4.029 14.081 1.00 95.62 354 GLU A N 1
ATOM 2802 C CA . GLU A 1 354 ? 1.013 -3.672 14.501 1.00 95.62 354 GLU A CA 1
ATOM 2803 C C . GLU A 1 354 ? 0.213 -2.995 13.381 1.00 95.62 354 GLU A C 1
ATOM 2805 O O . GLU A 1 354 ? -0.964 -3.306 13.199 1.00 95.62 354 GLU A O 1
ATOM 2810 N N . VAL A 1 355 ? 0.843 -2.158 12.547 1.00 96.69 355 VAL A N 1
ATOM 2811 C CA . VAL A 1 355 ? 0.183 -1.599 11.352 1.00 96.69 355 VAL A CA 1
ATOM 2812 C C . VAL A 1 355 ? -0.234 -2.703 10.372 1.00 96.69 355 VAL A C 1
ATOM 2814 O O . VAL A 1 355 ? -1.353 -2.666 9.861 1.00 96.69 355 VAL A O 1
ATOM 2817 N N . ILE A 1 356 ? 0.620 -3.705 10.130 1.00 98.38 356 ILE A N 1
ATOM 2818 C CA . ILE A 1 356 ? 0.304 -4.843 9.245 1.00 98.38 356 ILE A CA 1
ATOM 2819 C C . ILE A 1 356 ? -0.850 -5.676 9.819 1.00 98.38 356 ILE A C 1
ATOM 2821 O O . ILE A 1 356 ? -1.795 -6.008 9.101 1.00 98.38 356 ILE A O 1
ATOM 2825 N N . LYS A 1 357 ? -0.809 -5.983 11.120 1.00 97.69 357 LYS A N 1
ATOM 2826 C CA . LYS A 1 357 ? -1.874 -6.730 11.806 1.00 97.69 357 LYS A CA 1
ATOM 2827 C C . LYS A 1 357 ? -3.200 -5.979 11.781 1.00 97.69 357 LYS A C 1
ATOM 2829 O O . LYS A 1 357 ? -4.235 -6.598 11.552 1.00 97.69 357 LYS A O 1
ATOM 2834 N N . TYR A 1 358 ? -3.170 -4.661 11.967 1.00 95.94 358 TYR A N 1
ATOM 2835 C CA . TYR A 1 358 ? -4.363 -3.825 11.881 1.00 95.94 358 TYR A CA 1
ATOM 2836 C C . TYR A 1 358 ? -4.929 -3.767 10.457 1.00 95.94 358 TYR A C 1
ATOM 2838 O O . TYR A 1 358 ? -6.138 -3.858 10.264 1.00 95.94 358 TYR A O 1
ATOM 2846 N N . ALA A 1 359 ? -4.073 -3.667 9.435 1.00 97.94 359 ALA A N 1
ATOM 2847 C CA . ALA A 1 359 ? -4.516 -3.756 8.043 1.00 97.94 359 ALA A CA 1
ATOM 2848 C C . ALA A 1 359 ? -5.250 -5.080 7.783 1.00 97.94 359 ALA A C 1
ATOM 2850 O O . ALA A 1 359 ? -6.354 -5.077 7.235 1.00 97.94 359 ALA A O 1
ATOM 2851 N N . PHE A 1 360 ? -4.682 -6.194 8.254 1.00 98.12 360 PHE A N 1
ATOM 2852 C CA . PHE A 1 360 ? -5.310 -7.507 8.137 1.00 98.12 360 PHE A CA 1
ATOM 2853 C C . PHE A 1 360 ? -6.626 -7.615 8.914 1.00 98.12 360 PHE A C 1
ATOM 2855 O O . PHE A 1 360 ? -7.607 -8.125 8.375 1.00 98.12 360 PHE A O 1
ATOM 2862 N N . SER A 1 361 ? -6.690 -7.098 10.145 1.00 95.25 361 SER A N 1
ATOM 2863 C CA . SER A 1 361 ? -7.917 -7.147 10.952 1.00 95.25 361 SER A CA 1
ATOM 2864 C C . SER A 1 361 ? -9.071 -6.353 10.336 1.00 95.25 361 SER A C 1
ATOM 2866 O O . SER A 1 361 ? -10.228 -6.685 10.577 1.00 95.25 361 SER A O 1
ATOM 2868 N N . LYS A 1 362 ? -8.774 -5.357 9.493 1.00 95.00 362 LYS A N 1
ATOM 2869 C CA . LYS A 1 362 ? -9.768 -4.609 8.710 1.00 95.00 362 LYS A CA 1
ATOM 2870 C C . LYS A 1 362 ? -10.069 -5.210 7.331 1.00 95.00 362 LYS A C 1
ATOM 2872 O O . LYS A 1 362 ? -10.813 -4.611 6.562 1.00 95.00 362 LYS A O 1
ATOM 2877 N N . GLY A 1 363 ? -9.534 -6.392 7.021 1.00 96.44 363 GLY A N 1
ATOM 2878 C CA . GLY A 1 363 ? -9.840 -7.144 5.801 1.00 96.44 363 GLY A CA 1
ATOM 2879 C C . GLY A 1 363 ? -8.873 -6.923 4.636 1.00 96.44 363 GLY A C 1
ATOM 2880 O O . GLY A 1 363 ? -9.148 -7.394 3.535 1.00 96.44 363 GLY A O 1
ATOM 2881 N N . ILE A 1 364 ? -7.745 -6.229 4.838 1.00 98.62 364 ILE A N 1
ATOM 2882 C CA . ILE A 1 364 ? -6.698 -6.151 3.811 1.00 98.62 364 ILE A CA 1
ATOM 2883 C C . ILE A 1 364 ? -5.896 -7.448 3.830 1.00 98.62 364 ILE A C 1
ATOM 2885 O O . ILE A 1 364 ? -5.247 -7.781 4.818 1.00 98.62 364 ILE A O 1
ATOM 2889 N N . THR A 1 365 ? -5.900 -8.165 2.715 1.00 98.69 365 THR A N 1
ATOM 2890 C CA . THR A 1 365 ? -5.186 -9.437 2.568 1.00 98.69 365 THR A CA 1
ATOM 2891 C C . THR A 1 365 ? -4.010 -9.338 1.605 1.00 98.69 365 THR A C 1
ATOM 2893 O O . THR A 1 365 ? -3.143 -10.207 1.628 1.00 98.69 365 THR A O 1
ATOM 2896 N N . PHE A 1 366 ? -3.942 -8.282 0.789 1.00 98.88 366 PHE A N 1
ATOM 2897 C CA . PHE A 1 366 ? -2.891 -8.088 -0.205 1.00 98.88 366 PHE A CA 1
ATOM 2898 C C . PHE A 1 366 ? -1.806 -7.125 0.279 1.00 98.88 366 PHE A C 1
ATOM 2900 O O . PHE A 1 366 ? -2.041 -5.920 0.397 1.00 98.88 366 PHE A O 1
ATOM 2907 N N . PHE A 1 367 ? -0.613 -7.658 0.545 1.00 98.94 367 PHE A N 1
ATOM 2908 C CA . PHE A 1 367 ? 0.527 -6.905 1.072 1.00 98.94 367 PHE A CA 1
ATOM 2909 C C . PHE A 1 367 ? 1.657 -6.849 0.050 1.00 98.94 367 PHE A C 1
ATOM 2911 O O . PHE A 1 367 ? 2.171 -7.883 -0.375 1.00 98.94 367 PHE A O 1
ATOM 2918 N N . ASP A 1 368 ? 2.060 -5.635 -0.314 1.00 98.88 368 ASP A N 1
ATOM 2919 C CA . ASP A 1 368 ? 3.107 -5.362 -1.295 1.00 98.88 368 ASP A CA 1
ATOM 2920 C C . ASP A 1 368 ? 4.408 -4.911 -0.610 1.00 98.88 368 ASP A C 1
ATOM 2922 O O . ASP A 1 368 ? 4.433 -3.956 0.167 1.00 98.88 368 ASP A O 1
ATOM 2926 N N . THR A 1 369 ? 5.511 -5.595 -0.909 1.00 98.75 369 THR A N 1
ATOM 2927 C CA . THR A 1 369 ? 6.871 -5.282 -0.448 1.00 98.75 369 THR A CA 1
ATOM 2928 C C . THR A 1 369 ? 7.877 -5.432 -1.603 1.00 98.75 369 THR A C 1
ATOM 2930 O O . THR A 1 369 ? 7.479 -5.565 -2.759 1.00 98.75 369 THR A O 1
ATOM 2933 N N . SER A 1 370 ? 9.179 -5.329 -1.339 1.00 98.38 370 SER A N 1
ATOM 2934 C CA . SER A 1 370 ? 10.263 -5.569 -2.300 1.00 98.38 370 SER A CA 1
ATOM 2935 C C . SER A 1 370 ? 11.562 -5.844 -1.557 1.00 98.38 370 SER A C 1
ATOM 2937 O O . SER A 1 370 ? 11.813 -5.260 -0.500 1.00 98.38 370 SER A O 1
ATOM 2939 N N . ASP A 1 371 ? 12.442 -6.628 -2.174 1.00 96.44 371 ASP A N 1
ATOM 2940 C CA . ASP A 1 371 ? 13.819 -6.827 -1.718 1.00 96.44 371 ASP A CA 1
ATOM 2941 C C . ASP A 1 371 ? 14.600 -5.518 -1.487 1.00 96.44 371 ASP A C 1
ATOM 2943 O O . ASP A 1 371 ? 15.425 -5.458 -0.580 1.00 96.44 371 ASP A O 1
ATOM 2947 N N . ILE A 1 372 ? 14.323 -4.457 -2.245 1.00 94.50 372 ILE A N 1
ATOM 2948 C CA . ILE A 1 372 ? 15.041 -3.183 -2.165 1.00 94.50 372 ILE A CA 1
ATOM 2949 C C . ILE A 1 372 ? 14.519 -2.227 -1.078 1.00 94.50 372 ILE A C 1
ATOM 2951 O O . ILE A 1 372 ? 15.144 -1.202 -0.801 1.00 94.50 372 ILE A O 1
ATOM 2955 N N . TYR A 1 373 ? 13.385 -2.525 -0.437 1.00 94.06 373 TYR A N 1
ATOM 2956 C CA . TYR A 1 373 ? 12.815 -1.655 0.597 1.00 94.06 373 TYR A CA 1
ATOM 2957 C C . TYR A 1 373 ? 13.570 -1.783 1.927 1.00 94.06 373 TYR A C 1
ATOM 2959 O O . TYR A 1 373 ? 13.789 -2.886 2.436 1.00 94.06 373 TYR A O 1
ATOM 2967 N N . GLY A 1 374 ? 13.955 -0.633 2.501 1.00 83.38 374 GLY A N 1
ATOM 2968 C CA . GLY A 1 374 ? 14.794 -0.575 3.704 1.00 83.38 374 GLY A CA 1
ATOM 2969 C C . GLY A 1 374 ? 16.129 -1.320 3.557 1.00 83.38 374 GLY A C 1
ATOM 2970 O O . GLY A 1 374 ? 16.685 -1.754 4.561 1.00 83.38 374 GLY A O 1
ATOM 2971 N N . PRO A 1 375 ? 16.623 -1.464 2.322 1.00 84.38 375 PRO A N 1
ATOM 2972 C CA . PRO A 1 375 ? 17.114 -2.695 1.696 1.00 84.38 375 PRO A CA 1
ATOM 2973 C C . PRO A 1 375 ? 17.045 -3.984 2.522 1.00 84.38 375 PRO A C 1
ATOM 2975 O O . PRO A 1 375 ? 17.691 -4.128 3.556 1.00 84.38 375 PRO A O 1
ATOM 2978 N N . HIS A 1 376 ? 16.296 -4.963 2.019 1.00 90.69 376 HIS A N 1
ATOM 2979 C CA . HIS A 1 376 ? 16.121 -6.307 2.578 1.00 90.69 376 HIS A CA 1
ATOM 2980 C C . HIS A 1 376 ? 15.474 -6.374 3.974 1.00 90.69 376 HIS A C 1
ATOM 2982 O O . HIS A 1 376 ? 15.124 -7.460 4.427 1.00 90.69 376 HIS A O 1
ATOM 2988 N N . THR A 1 377 ? 15.263 -5.251 4.663 1.00 95.31 377 THR A N 1
ATOM 2989 C CA . THR A 1 377 ? 14.660 -5.232 6.005 1.00 95.31 377 THR A CA 1
ATOM 2990 C C . THR A 1 377 ? 13.134 -5.245 5.975 1.00 95.31 377 THR A C 1
ATOM 2992 O O . THR A 1 377 ? 12.519 -5.785 6.892 1.00 95.31 377 THR A O 1
ATOM 2995 N N . ASN A 1 378 ? 12.499 -4.716 4.923 1.00 97.94 378 ASN A N 1
ATOM 2996 C CA . ASN A 1 378 ? 11.036 -4.649 4.849 1.00 97.94 378 ASN A CA 1
ATOM 2997 C C . ASN A 1 378 ? 10.384 -6.032 4.674 1.00 97.94 378 ASN A C 1
ATOM 2999 O O . ASN A 1 378 ? 9.364 -6.311 5.297 1.00 97.94 378 ASN A O 1
ATOM 3003 N N . GLU A 1 379 ? 11.006 -6.923 3.894 1.00 98.69 379 GLU A N 1
ATOM 3004 C CA . GLU A 1 379 ? 10.580 -8.326 3.787 1.00 98.69 379 GLU A CA 1
ATOM 3005 C C . GLU A 1 379 ? 10.728 -9.068 5.122 1.00 98.69 379 GLU A C 1
ATOM 3007 O O . GLU A 1 379 ? 9.863 -9.862 5.475 1.00 98.69 379 GLU A O 1
ATOM 3012 N N . ILE A 1 380 ? 11.776 -8.772 5.900 1.00 98.50 380 ILE A N 1
ATOM 3013 C CA . ILE A 1 380 ? 11.961 -9.347 7.242 1.00 98.50 380 ILE A CA 1
ATOM 3014 C C . ILE A 1 380 ? 10.860 -8.857 8.190 1.00 98.50 380 ILE A C 1
ATOM 3016 O O . ILE A 1 380 ? 10.284 -9.657 8.926 1.00 98.50 380 ILE A O 1
ATOM 3020 N N . LEU A 1 381 ? 10.540 -7.559 8.156 1.00 98.44 381 LEU A N 1
ATOM 3021 C CA . LEU A 1 381 ? 9.445 -6.974 8.934 1.00 98.44 381 LEU A CA 1
ATOM 3022 C C . LEU A 1 381 ? 8.104 -7.645 8.600 1.00 98.44 381 LEU A C 1
ATOM 3024 O O . LEU A 1 381 ? 7.390 -8.076 9.506 1.00 98.44 381 LEU A O 1
ATOM 3028 N N . LEU A 1 382 ? 7.785 -7.779 7.308 1.00 98.62 382 LEU A N 1
ATOM 3029 C CA . LEU A 1 382 ? 6.565 -8.453 6.866 1.00 98.62 382 LEU A CA 1
ATOM 3030 C C . LEU A 1 382 ? 6.564 -9.928 7.290 1.00 98.62 382 LEU A C 1
ATOM 3032 O O . LEU A 1 382 ? 5.577 -10.389 7.854 1.00 98.62 382 LEU A O 1
ATOM 3036 N N . GLY A 1 383 ? 7.677 -10.646 7.117 1.00 98.50 383 GLY A N 1
ATOM 3037 C CA . GLY A 1 383 ? 7.836 -12.031 7.573 1.00 98.50 383 GLY A CA 1
ATOM 3038 C C . GLY A 1 383 ? 7.563 -12.209 9.068 1.00 98.50 383 GLY A C 1
ATOM 3039 O O . GLY A 1 383 ? 6.850 -13.127 9.475 1.00 98.50 383 GLY A O 1
ATOM 3040 N N . LYS A 1 384 ? 8.049 -11.287 9.909 1.00 98.25 384 LYS A N 1
ATOM 3041 C CA . LYS A 1 384 ? 7.769 -11.286 11.355 1.00 98.25 384 LYS A CA 1
ATOM 3042 C C . LYS A 1 384 ? 6.290 -11.067 11.674 1.00 98.25 384 LYS A C 1
ATOM 3044 O O . LYS A 1 384 ? 5.771 -11.738 12.565 1.00 98.25 384 LYS A O 1
ATOM 3049 N N . ALA A 1 385 ? 5.611 -10.174 10.953 1.00 98.06 385 ALA A N 1
ATOM 3050 C CA . ALA A 1 385 ? 4.172 -9.970 11.115 1.00 98.06 385 ALA A CA 1
ATOM 3051 C C . ALA A 1 385 ? 3.370 -11.213 10.688 1.00 98.06 385 ALA A C 1
ATOM 3053 O O . ALA A 1 385 ? 2.446 -11.623 11.387 1.00 98.06 385 ALA A O 1
ATOM 3054 N N . LEU A 1 386 ? 3.767 -11.864 9.590 1.00 97.31 386 LEU A N 1
ATOM 3055 C CA . LEU A 1 386 ? 3.101 -13.057 9.057 1.00 97.31 386 LEU A CA 1
ATOM 3056 C C . LEU A 1 386 ? 3.141 -14.253 10.009 1.00 97.31 386 LEU A C 1
ATOM 3058 O O . LEU A 1 386 ? 2.204 -15.040 10.015 1.00 97.31 386 LEU A O 1
ATOM 3062 N N . LYS A 1 387 ? 4.160 -14.371 10.869 1.00 96.44 387 LYS A N 1
ATOM 3063 C CA . LYS A 1 387 ? 4.190 -15.402 11.926 1.00 96.44 387 LYS A CA 1
ATOM 3064 C C . LYS A 1 387 ? 3.045 -15.280 12.933 1.00 96.44 387 LYS A C 1
ATOM 3066 O O . LYS A 1 387 ? 2.770 -16.234 13.653 1.00 96.44 387 LYS A O 1
ATOM 3071 N N . GLN A 1 388 ? 2.408 -14.112 13.004 1.00 96.19 388 GLN A N 1
ATOM 3072 C CA . GLN A 1 388 ? 1.286 -13.820 13.896 1.00 96.19 388 GLN A CA 1
ATOM 3073 C C . GLN A 1 388 ? -0.063 -13.809 13.161 1.00 96.19 388 GLN A C 1
ATOM 3075 O O . GLN A 1 388 ? -1.081 -13.484 13.768 1.00 96.19 388 GLN A O 1
ATOM 3080 N N . LEU A 1 389 ? -0.080 -14.125 11.863 1.00 95.38 389 LEU A N 1
ATOM 3081 C CA . LEU A 1 389 ? -1.253 -14.042 10.999 1.00 95.38 389 LEU A CA 1
ATOM 3082 C C . LEU A 1 389 ? -1.457 -15.356 10.221 1.00 95.38 389 LEU A C 1
ATOM 3084 O O . LEU A 1 389 ? -0.503 -16.097 9.986 1.00 95.38 389 LEU A O 1
ATOM 3088 N N . PRO A 1 390 ? -2.690 -15.669 9.791 1.00 95.81 390 PRO A N 1
ATOM 3089 C CA . PRO A 1 390 ? -2.958 -16.849 8.970 1.00 95.81 390 PRO A CA 1
ATOM 3090 C C . PRO A 1 390 ? -2.387 -16.665 7.553 1.00 95.81 390 PRO A C 1
ATOM 3092 O O . PRO A 1 390 ? -3.007 -16.034 6.693 1.00 95.81 390 PRO A O 1
ATOM 3095 N N . ARG A 1 391 ? -1.180 -17.197 7.306 1.00 97.06 391 ARG A N 1
ATOM 3096 C CA . ARG A 1 391 ? -0.426 -17.049 6.045 1.00 97.06 391 ARG A CA 1
ATOM 3097 C C . ARG A 1 391 ? -1.247 -17.412 4.806 1.00 97.06 391 ARG A C 1
ATOM 3099 O O . ARG A 1 391 ? -1.090 -16.765 3.776 1.00 97.06 391 ARG A O 1
ATOM 3106 N N . GLU A 1 392 ? -2.096 -18.428 4.888 1.00 95.75 392 GLU A N 1
ATOM 3107 C CA . GLU A 1 392 ? -2.936 -18.921 3.794 1.00 95.75 392 GLU A CA 1
ATOM 3108 C C . GLU A 1 392 ? -4.050 -17.951 3.379 1.00 95.75 392 GLU A C 1
ATOM 3110 O O . GLU A 1 392 ? -4.556 -18.048 2.264 1.00 95.75 392 GLU A O 1
ATOM 3115 N N . LYS A 1 393 ? -4.409 -16.997 4.249 1.00 97.69 393 LYS A N 1
ATOM 3116 C CA . LYS A 1 393 ? -5.398 -15.947 3.959 1.00 97.69 393 LYS A CA 1
ATOM 3117 C C . LYS A 1 393 ? -4.775 -14.667 3.404 1.00 97.69 393 LYS A C 1
ATOM 3119 O O . LYS A 1 393 ? -5.502 -13.724 3.110 1.00 97.69 393 LYS A O 1
ATOM 3124 N N . ILE A 1 394 ? -3.450 -14.615 3.289 1.00 98.75 394 ILE A N 1
ATOM 3125 C CA . ILE A 1 394 ? -2.697 -13.423 2.900 1.00 98.75 394 ILE A CA 1
ATOM 3126 C C . ILE A 1 394 ? -2.048 -13.646 1.538 1.00 98.75 394 ILE A C 1
ATOM 3128 O O . ILE A 1 394 ? -1.421 -14.675 1.302 1.00 98.75 394 ILE A O 1
ATOM 3132 N N . GLN A 1 395 ? -2.160 -12.658 0.655 1.00 98.88 395 GLN A N 1
ATOM 3133 C CA . GLN A 1 395 ? -1.473 -12.627 -0.628 1.00 98.88 395 GLN A CA 1
ATOM 3134 C C . GLN A 1 395 ? -0.258 -11.710 -0.511 1.00 98.88 395 GLN A C 1
ATOM 3136 O O . GLN A 1 395 ? -0.390 -10.499 -0.323 1.00 98.88 395 GLN A O 1
ATOM 3141 N N . ILE A 1 396 ? 0.935 -12.293 -0.613 1.00 98.81 396 ILE A N 1
ATOM 3142 C CA . ILE A 1 396 ? 2.189 -11.536 -0.567 1.00 98.81 396 ILE A CA 1
ATOM 3143 C C . ILE A 1 396 ? 2.631 -11.208 -1.989 1.00 98.81 396 ILE A C 1
ATOM 3145 O O . ILE A 1 396 ? 2.882 -12.111 -2.790 1.00 98.81 396 ILE A O 1
ATOM 3149 N N . ALA A 1 397 ? 2.785 -9.917 -2.260 1.00 9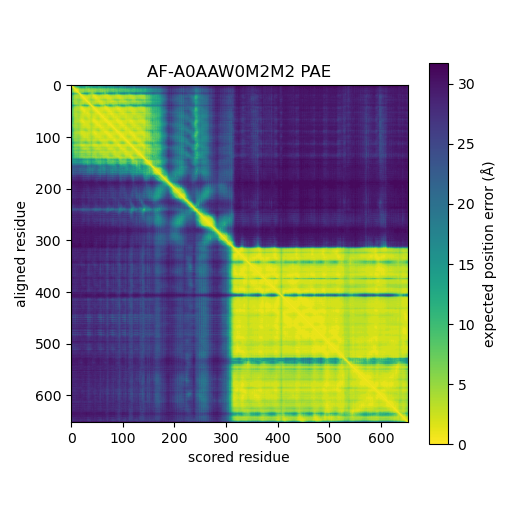8.94 397 ALA A N 1
ATOM 3150 C CA . ALA A 1 397 ? 3.479 -9.386 -3.418 1.00 98.94 397 ALA A CA 1
ATOM 3151 C C . ALA A 1 397 ? 4.895 -8.950 -3.024 1.00 98.94 397 ALA A C 1
ATOM 3153 O O . ALA A 1 397 ? 5.059 -8.062 -2.190 1.00 98.94 397 ALA A O 1
ATOM 3154 N N . THR A 1 398 ? 5.927 -9.534 -3.631 1.00 98.88 398 THR A N 1
ATOM 3155 C CA . THR A 1 398 ? 7.302 -9.012 -3.516 1.00 98.88 398 THR A CA 1
ATOM 3156 C C . THR A 1 398 ? 7.990 -8.973 -4.876 1.00 98.88 398 THR A C 1
ATOM 3158 O O . THR A 1 398 ? 7.430 -9.415 -5.880 1.00 98.88 398 THR A O 1
ATOM 3161 N N . LYS A 1 399 ? 9.172 -8.364 -4.946 1.00 98.81 399 LYS A N 1
ATOM 3162 C CA . LYS A 1 399 ? 9.818 -7.989 -6.204 1.00 98.81 399 LYS A CA 1
ATOM 3163 C C . LYS A 1 399 ? 11.320 -8.214 -6.157 1.00 98.81 399 LYS A C 1
ATOM 3165 O O . LYS A 1 399 ? 11.908 -8.187 -5.077 1.00 98.81 399 LYS A O 1
ATOM 3170 N N . PHE A 1 400 ? 11.898 -8.367 -7.343 1.00 98.56 400 PHE A N 1
ATOM 3171 C CA . PHE A 1 400 ? 13.338 -8.393 -7.592 1.00 98.56 400 PHE A CA 1
ATOM 3172 C C . PHE A 1 400 ? 13.714 -7.495 -8.767 1.00 98.56 400 PHE A C 1
ATOM 3174 O O . PHE A 1 400 ? 12.859 -6.946 -9.460 1.00 98.56 400 PHE A O 1
ATOM 3181 N N . GLY A 1 401 ? 15.009 -7.398 -9.038 1.00 96.62 401 GLY A N 1
ATOM 3182 C CA . GLY A 1 401 ? 15.536 -6.856 -10.289 1.00 96.62 401 GLY A CA 1
ATOM 3183 C C . GLY A 1 401 ? 16.309 -5.565 -10.096 1.00 96.62 401 GLY A C 1
ATOM 3184 O O . GLY A 1 401 ? 17.144 -5.245 -10.928 1.00 96.62 401 GLY A O 1
ATOM 3185 N N . VAL A 1 402 ? 16.117 -4.856 -8.982 1.00 94.25 402 VAL A N 1
ATOM 3186 C CA . VAL A 1 402 ? 16.984 -3.733 -8.605 1.00 94.25 402 VAL A CA 1
ATOM 3187 C C . VAL A 1 402 ? 18.165 -4.277 -7.805 1.00 94.25 402 VAL A C 1
ATOM 3189 O O . VAL A 1 402 ? 18.067 -4.484 -6.600 1.00 94.25 402 VAL A O 1
ATOM 3192 N N . GLN A 1 403 ? 19.289 -4.505 -8.482 1.00 90.75 403 GLN A N 1
ATOM 3193 C CA . GLN A 1 403 ? 20.473 -5.122 -7.889 1.00 90.75 403 GLN A CA 1
ATOM 3194 C C . GLN A 1 403 ? 21.235 -4.177 -6.965 1.00 90.75 403 GLN A C 1
ATOM 3196 O O . GLN A 1 403 ? 21.725 -4.596 -5.915 1.00 90.75 403 GLN A O 1
ATOM 3201 N N . LYS A 1 404 ? 21.347 -2.902 -7.348 1.00 84.00 404 LYS A N 1
ATOM 3202 C CA . LYS A 1 404 ? 21.964 -1.858 -6.524 1.00 84.00 404 LYS A CA 1
ATOM 3203 C C . LYS A 1 404 ? 21.254 -0.531 -6.729 1.00 84.00 404 LYS A C 1
ATOM 3205 O O . LYS A 1 404 ? 20.901 -0.177 -7.850 1.00 84.00 404 LYS A O 1
ATOM 3210 N N . ILE A 1 405 ? 21.125 0.237 -5.653 1.00 77.69 405 ILE A N 1
ATOM 3211 C CA . ILE A 1 405 ? 20.791 1.661 -5.718 1.00 77.69 405 ILE A CA 1
ATOM 3212 C C . ILE A 1 405 ? 22.042 2.443 -5.321 1.00 77.69 405 ILE A C 1
ATOM 3214 O O . ILE A 1 405 ? 22.438 2.439 -4.158 1.00 77.69 405 ILE A O 1
ATOM 3218 N N . GLY A 1 406 ? 22.660 3.119 -6.284 1.00 64.31 406 GLY A N 1
ATOM 3219 C CA . GLY A 1 406 ? 23.571 4.234 -6.045 1.00 64.31 406 GLY A CA 1
ATOM 3220 C C . GLY A 1 406 ? 22.909 5.518 -6.531 1.00 64.31 406 GLY A C 1
ATOM 3221 O O . GLY A 1 406 ? 22.146 5.496 -7.488 1.00 64.31 406 GLY A O 1
ATOM 3222 N N . PHE A 1 407 ? 23.169 6.663 -5.909 1.00 51.66 407 PHE A N 1
ATOM 3223 C CA . PHE A 1 407 ? 22.811 7.929 -6.549 1.00 51.66 407 PHE A CA 1
ATOM 3224 C C . PHE A 1 407 ? 23.978 8.348 -7.458 1.00 51.66 407 PHE A C 1
ATOM 3226 O O . PHE A 1 407 ? 25.099 8.437 -6.955 1.00 51.66 407 PHE A O 1
ATOM 3233 N N . PRO A 1 408 ? 23.778 8.579 -8.770 1.00 55.38 408 PRO A N 1
ATOM 3234 C CA . PRO A 1 408 ? 22.506 8.634 -9.506 1.00 55.38 408 PRO A CA 1
ATOM 3235 C C . PRO A 1 408 ? 22.146 7.342 -10.279 1.00 55.38 408 PRO A C 1
ATOM 3237 O O . PRO A 1 408 ? 21.285 7.382 -11.151 1.00 55.38 408 PRO A O 1
ATOM 3240 N N . GLN A 1 409 ? 22.833 6.223 -10.043 1.00 70.69 409 GLN A N 1
ATOM 3241 C CA . GLN A 1 409 ? 22.729 4.998 -10.843 1.00 70.69 409 GLN A CA 1
ATOM 3242 C C . GLN A 1 409 ? 22.033 3.848 -10.102 1.00 70.69 409 GLN A C 1
ATOM 3244 O O . GLN A 1 409 ? 22.559 3.290 -9.139 1.00 70.69 409 GLN A O 1
ATOM 3249 N N . MET A 1 410 ? 20.878 3.431 -10.615 1.00 85.19 410 MET A N 1
ATOM 3250 C CA . MET A 1 410 ? 20.254 2.161 -10.253 1.00 85.19 410 MET A CA 1
ATOM 3251 C C . MET A 1 410 ? 20.751 1.068 -11.207 1.00 85.19 410 MET A C 1
ATOM 3253 O O . MET A 1 410 ? 20.719 1.231 -12.423 1.00 85.19 410 MET A O 1
ATOM 3257 N N . GLU A 1 411 ? 21.236 -0.044 -10.668 1.00 90.94 411 GLU A N 1
ATOM 3258 C CA . GLU A 1 411 ? 21.622 -1.216 -11.453 1.00 90.94 411 GLU A CA 1
ATOM 3259 C C . GLU A 1 411 ? 20.439 -2.182 -11.486 1.00 90.94 411 GLU A C 1
ATOM 3261 O O . GLU A 1 411 ? 19.952 -2.599 -10.432 1.00 90.94 411 GLU A O 1
ATOM 3266 N N . VAL A 1 412 ? 19.969 -2.507 -12.690 1.00 94.75 412 VAL A N 1
ATOM 3267 C CA . VAL A 1 412 ? 18.866 -3.445 -12.911 1.00 94.75 412 VAL A CA 1
ATOM 3268 C C . VAL A 1 412 ? 19.423 -4.729 -13.512 1.00 94.75 412 VAL A C 1
ATOM 3270 O O . VAL A 1 412 ? 20.281 -4.662 -14.391 1.00 94.75 412 VAL A O 1
ATOM 3273 N N . ASN A 1 413 ? 18.958 -5.873 -13.015 1.00 97.38 413 ASN A N 1
ATOM 3274 C CA . ASN A 1 413 ? 19.397 -7.193 -13.439 1.00 97.38 413 ASN A CA 1
ATOM 3275 C C . ASN A 1 413 ? 18.192 -8.132 -13.589 1.00 97.38 413 ASN A C 1
ATOM 3277 O O . ASN A 1 413 ? 17.483 -8.422 -12.626 1.00 97.38 413 ASN A O 1
ATOM 3281 N N . GLY A 1 414 ? 17.949 -8.578 -14.817 1.00 97.81 414 GLY A N 1
ATOM 3282 C CA . GLY A 1 414 ? 16.878 -9.497 -15.189 1.00 97.81 414 GLY A CA 1
ATOM 3283 C C . GLY A 1 414 ? 17.378 -10.890 -15.562 1.00 97.81 414 GLY A C 1
ATOM 3284 O O . GLY A 1 414 ? 16.591 -11.669 -16.101 1.00 97.81 414 GLY A O 1
ATOM 3285 N N . SER A 1 415 ? 18.657 -11.211 -15.329 1.00 98.50 415 SER A N 1
ATOM 3286 C CA . SER A 1 415 ? 19.213 -12.508 -15.724 1.00 98.50 415 SER A CA 1
ATOM 3287 C C . SER A 1 415 ? 18.535 -13.654 -14.957 1.00 98.50 415 SER A C 1
ATOM 3289 O O . SER A 1 415 ? 18.197 -13.482 -13.779 1.00 98.50 415 SER A O 1
ATOM 3291 N N . PRO A 1 416 ? 18.356 -14.837 -15.574 1.00 98.69 416 PRO A N 1
ATOM 3292 C CA . PRO A 1 416 ? 17.784 -16.006 -14.905 1.00 98.69 416 PRO A CA 1
ATOM 3293 C C . PRO A 1 416 ? 18.449 -16.332 -13.555 1.00 98.69 416 PRO A C 1
ATOM 3295 O O . PRO A 1 416 ? 17.782 -16.581 -12.552 1.00 98.69 416 PRO A O 1
ATOM 3298 N N . GLU A 1 417 ? 19.775 -16.257 -13.473 1.00 98.62 417 GLU A N 1
ATOM 3299 C CA . GLU A 1 417 ? 20.519 -16.545 -12.242 1.00 98.62 417 GLU A CA 1
ATOM 3300 C C . GLU A 1 417 ? 20.174 -15.543 -11.132 1.00 98.62 417 GLU A C 1
ATOM 3302 O O . GLU A 1 417 ? 20.022 -15.910 -9.958 1.00 98.62 417 GLU A O 1
ATOM 3307 N N . TYR A 1 418 ? 20.014 -14.268 -11.495 1.00 98.56 418 TYR A N 1
ATOM 3308 C CA . TYR A 1 418 ? 19.650 -13.231 -10.543 1.00 98.56 418 TYR A CA 1
ATOM 3309 C C . TYR A 1 418 ? 18.190 -13.354 -10.094 1.00 98.56 418 TYR A C 1
ATOM 3311 O O . TYR A 1 418 ? 17.930 -13.285 -8.892 1.00 98.56 418 TYR A O 1
ATOM 3319 N N . VAL A 1 419 ? 17.260 -13.635 -11.017 1.00 98.81 419 VAL A N 1
ATOM 3320 C CA . VAL A 1 419 ? 15.845 -13.938 -10.717 1.00 98.81 419 VAL A CA 1
ATOM 3321 C C . VAL A 1 419 ? 15.761 -15.043 -9.663 1.00 98.81 419 VAL A C 1
ATOM 3323 O O . VAL A 1 419 ? 15.138 -14.874 -8.612 1.00 98.81 419 VAL A O 1
ATOM 3326 N N . ARG A 1 420 ? 16.448 -16.163 -9.921 1.00 98.75 420 ARG A N 1
ATOM 3327 C CA . ARG A 1 420 ? 16.476 -17.335 -9.044 1.00 98.75 420 ARG A CA 1
ATOM 3328 C C . ARG A 1 420 ? 17.004 -16.989 -7.659 1.00 98.75 420 ARG A C 1
ATOM 3330 O O . ARG A 1 420 ? 16.320 -17.212 -6.664 1.00 98.75 420 ARG A O 1
ATOM 3337 N N . SER A 1 421 ? 18.213 -16.432 -7.594 1.00 98.75 421 SER A N 1
ATOM 3338 C CA . SER A 1 421 ? 18.866 -16.111 -6.319 1.00 98.75 421 SER A CA 1
ATOM 3339 C C . SER A 1 421 ? 18.074 -15.095 -5.490 1.00 98.75 421 SER A C 1
ATOM 3341 O O . SER A 1 421 ? 17.993 -15.229 -4.267 1.00 98.75 421 SER A O 1
ATOM 3343 N N . SER A 1 422 ? 17.431 -14.127 -6.148 1.00 98.75 422 SER A N 1
ATOM 3344 C CA . SER A 1 422 ? 16.571 -13.139 -5.497 1.00 98.75 422 SER A CA 1
ATOM 3345 C C . SER A 1 422 ? 15.324 -13.786 -4.904 1.00 98.75 422 SER A C 1
ATOM 3347 O O . SER A 1 422 ? 14.966 -13.469 -3.771 1.00 98.75 422 SER A O 1
ATOM 3349 N N . CYS A 1 423 ? 14.709 -14.738 -5.616 1.00 98.88 423 CYS A N 1
ATOM 3350 C CA . CYS A 1 423 ? 13.522 -15.444 -5.142 1.00 98.88 423 CYS A CA 1
ATOM 3351 C C . CYS A 1 423 ? 13.824 -16.261 -3.881 1.00 98.88 423 CYS A C 1
ATOM 3353 O O . CYS A 1 423 ? 13.144 -16.094 -2.867 1.00 98.88 423 CYS A O 1
ATOM 3355 N N . GLU A 1 424 ? 14.899 -17.060 -3.891 1.00 98.81 424 GLU A N 1
ATOM 3356 C CA . GLU A 1 424 ? 15.323 -17.823 -2.704 1.00 98.81 424 GLU A CA 1
ATOM 3357 C C . GLU A 1 424 ? 15.606 -16.903 -1.510 1.00 98.81 424 GLU A C 1
ATOM 3359 O O . GLU A 1 424 ? 15.258 -17.204 -0.365 1.00 98.81 424 GLU A O 1
ATOM 3364 N N . ALA A 1 425 ? 16.239 -15.755 -1.768 1.00 98.75 425 ALA A N 1
ATOM 3365 C CA . ALA A 1 425 ? 16.564 -14.799 -0.725 1.00 98.75 425 ALA A CA 1
ATOM 3366 C C . ALA A 1 425 ? 15.305 -14.132 -0.143 1.00 98.75 425 ALA A C 1
ATOM 3368 O O . ALA A 1 425 ? 15.211 -13.983 1.077 1.00 98.75 425 ALA A O 1
ATOM 3369 N N . SER A 1 426 ? 14.327 -13.778 -0.982 1.00 98.88 426 SER A N 1
ATOM 3370 C CA . SER A 1 426 ? 13.027 -13.252 -0.550 1.00 98.88 426 SER A CA 1
ATOM 3371 C C . SER A 1 426 ? 12.242 -14.277 0.270 1.00 98.88 426 SER A C 1
ATOM 3373 O O . SER A 1 426 ? 11.781 -13.935 1.357 1.00 98.88 426 SER A O 1
ATOM 3375 N N . LEU A 1 427 ? 12.160 -15.539 -0.173 1.00 98.88 427 LEU A N 1
ATOM 3376 C CA . LEU A 1 427 ? 11.520 -16.628 0.585 1.00 98.88 427 LEU A CA 1
ATOM 3377 C C . LEU A 1 427 ? 12.129 -16.774 1.983 1.00 98.88 427 LEU A C 1
ATOM 3379 O O . LEU A 1 427 ? 11.404 -16.853 2.974 1.00 98.88 427 LEU A O 1
ATOM 3383 N N . LYS A 1 428 ? 13.464 -16.724 2.079 1.00 98.81 428 LYS A N 1
ATOM 3384 C CA . LYS A 1 428 ? 14.183 -16.789 3.357 1.00 98.81 428 LYS A CA 1
ATOM 3385 C C . LYS A 1 428 ? 13.914 -15.580 4.257 1.00 98.81 428 LYS A C 1
ATOM 3387 O O . LYS A 1 428 ? 13.772 -15.752 5.462 1.00 98.81 428 LYS A O 1
ATOM 3392 N N . ARG A 1 429 ? 13.889 -14.361 3.707 1.00 98.75 429 ARG A N 1
ATOM 3393 C CA . ARG A 1 429 ? 13.651 -13.134 4.492 1.00 98.75 429 ARG A CA 1
ATOM 3394 C C . ARG A 1 429 ? 12.214 -13.038 4.992 1.00 98.75 429 ARG A C 1
ATOM 3396 O O . ARG A 1 429 ? 12.010 -12.661 6.141 1.00 98.75 429 ARG A O 1
ATOM 3403 N N . LEU A 1 430 ? 11.254 -13.404 4.144 1.00 98.75 430 LEU A N 1
ATOM 3404 C CA . LEU A 1 430 ? 9.836 -13.498 4.496 1.00 98.75 430 LEU A CA 1
ATOM 3405 C C . LEU A 1 430 ? 9.541 -14.694 5.414 1.00 98.75 430 LEU A C 1
ATOM 3407 O O . LEU A 1 430 ? 8.520 -14.688 6.093 1.00 98.75 430 LEU A O 1
ATOM 3411 N N . ASP A 1 431 ? 10.427 -15.693 5.442 1.00 98.56 431 ASP A N 1
ATOM 3412 C CA . ASP A 1 431 ? 10.267 -16.963 6.159 1.00 98.56 431 ASP A CA 1
ATOM 3413 C C . ASP A 1 431 ? 8.991 -17.717 5.734 1.00 98.56 431 ASP A C 1
ATOM 3415 O O . ASP A 1 431 ? 8.171 -18.140 6.549 1.00 98.56 431 ASP A O 1
ATOM 3419 N N . VAL A 1 432 ? 8.802 -17.844 4.415 1.00 98.62 432 VAL A N 1
ATOM 3420 C CA . VAL A 1 432 ? 7.646 -18.506 3.788 1.00 98.62 432 VAL A CA 1
ATOM 3421 C C . VAL A 1 432 ? 8.095 -19.539 2.758 1.00 98.62 432 VAL A C 1
ATOM 3423 O O . VAL A 1 432 ? 9.177 -19.443 2.189 1.00 98.62 432 VAL A O 1
ATOM 3426 N N . GLN A 1 433 ? 7.234 -20.521 2.489 1.00 98.12 433 GLN A N 1
ATOM 3427 C CA . GLN A 1 433 ? 7.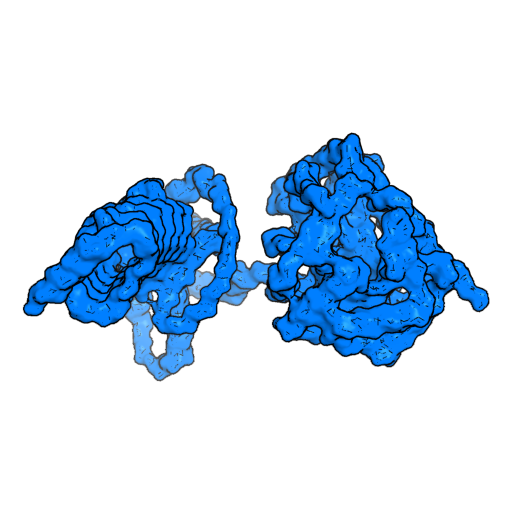506 -21.569 1.495 1.00 98.12 433 GLN A CA 1
ATOM 3428 C C . GLN A 1 433 ? 7.170 -21.145 0.059 1.00 98.12 433 GLN A C 1
ATOM 3430 O O . GLN A 1 433 ? 7.694 -21.722 -0.887 1.00 98.12 433 GLN A O 1
ATOM 3435 N N . TYR A 1 434 ? 6.302 -20.143 -0.106 1.00 98.75 434 TYR A N 1
ATOM 3436 C CA . TYR A 1 434 ? 5.904 -19.619 -1.409 1.00 98.75 434 TYR A CA 1
ATOM 3437 C C . TYR A 1 434 ? 5.579 -18.121 -1.338 1.00 98.75 434 TYR A C 1
ATOM 3439 O O . TYR A 1 434 ? 5.146 -17.604 -0.299 1.00 98.75 434 TYR A O 1
ATOM 3447 N N . ILE A 1 435 ? 5.729 -17.445 -2.473 1.00 98.94 435 ILE A N 1
ATOM 3448 C CA . ILE A 1 435 ? 5.283 -16.071 -2.733 1.00 98.94 435 ILE A CA 1
ATOM 3449 C C . ILE A 1 435 ? 4.034 -16.136 -3.617 1.00 98.94 435 ILE A C 1
ATOM 3451 O O . ILE A 1 435 ? 4.006 -16.882 -4.595 1.00 98.94 435 ILE A O 1
ATOM 3455 N N . ASP A 1 436 ? 2.985 -15.378 -3.289 1.00 98.94 436 ASP A N 1
ATOM 3456 C CA . ASP A 1 436 ? 1.767 -15.389 -4.105 1.00 98.94 436 ASP A CA 1
ATOM 3457 C C . ASP A 1 436 ? 2.008 -14.669 -5.432 1.00 98.94 436 ASP A C 1
ATOM 3459 O O . ASP A 1 436 ? 1.776 -15.254 -6.480 1.00 98.94 436 ASP A O 1
ATOM 3463 N N . LEU A 1 437 ? 2.547 -13.450 -5.409 1.00 98.94 437 LEU A N 1
ATOM 3464 C CA . LEU A 1 437 ? 2.810 -12.666 -6.613 1.00 98.94 437 LEU A CA 1
ATOM 3465 C C . LEU A 1 437 ? 4.245 -12.133 -6.616 1.00 98.94 437 LEU A C 1
ATOM 3467 O O . LEU A 1 437 ? 4.646 -11.400 -5.712 1.00 98.94 437 LEU A O 1
ATOM 3471 N N . TYR A 1 438 ? 5.028 -12.501 -7.629 1.00 98.94 438 TYR A N 1
ATOM 3472 C CA . TYR A 1 438 ? 6.430 -12.102 -7.730 1.00 98.94 438 TYR A CA 1
ATOM 3473 C C . TYR A 1 438 ? 6.680 -11.233 -8.958 1.00 98.94 438 TYR A C 1
ATOM 3475 O O . TYR A 1 438 ? 6.397 -11.636 -10.088 1.00 98.94 438 TYR A O 1
ATOM 3483 N N . TYR A 1 439 ? 7.196 -10.026 -8.727 1.00 98.94 439 TYR A N 1
ATOM 3484 C CA . TYR A 1 439 ? 7.394 -9.023 -9.767 1.00 98.94 439 TYR A CA 1
ATOM 3485 C C . TYR A 1 439 ? 8.850 -8.900 -10.199 1.00 98.94 439 TYR A C 1
ATOM 3487 O O . TYR A 1 439 ? 9.740 -8.798 -9.353 1.00 98.94 439 TYR A O 1
ATOM 3495 N N . GLN A 1 440 ? 9.076 -8.706 -11.499 1.00 98.75 440 GLN A N 1
ATOM 3496 C CA . GLN A 1 440 ? 10.229 -7.911 -11.924 1.00 98.75 440 GLN A CA 1
ATOM 3497 C C . GLN A 1 440 ? 9.927 -6.431 -11.626 1.00 98.75 440 GLN A C 1
ATOM 3499 O O . GLN A 1 440 ? 9.032 -5.837 -12.224 1.00 98.75 440 GLN A O 1
ATOM 3504 N N . HIS A 1 441 ? 10.648 -5.840 -10.673 1.00 98.19 441 HIS A N 1
ATOM 3505 C CA . HIS A 1 441 ? 10.418 -4.485 -10.157 1.00 98.19 441 HIS A CA 1
ATOM 3506 C C . HIS A 1 441 ? 10.748 -3.404 -11.197 1.00 98.19 441 HIS A C 1
ATOM 3508 O O . HIS A 1 441 ? 10.063 -2.384 -11.297 1.00 98.19 441 HIS A O 1
ATOM 3514 N N . ARG A 1 442 ? 11.823 -3.618 -11.958 1.00 96.44 442 ARG A N 1
ATOM 3515 C CA . ARG A 1 442 ? 12.262 -2.772 -13.070 1.00 96.44 442 ARG A CA 1
ATOM 3516 C C . ARG A 1 442 ? 12.756 -3.667 -14.191 1.00 96.44 442 ARG A C 1
ATOM 3518 O O . ARG A 1 442 ? 13.456 -4.643 -13.928 1.00 96.44 442 ARG A O 1
ATOM 3525 N N . VAL A 1 443 ? 12.389 -3.328 -15.420 1.00 96.81 443 VAL A N 1
ATOM 3526 C CA . VAL A 1 443 ? 12.802 -4.077 -16.609 1.00 96.81 443 VAL A CA 1
ATOM 3527 C C . VAL A 1 443 ? 14.296 -3.882 -16.853 1.00 96.81 443 VAL A C 1
ATOM 3529 O O . VAL A 1 443 ? 14.780 -2.751 -16.909 1.00 96.81 443 VAL A O 1
ATOM 3532 N N . ASP A 1 444 ? 15.018 -4.988 -17.012 1.00 96.50 444 ASP A N 1
ATOM 3533 C CA . ASP A 1 444 ? 16.406 -4.971 -17.466 1.00 96.50 444 ASP A CA 1
ATOM 3534 C C . ASP A 1 444 ? 16.448 -4.816 -18.988 1.00 96.50 444 ASP A C 1
ATOM 3536 O O . ASP A 1 444 ? 16.098 -5.727 -19.732 1.00 96.50 444 ASP A O 1
ATOM 3540 N N . THR A 1 445 ? 16.897 -3.658 -19.463 1.00 96.00 445 THR A N 1
ATOM 3541 C CA . THR A 1 445 ? 16.963 -3.346 -20.897 1.00 96.00 445 THR A CA 1
ATOM 3542 C C . THR A 1 445 ? 18.104 -4.058 -21.629 1.00 96.00 445 THR A C 1
ATOM 3544 O O . THR A 1 445 ? 18.279 -3.850 -22.828 1.00 96.00 445 THR A O 1
ATOM 3547 N N . LYS A 1 446 ? 18.894 -4.893 -20.941 1.00 96.44 446 LYS A N 1
ATOM 3548 C CA . LYS A 1 446 ? 20.001 -5.673 -21.520 1.00 96.44 446 LYS A CA 1
ATOM 3549 C C . LYS A 1 446 ? 19.673 -7.154 -21.695 1.00 96.44 446 LYS A C 1
ATOM 3551 O O . LYS A 1 446 ? 20.409 -7.839 -22.400 1.00 96.44 446 LYS A O 1
ATOM 3556 N N . VAL A 1 447 ? 18.603 -7.645 -21.072 1.00 97.81 447 VAL A N 1
ATOM 3557 C CA . VAL A 1 447 ? 18.208 -9.061 -21.088 1.00 97.81 447 VAL A CA 1
ATOM 3558 C C . VAL A 1 447 ? 16.874 -9.192 -21.823 1.00 97.81 447 VAL A C 1
ATOM 3560 O O . VAL A 1 447 ? 15.948 -8.449 -21.494 1.00 97.81 447 VAL A O 1
ATOM 3563 N N . PRO A 1 448 ? 16.731 -10.099 -22.810 1.00 98.50 448 PRO A N 1
ATOM 3564 C CA . PRO A 1 448 ? 15.435 -10.365 -23.426 1.00 98.50 448 PRO A CA 1
ATOM 3565 C C . PRO A 1 448 ? 14.410 -10.775 -22.368 1.00 98.50 448 PRO A C 1
ATOM 3567 O O . PRO A 1 448 ? 14.668 -11.674 -21.564 1.00 98.50 448 PRO A O 1
ATOM 3570 N N . ILE A 1 449 ? 13.234 -10.145 -22.369 1.00 98.75 449 ILE A N 1
ATOM 3571 C CA . ILE A 1 449 ? 12.214 -10.393 -21.339 1.00 98.75 449 ILE A CA 1
ATOM 3572 C C . ILE A 1 449 ? 11.800 -11.869 -21.253 1.00 98.75 449 ILE A C 1
ATOM 3574 O O . ILE A 1 449 ? 11.459 -12.369 -20.182 1.00 98.75 449 ILE A O 1
ATOM 3578 N N . GLU A 1 450 ? 11.881 -12.598 -22.365 1.00 98.75 450 GLU A N 1
ATOM 3579 C CA . GLU A 1 450 ? 11.578 -14.021 -22.438 1.00 98.75 450 GLU A CA 1
ATOM 3580 C C . GLU A 1 450 ? 12.528 -14.887 -21.601 1.00 98.75 450 GLU A C 1
ATOM 3582 O O . GLU A 1 450 ? 12.133 -15.969 -21.166 1.00 98.75 450 GLU A O 1
ATOM 3587 N N . GLU A 1 451 ? 13.770 -14.452 -21.373 1.00 98.75 451 GLU A N 1
ATOM 3588 C CA . GLU A 1 451 ? 14.709 -15.152 -20.489 1.00 98.75 451 GLU A CA 1
ATOM 3589 C C . GLU A 1 451 ? 14.331 -14.943 -19.023 1.00 98.75 451 GLU A C 1
ATOM 3591 O O . GLU A 1 451 ? 14.213 -15.913 -18.271 1.00 98.75 451 GLU A O 1
ATOM 3596 N N . THR A 1 452 ? 14.046 -13.696 -18.637 1.00 98.81 452 THR A N 1
ATOM 3597 C CA . THR A 1 452 ? 13.591 -13.352 -17.284 1.00 98.81 452 THR A CA 1
ATOM 3598 C C . THR A 1 452 ? 12.293 -14.084 -16.934 1.00 98.81 452 THR A C 1
ATOM 3600 O O . THR A 1 452 ? 12.203 -14.746 -15.899 1.00 98.81 452 THR A O 1
ATOM 3603 N N . VAL A 1 453 ? 11.284 -14.013 -17.810 1.00 98.88 453 VAL A N 1
ATOM 3604 C CA . VAL A 1 453 ? 9.987 -14.678 -17.597 1.00 98.88 453 VAL A CA 1
ATOM 3605 C C . VAL A 1 453 ? 10.110 -16.192 -17.729 1.00 98.88 453 VAL A C 1
ATOM 3607 O O . VAL A 1 453 ? 9.416 -16.923 -17.024 1.00 98.88 453 VAL A O 1
ATOM 3610 N N . GLY A 1 454 ? 11.026 -16.682 -18.565 1.00 98.81 454 GLY A N 1
ATOM 3611 C CA . GLY A 1 454 ? 11.348 -18.102 -18.650 1.00 98.81 454 GLY A CA 1
ATOM 3612 C C . GLY A 1 454 ? 11.822 -18.673 -17.313 1.00 98.81 454 GLY A C 1
ATOM 3613 O O . GLY A 1 454 ? 11.416 -19.773 -16.945 1.00 98.81 454 GLY A O 1
ATOM 3614 N N . GLU A 1 455 ? 12.621 -17.925 -16.551 1.00 98.88 455 GLU A N 1
ATOM 3615 C CA . GLU A 1 455 ? 13.033 -18.348 -15.211 1.00 98.88 455 GLU A CA 1
ATOM 3616 C C . GLU A 1 455 ? 11.913 -18.211 -14.173 1.00 98.88 455 GLU A C 1
ATOM 3618 O O . GLU A 1 455 ? 11.715 -19.112 -13.356 1.00 98.88 455 GLU A O 1
ATOM 3623 N N . LEU A 1 456 ? 11.127 -17.132 -14.232 1.00 98.94 456 LEU A N 1
ATOM 3624 C CA . LEU A 1 456 ? 9.953 -16.965 -13.369 1.00 98.94 456 LEU A CA 1
ATOM 3625 C C . LEU A 1 456 ? 8.927 -18.088 -13.571 1.00 98.94 456 LEU A C 1
ATOM 3627 O O . LEU A 1 456 ? 8.354 -18.580 -12.603 1.00 98.94 456 LEU A O 1
ATOM 3631 N N . LYS A 1 457 ? 8.742 -18.553 -14.809 1.00 98.88 457 LYS A N 1
ATOM 3632 C CA . LYS A 1 457 ? 7.899 -19.708 -15.124 1.00 98.88 457 LYS A CA 1
ATOM 3633 C C . LYS A 1 457 ? 8.376 -20.977 -14.411 1.00 98.88 457 LYS A C 1
ATOM 3635 O O . LYS A 1 457 ? 7.545 -21.681 -13.847 1.00 98.88 457 LYS A O 1
ATOM 3640 N N . LYS A 1 458 ? 9.686 -21.248 -14.369 1.00 98.94 458 LYS A N 1
ATOM 3641 C CA . LYS A 1 458 ? 10.224 -22.400 -13.620 1.00 98.94 458 LYS A CA 1
ATOM 3642 C C . LYS A 1 458 ? 9.941 -22.275 -12.123 1.00 98.94 458 LYS A C 1
ATOM 3644 O O . LYS A 1 458 ? 9.539 -23.244 -11.494 1.00 98.94 458 LYS A O 1
ATOM 3649 N N . LEU A 1 459 ? 10.088 -21.074 -11.557 1.00 98.94 459 LEU A N 1
ATOM 3650 C CA . LEU A 1 459 ? 9.740 -20.811 -10.154 1.00 98.94 459 LEU A CA 1
ATOM 3651 C C . LEU A 1 459 ? 8.254 -21.067 -9.857 1.00 98.94 459 LEU A C 1
ATOM 3653 O O . LEU A 1 459 ? 7.925 -21.512 -8.754 1.00 98.94 459 LEU A O 1
ATOM 3657 N N . VAL A 1 460 ? 7.375 -20.815 -10.833 1.00 98.88 460 VAL A N 1
ATOM 3658 C CA . VAL A 1 460 ? 5.953 -21.174 -10.750 1.00 98.88 460 VAL A CA 1
ATOM 3659 C C . VAL A 1 460 ? 5.748 -22.686 -10.791 1.00 98.88 460 VAL A C 1
ATOM 3661 O O . VAL A 1 460 ? 5.052 -23.232 -9.939 1.00 98.88 460 VAL A O 1
ATOM 3664 N N . GLU A 1 461 ? 6.392 -23.382 -11.727 1.00 98.81 461 GLU A N 1
ATOM 3665 C CA . GLU A 1 461 ? 6.329 -24.847 -11.848 1.00 98.81 461 GLU A CA 1
ATOM 3666 C C . GLU A 1 461 ? 6.863 -25.565 -10.592 1.00 98.81 461 GLU A C 1
ATOM 3668 O O . GLU A 1 461 ? 6.352 -26.613 -10.206 1.00 98.81 461 GLU A O 1
ATOM 3673 N N . GLU A 1 462 ? 7.847 -24.974 -9.911 1.00 98.81 462 GLU A N 1
ATOM 3674 C CA . GLU A 1 462 ? 8.394 -25.458 -8.637 1.00 98.81 462 GLU A CA 1
ATOM 3675 C C . GLU A 1 462 ? 7.530 -25.107 -7.410 1.00 98.81 462 GLU A C 1
ATOM 3677 O O . GLU A 1 462 ? 7.833 -25.544 -6.299 1.00 98.81 462 GLU A O 1
ATOM 3682 N N . GLY A 1 463 ? 6.479 -24.298 -7.574 1.00 98.62 463 GLY A N 1
ATOM 3683 C CA . GLY A 1 463 ? 5.592 -23.868 -6.488 1.00 98.62 463 GLY A CA 1
ATOM 3684 C C . GLY A 1 463 ? 6.182 -22.811 -5.547 1.00 98.62 463 GLY A C 1
ATOM 3685 O O . GLY A 1 463 ? 5.574 -22.498 -4.523 1.00 98.62 463 GLY A O 1
ATOM 3686 N N . LYS A 1 464 ? 7.346 -22.236 -5.880 1.00 98.81 464 LYS A N 1
ATOM 3687 C CA . LYS A 1 464 ? 7.986 -21.156 -5.102 1.00 98.81 464 LYS A CA 1
ATOM 3688 C C . LYS A 1 464 ? 7.277 -19.819 -5.281 1.00 98.81 464 LYS A C 1
ATOM 3690 O O . LYS A 1 464 ? 7.244 -18.994 -4.368 1.00 98.81 464 LYS A O 1
ATOM 3695 N N . VAL A 1 465 ? 6.699 -19.616 -6.458 1.00 98.81 465 VAL A N 1
ATOM 3696 C CA . VAL A 1 465 ? 5.888 -18.457 -6.828 1.00 98.81 465 VAL A CA 1
ATOM 3697 C C . VAL A 1 465 ? 4.552 -18.973 -7.356 1.00 98.81 465 VAL A C 1
ATOM 3699 O O . VAL A 1 465 ? 4.533 -19.983 -8.045 1.00 98.81 465 VAL A O 1
ATOM 3702 N N . LYS A 1 466 ? 3.426 -18.318 -7.063 1.00 98.75 466 LYS A N 1
ATOM 3703 C CA . LYS A 1 466 ? 2.137 -18.703 -7.673 1.00 98.75 466 LYS A CA 1
ATOM 3704 C C . LYS A 1 466 ? 1.829 -17.912 -8.942 1.00 98.75 466 LYS A C 1
ATOM 3706 O O . LYS A 1 466 ? 1.361 -18.484 -9.918 1.00 98.75 466 LYS A O 1
ATOM 3711 N N . TYR A 1 467 ? 2.104 -16.610 -8.924 1.00 98.94 467 TYR A N 1
ATOM 3712 C CA . TYR A 1 467 ? 1.750 -15.671 -9.984 1.00 98.94 467 TYR A CA 1
ATOM 3713 C C . TYR A 1 467 ? 2.918 -14.742 -10.323 1.00 98.94 467 TYR A C 1
ATOM 3715 O O . TYR A 1 467 ? 3.702 -14.354 -9.454 1.00 98.94 467 TYR A O 1
ATOM 3723 N N . ILE A 1 468 ? 3.009 -14.345 -11.593 1.00 98.94 468 ILE A N 1
ATOM 3724 C CA . ILE A 1 468 ? 4.049 -13.440 -12.096 1.00 98.94 468 ILE A CA 1
ATOM 3725 C C . ILE A 1 468 ? 3.464 -12.048 -12.319 1.00 98.94 468 ILE A C 1
ATOM 3727 O O . ILE A 1 468 ? 2.389 -11.909 -12.905 1.00 98.94 468 ILE A O 1
ATOM 3731 N N . GLY A 1 469 ? 4.193 -11.018 -11.899 1.00 98.88 469 GLY A N 1
ATOM 3732 C CA . GLY A 1 469 ? 3.889 -9.628 -12.218 1.00 98.88 469 GLY A CA 1
ATOM 3733 C C . GLY A 1 469 ? 5.054 -8.900 -12.886 1.00 98.88 469 GLY A C 1
ATOM 3734 O O . GLY A 1 469 ? 6.206 -9.331 -12.825 1.00 98.88 469 GLY A O 1
ATOM 3735 N N . LEU A 1 470 ? 4.757 -7.759 -13.499 1.00 98.88 470 LEU A N 1
ATOM 3736 C CA . LEU A 1 470 ? 5.757 -6.807 -13.993 1.00 98.88 470 LEU A CA 1
ATOM 3737 C C . LEU A 1 470 ? 5.514 -5.426 -13.380 1.00 98.88 470 LEU A C 1
ATOM 3739 O O . LEU A 1 470 ? 4.403 -5.111 -12.957 1.00 98.88 470 LEU A O 1
ATOM 3743 N N . SER A 1 471 ? 6.548 -4.596 -13.328 1.00 98.62 471 SER A N 1
ATOM 3744 C CA . SER A 1 471 ? 6.458 -3.216 -12.855 1.00 98.62 471 SER A CA 1
ATOM 3745 C C . SER A 1 471 ? 7.207 -2.288 -13.803 1.00 98.62 471 SER A C 1
ATOM 3747 O O . SER A 1 471 ? 8.333 -2.588 -14.203 1.00 98.62 471 SER A O 1
ATOM 3749 N N . GLU A 1 472 ? 6.582 -1.158 -14.149 1.00 97.06 472 GLU A N 1
ATOM 3750 C CA . GLU A 1 472 ? 7.158 -0.137 -15.042 1.00 97.06 472 GLU A CA 1
ATOM 3751 C C . GLU A 1 472 ? 7.660 -0.721 -16.381 1.00 97.06 472 GLU A C 1
ATOM 3753 O O . GLU A 1 472 ? 8.735 -0.368 -16.865 1.00 97.06 472 GLU A O 1
ATOM 3758 N N . ALA A 1 473 ? 6.877 -1.625 -16.981 1.00 98.06 473 ALA A N 1
ATOM 3759 C CA . ALA A 1 473 ? 7.194 -2.280 -18.251 1.00 98.06 473 ALA A CA 1
ATOM 3760 C C . ALA A 1 473 ? 6.531 -1.586 -19.448 1.00 98.06 473 ALA A C 1
ATOM 3762 O O . ALA A 1 473 ? 5.416 -1.075 -19.344 1.00 98.06 473 ALA A O 1
ATOM 3763 N N . SER A 1 474 ? 7.219 -1.586 -20.592 1.00 98.19 474 SER A N 1
ATOM 3764 C CA . SER A 1 474 ? 6.679 -1.060 -21.845 1.00 98.19 474 SER A CA 1
ATOM 3765 C C . SER A 1 474 ? 5.621 -1.997 -22.454 1.00 98.19 474 SER A C 1
ATOM 3767 O O . SER A 1 474 ? 5.607 -3.191 -22.143 1.00 98.19 474 SER A O 1
ATOM 3769 N N . PRO A 1 475 ? 4.782 -1.504 -23.380 1.00 98.50 475 PRO A N 1
ATOM 3770 C CA . PRO A 1 475 ? 3.818 -2.326 -24.114 1.00 98.50 475 PRO A CA 1
ATOM 3771 C C . PRO A 1 475 ? 4.443 -3.532 -24.833 1.00 98.50 475 PRO A C 1
ATOM 3773 O O . PRO A 1 475 ? 3.910 -4.638 -24.748 1.00 98.50 475 PRO A O 1
ATOM 3776 N N . ASP A 1 476 ? 5.591 -3.341 -25.498 1.00 98.25 476 ASP A N 1
ATOM 3777 C CA . ASP A 1 476 ? 6.334 -4.422 -26.169 1.00 98.25 476 ASP A CA 1
ATOM 3778 C C . ASP A 1 476 ? 6.766 -5.500 -25.169 1.00 98.25 476 ASP A C 1
ATOM 3780 O O . ASP A 1 476 ? 6.454 -6.683 -25.333 1.00 98.25 476 ASP A O 1
ATOM 3784 N N . THR A 1 477 ? 7.406 -5.074 -24.077 1.00 98.62 477 THR A N 1
ATOM 3785 C CA . THR A 1 477 ? 7.860 -5.961 -23.005 1.00 98.62 477 THR A CA 1
ATOM 3786 C C . THR A 1 477 ? 6.690 -6.725 -22.384 1.00 98.62 477 THR A C 1
ATOM 3788 O O . THR A 1 477 ? 6.808 -7.928 -22.165 1.00 98.62 477 THR A O 1
ATOM 3791 N N . ILE A 1 478 ? 5.544 -6.073 -22.148 1.00 98.81 478 ILE A N 1
ATOM 3792 C CA . ILE A 1 478 ? 4.336 -6.711 -21.600 1.00 98.81 478 ILE A CA 1
ATOM 3793 C C . ILE A 1 478 ? 3.828 -7.815 -22.532 1.00 98.81 478 ILE A C 1
ATOM 3795 O O . ILE A 1 478 ? 3.614 -8.941 -22.077 1.00 98.81 478 ILE A O 1
ATOM 3799 N N . ARG A 1 479 ? 3.653 -7.524 -23.830 1.00 98.75 479 ARG A N 1
ATOM 3800 C CA . ARG A 1 479 ? 3.138 -8.502 -24.807 1.00 98.75 479 ARG A CA 1
ATOM 3801 C C . ARG A 1 479 ? 4.057 -9.720 -24.906 1.00 98.75 479 ARG A C 1
ATOM 3803 O O . ARG A 1 479 ? 3.587 -10.856 -24.848 1.00 98.75 479 ARG A O 1
ATOM 3810 N N . ARG A 1 480 ? 5.366 -9.487 -25.000 1.00 98.75 480 ARG A N 1
ATOM 3811 C CA . ARG A 1 480 ? 6.380 -10.545 -25.112 1.00 98.75 480 ARG A CA 1
ATOM 3812 C C . ARG A 1 480 ? 6.504 -11.385 -23.844 1.00 98.75 480 ARG A C 1
ATOM 3814 O O . ARG A 1 480 ? 6.563 -12.608 -23.928 1.00 98.75 480 ARG A O 1
ATOM 3821 N N . ALA A 1 481 ? 6.463 -10.754 -22.671 1.00 98.81 481 ALA A N 1
ATOM 3822 C CA . ALA A 1 481 ? 6.423 -11.450 -21.389 1.00 98.81 481 ALA A CA 1
ATOM 3823 C C . ALA A 1 481 ? 5.203 -12.374 -21.279 1.00 98.81 481 ALA A C 1
ATOM 3825 O O . ALA A 1 481 ? 5.341 -13.560 -20.975 1.00 98.81 481 ALA A O 1
ATOM 3826 N N . HIS A 1 482 ? 4.017 -11.835 -21.575 1.00 98.81 482 HIS A N 1
ATOM 3827 C CA . HIS A 1 482 ? 2.750 -12.553 -21.458 1.00 98.81 482 HIS A CA 1
ATOM 3828 C C . HIS A 1 482 ? 2.663 -13.755 -22.410 1.00 98.81 482 HIS A C 1
ATOM 3830 O O . HIS A 1 482 ? 2.055 -14.767 -22.067 1.00 98.81 482 HIS A O 1
ATOM 3836 N N . ALA A 1 483 ? 3.329 -13.688 -23.568 1.00 98.62 483 ALA A N 1
ATOM 3837 C CA . ALA A 1 483 ? 3.434 -14.811 -24.498 1.00 98.62 483 ALA A CA 1
ATOM 3838 C C . ALA A 1 483 ? 4.257 -15.997 -23.948 1.00 98.62 483 ALA A C 1
ATOM 3840 O O . ALA A 1 483 ? 4.030 -17.135 -24.356 1.00 98.62 483 ALA A O 1
ATOM 3841 N N . VAL A 1 484 ? 5.201 -15.762 -23.025 1.00 98.69 484 VAL A N 1
ATOM 3842 C CA . VAL A 1 484 ? 6.013 -16.827 -22.401 1.00 98.69 484 VAL A CA 1
ATOM 3843 C C . VAL A 1 484 ? 5.289 -17.475 -21.223 1.00 98.69 484 VAL A C 1
ATOM 3845 O O . VAL A 1 484 ? 5.282 -18.704 -21.091 1.00 98.69 484 VAL A O 1
ATOM 3848 N N . HIS A 1 485 ? 4.695 -16.654 -20.356 1.00 98.75 485 HIS A N 1
ATOM 3849 C CA . HIS A 1 485 ? 3.858 -17.088 -19.242 1.00 98.75 485 HIS A CA 1
ATOM 3850 C C . HIS A 1 485 ? 2.844 -15.984 -18.893 1.00 98.75 485 HIS A C 1
ATOM 3852 O O . HIS A 1 485 ? 3.224 -14.811 -18.906 1.00 98.75 485 HIS A O 1
ATOM 3858 N N . PRO A 1 486 ? 1.588 -16.315 -18.527 1.00 98.75 486 PRO A N 1
ATOM 3859 C CA . PRO A 1 486 ? 0.573 -15.311 -18.219 1.00 98.75 486 PRO A CA 1
ATOM 3860 C C . PRO A 1 486 ? 0.991 -14.339 -17.106 1.00 98.75 486 PRO A C 1
ATOM 3862 O O . PRO A 1 486 ? 1.091 -14.703 -15.932 1.00 98.75 486 PRO A O 1
ATOM 3865 N N . ILE A 1 487 ? 1.168 -13.067 -17.458 1.00 98.88 487 ILE A N 1
ATOM 3866 C CA . ILE A 1 487 ? 1.397 -11.995 -16.481 1.00 98.88 487 ILE A CA 1
ATOM 3867 C C . ILE A 1 487 ? 0.079 -11.696 -15.766 1.00 98.88 487 ILE A C 1
ATOM 3869 O O . ILE A 1 487 ? -0.921 -11.388 -16.403 1.00 98.88 487 ILE A O 1
ATOM 3873 N N . THR A 1 488 ? 0.069 -11.834 -14.444 1.00 98.94 488 THR A N 1
ATOM 3874 C CA . THR A 1 488 ? -1.130 -11.695 -13.600 1.00 98.94 488 THR A CA 1
ATOM 3875 C C . THR A 1 488 ? -1.424 -10.239 -13.275 1.00 98.94 488 THR A C 1
ATOM 3877 O O . THR A 1 488 ? -2.580 -9.825 -13.310 1.00 98.94 488 THR A O 1
ATOM 3880 N N . ALA A 1 489 ? -0.382 -9.452 -12.995 1.00 98.88 489 ALA A N 1
ATOM 3881 C CA . ALA A 1 489 ? -0.533 -8.051 -12.636 1.00 98.88 489 ALA A CA 1
ATOM 3882 C C . ALA A 1 489 ? 0.584 -7.170 -13.205 1.00 98.88 489 ALA A C 1
ATOM 3884 O O . ALA A 1 489 ? 1.749 -7.574 -13.255 1.00 98.88 489 ALA A O 1
ATOM 3885 N N . LEU A 1 490 ? 0.230 -5.938 -13.563 1.00 98.88 490 LEU A N 1
ATOM 3886 C CA . LEU A 1 490 ? 1.167 -4.866 -13.866 1.00 98.88 490 LEU A CA 1
ATOM 3887 C C . LEU A 1 490 ? 1.079 -3.790 -12.777 1.00 98.88 490 LEU A C 1
ATOM 3889 O O . LEU A 1 490 ? 0.018 -3.207 -12.549 1.00 98.88 490 LEU A O 1
ATOM 3893 N N . GLN A 1 491 ? 2.198 -3.509 -12.112 1.00 98.88 491 GLN A N 1
ATOM 3894 C CA . GLN A 1 491 ? 2.293 -2.442 -11.119 1.00 98.88 491 GLN A CA 1
ATOM 3895 C C . GLN A 1 491 ? 2.826 -1.151 -11.761 1.00 98.88 491 GLN A C 1
ATOM 3897 O O . GLN A 1 491 ? 3.923 -1.137 -12.319 1.00 98.88 491 GLN A O 1
ATOM 3902 N N . MET A 1 492 ? 2.055 -0.063 -11.681 1.00 97.75 492 MET A N 1
ATOM 3903 C CA . MET A 1 492 ? 2.350 1.215 -12.352 1.00 97.75 492 MET A CA 1
ATOM 3904 C C . MET A 1 492 ? 2.039 2.409 -11.452 1.00 97.75 492 MET A C 1
ATOM 3906 O O . MET A 1 492 ? 1.164 2.331 -10.590 1.00 97.75 492 MET A O 1
ATOM 3910 N N . GLU A 1 493 ? 2.722 3.536 -11.664 1.00 96.81 493 GLU A N 1
ATOM 3911 C CA . GLU A 1 493 ? 2.304 4.793 -11.041 1.00 96.81 493 GLU A CA 1
ATOM 3912 C C . GLU A 1 493 ? 1.002 5.263 -11.682 1.00 96.81 493 GLU A C 1
ATOM 3914 O O . GLU A 1 493 ? 0.986 5.562 -12.875 1.00 96.81 493 GLU A O 1
ATOM 3919 N N . TRP A 1 494 ? -0.070 5.357 -10.897 1.00 97.81 494 TRP A N 1
ATOM 3920 C CA . TRP A 1 494 ? -1.340 5.887 -11.384 1.00 97.81 494 TRP A CA 1
ATOM 3921 C C . TRP A 1 494 ? -2.126 6.552 -10.261 1.00 97.81 494 TRP A C 1
ATOM 3923 O O . TRP A 1 494 ? -2.334 5.984 -9.188 1.00 97.81 494 TRP A O 1
ATOM 3933 N N . SER A 1 495 ? -2.511 7.800 -10.494 1.00 97.75 495 SER A N 1
ATOM 3934 C CA . SER A 1 495 ? -3.295 8.630 -9.580 1.00 97.75 495 SER A CA 1
ATOM 3935 C C . SER A 1 495 ? -3.927 9.773 -10.368 1.00 97.75 495 SER A C 1
ATOM 3937 O O . SER A 1 495 ? -3.558 9.996 -11.517 1.00 97.75 495 SER A O 1
ATOM 3939 N N . LEU A 1 496 ? -4.754 10.603 -9.728 1.00 96.50 496 LEU A N 1
ATOM 3940 C CA . LEU A 1 496 ? -5.173 11.885 -10.317 1.00 96.50 496 LEU A CA 1
ATOM 3941 C C . LEU A 1 496 ? -3.988 12.751 -10.789 1.00 96.50 496 LEU A C 1
ATOM 3943 O O . LEU A 1 496 ? -4.143 13.586 -11.671 1.00 96.50 496 LEU A O 1
ATOM 3947 N N . TRP A 1 497 ? -2.807 12.540 -10.205 1.00 95.25 497 TRP A N 1
ATOM 3948 C CA . TRP A 1 497 ? -1.593 13.322 -10.415 1.00 95.25 497 TRP A CA 1
ATOM 3949 C C . TRP A 1 497 ? -0.636 12.764 -11.487 1.00 95.25 497 TRP A C 1
ATOM 3951 O O . TRP A 1 497 ? 0.297 13.450 -11.908 1.00 95.25 497 TRP A O 1
ATOM 3961 N N . SER A 1 498 ? -0.829 11.508 -11.892 1.00 95.62 498 SER A N 1
ATOM 3962 C CA . SER A 1 498 ? 0.004 10.785 -12.865 1.00 95.62 498 SER A CA 1
ATOM 3963 C C . SER A 1 498 ? -0.914 9.850 -13.645 1.00 95.62 498 SER A C 1
ATOM 3965 O O . SER A 1 498 ? -1.340 8.838 -13.090 1.00 95.62 498 SER A O 1
ATOM 3967 N N . ARG A 1 499 ? -1.259 10.210 -14.884 1.00 96.19 499 ARG A N 1
ATOM 3968 C CA . ARG A 1 499 ? -2.263 9.526 -15.724 1.00 96.19 499 ARG A CA 1
ATOM 3969 C C . ARG A 1 499 ? -1.721 9.095 -17.089 1.00 96.19 499 ARG A C 1
ATOM 3971 O O . ARG A 1 499 ? -2.462 8.665 -17.960 1.00 96.19 499 ARG A O 1
ATOM 3978 N N . GLU A 1 500 ? -0.402 9.129 -17.264 1.00 93.44 500 GLU A N 1
ATOM 3979 C CA . GLU A 1 500 ? 0.279 8.877 -18.540 1.00 93.44 500 GLU A CA 1
ATOM 3980 C C . GLU A 1 500 ? 0.105 7.442 -19.079 1.00 93.44 500 GLU A C 1
ATOM 3982 O O . GLU A 1 500 ? 0.538 7.159 -20.192 1.00 93.44 500 GLU A O 1
ATOM 3987 N N . ILE A 1 501 ? -0.471 6.528 -18.291 1.00 96.19 501 ILE A N 1
ATOM 3988 C CA . ILE A 1 501 ? -0.683 5.117 -18.643 1.00 96.19 501 ILE A CA 1
ATOM 3989 C C . ILE A 1 501 ? -2.067 4.838 -19.267 1.00 96.19 501 ILE A C 1
ATOM 3991 O O . ILE A 1 501 ? -2.299 3.721 -19.731 1.00 96.19 501 ILE A O 1
ATOM 3995 N N . GLU A 1 502 ? -2.974 5.823 -19.268 1.00 97.12 502 GLU A N 1
ATOM 3996 C CA . GLU A 1 502 ? -4.384 5.674 -19.680 1.00 97.12 502 GLU A CA 1
ATOM 3997 C C . GLU A 1 502 ? -4.566 5.377 -21.170 1.00 97.12 502 GLU A C 1
ATOM 3999 O O . GLU A 1 502 ? -5.451 4.600 -21.522 1.00 97.12 502 GLU A O 1
ATOM 4004 N N . ASP A 1 503 ? -3.692 5.902 -22.029 1.00 96.00 503 ASP A N 1
ATOM 4005 C CA . ASP A 1 503 ? -3.855 5.778 -23.483 1.00 96.00 503 ASP A CA 1
ATOM 4006 C C . ASP A 1 503 ? -3.390 4.426 -24.047 1.00 96.00 503 ASP A C 1
ATOM 4008 O O . ASP A 1 503 ? -3.880 3.984 -25.084 1.00 96.00 503 ASP A O 1
ATOM 4012 N N . GLU A 1 504 ? -2.428 3.765 -23.395 1.00 96.94 504 GLU A N 1
ATOM 4013 C CA . GLU A 1 504 ? -1.723 2.618 -23.990 1.00 96.94 504 GLU A CA 1
ATOM 4014 C C . GLU A 1 504 ? -1.626 1.412 -23.051 1.00 96.94 504 GLU A C 1
ATOM 4016 O O . GLU A 1 504 ? -1.999 0.298 -23.419 1.00 96.94 504 GLU A O 1
ATOM 4021 N N . ILE A 1 505 ? -1.166 1.621 -21.816 1.00 98.38 505 ILE A N 1
ATOM 4022 C CA . ILE A 1 505 ? -0.914 0.534 -20.863 1.00 98.38 505 ILE A CA 1
ATOM 4023 C C . ILE A 1 505 ? -2.223 -0.039 -20.314 1.00 98.38 505 ILE A C 1
ATOM 4025 O O . ILE A 1 505 ? -2.382 -1.257 -20.279 1.00 98.38 505 ILE A O 1
ATOM 4029 N N . ILE A 1 506 ? -3.171 0.811 -19.904 1.00 98.38 506 ILE A N 1
ATOM 4030 C CA . ILE A 1 506 ? -4.455 0.351 -19.351 1.00 98.38 506 ILE A CA 1
ATOM 4031 C C . ILE A 1 506 ? -5.257 -0.464 -20.385 1.00 98.38 506 ILE A C 1
ATOM 4033 O O . ILE A 1 506 ? -5.666 -1.582 -20.052 1.00 98.38 506 ILE A O 1
ATOM 4037 N N . PRO A 1 507 ? -5.455 0.011 -21.634 1.00 98.62 507 PRO A N 1
ATOM 4038 C CA . PRO A 1 507 ? -6.117 -0.778 -22.670 1.00 98.62 507 PRO A CA 1
ATOM 4039 C C . PRO A 1 507 ? -5.415 -2.112 -22.941 1.00 98.62 507 PRO A C 1
ATOM 4041 O O . PRO A 1 507 ? -6.085 -3.139 -23.032 1.00 98.62 507 PRO A O 1
ATOM 4044 N N . LEU A 1 508 ? -4.078 -2.118 -22.996 1.00 98.75 508 LEU A N 1
ATOM 4045 C CA . LEU A 1 508 ? -3.292 -3.336 -23.191 1.00 98.75 508 LEU A CA 1
ATOM 4046 C C . LEU A 1 508 ? -3.489 -4.352 -22.060 1.00 98.75 508 LEU A C 1
ATOM 4048 O O . LEU A 1 508 ? -3.683 -5.539 -22.317 1.00 98.75 508 LEU A O 1
ATOM 4052 N N . CYS A 1 509 ? -3.431 -3.908 -20.803 1.00 98.75 509 CYS A N 1
ATOM 4053 C CA . CYS A 1 509 ? -3.654 -4.785 -19.656 1.00 98.75 509 CYS A CA 1
ATOM 4054 C C . CYS A 1 509 ? -5.039 -5.435 -19.723 1.00 98.75 509 CYS A C 1
ATOM 4056 O O . CYS A 1 509 ? -5.151 -6.642 -19.532 1.00 98.75 509 CYS A O 1
ATOM 4058 N N . ARG A 1 510 ? -6.072 -4.669 -20.086 1.00 98.44 510 ARG A N 1
ATOM 4059 C CA . ARG A 1 510 ? -7.440 -5.181 -20.252 1.00 98.44 510 ARG A CA 1
ATOM 4060 C C . ARG A 1 510 ? -7.568 -6.159 -21.415 1.00 98.44 510 ARG A C 1
ATOM 4062 O O . ARG A 1 510 ? -8.193 -7.201 -21.245 1.00 98.44 510 ARG A O 1
ATOM 4069 N N . GLU A 1 511 ? -6.941 -5.863 -22.556 1.00 98.50 511 GLU A N 1
ATOM 4070 C CA . GLU A 1 511 ? -6.872 -6.758 -23.724 1.00 98.50 511 GLU A CA 1
ATOM 4071 C C . GLU A 1 511 ? -6.294 -8.131 -23.341 1.00 98.50 511 GLU A C 1
ATOM 4073 O O . GLU A 1 511 ? -6.822 -9.166 -23.743 1.00 98.50 511 GLU A O 1
ATOM 4078 N N . LEU A 1 512 ? -5.234 -8.140 -22.528 1.00 98.69 512 LEU A N 1
ATOM 4079 C CA . LEU A 1 512 ? -4.523 -9.351 -22.112 1.00 98.69 512 LEU A CA 1
ATOM 4080 C C . LEU A 1 512 ? -5.059 -9.979 -20.810 1.00 98.69 512 LEU A C 1
ATOM 4082 O O . LEU A 1 512 ? -4.535 -11.000 -20.367 1.00 98.69 512 LEU A O 1
ATOM 4086 N N . GLY A 1 513 ? -6.076 -9.390 -20.170 1.00 98.50 513 GLY A N 1
ATOM 4087 C CA . GLY A 1 513 ? -6.609 -9.881 -18.892 1.00 98.50 513 GLY A CA 1
ATOM 4088 C C . GLY A 1 513 ? -5.630 -9.772 -17.713 1.00 98.50 513 GLY A C 1
ATOM 4089 O O . GLY A 1 513 ? -5.621 -10.631 -16.830 1.00 98.50 513 GLY A O 1
ATOM 4090 N N . ILE A 1 514 ? -4.781 -8.744 -17.718 1.00 98.88 514 ILE A N 1
ATOM 4091 C CA . ILE A 1 514 ? -3.779 -8.441 -16.691 1.00 98.88 514 ILE A CA 1
ATOM 4092 C C . ILE A 1 514 ? -4.382 -7.450 -15.689 1.00 98.88 514 ILE A C 1
ATOM 4094 O O . ILE A 1 514 ? -4.855 -6.385 -16.080 1.00 98.88 514 ILE A O 1
ATOM 4098 N N . GLY A 1 515 ? -4.321 -7.765 -14.393 1.00 98.81 515 GLY A N 1
ATOM 4099 C CA . GLY A 1 515 ? -4.736 -6.841 -13.335 1.00 98.81 515 GLY A CA 1
ATOM 4100 C C . GLY A 1 515 ? -3.793 -5.642 -13.199 1.00 98.81 515 GLY A C 1
ATOM 4101 O O . GLY A 1 515 ? -2.600 -5.734 -13.487 1.00 98.81 515 GLY A O 1
ATOM 4102 N N . ILE A 1 516 ? -4.299 -4.510 -12.719 1.00 98.81 516 ILE A N 1
ATOM 4103 C CA . ILE A 1 516 ? -3.519 -3.278 -12.566 1.00 98.81 516 ILE A CA 1
ATOM 4104 C C . ILE A 1 516 ? -3.354 -2.970 -11.081 1.00 98.81 516 ILE A C 1
ATOM 4106 O O . ILE A 1 516 ? -4.324 -2.917 -10.325 1.00 98.81 516 ILE A O 1
ATOM 4110 N N . VAL A 1 517 ? -2.115 -2.732 -10.653 1.00 98.88 517 VAL A N 1
ATOM 4111 C CA . VAL A 1 517 ? -1.781 -2.390 -9.264 1.00 98.88 517 VAL A CA 1
ATOM 4112 C C . VAL A 1 517 ? -1.205 -0.971 -9.217 1.00 98.88 517 VAL A C 1
ATOM 4114 O O . VAL A 1 517 ? -0.007 -0.782 -9.435 1.00 98.88 517 VAL A O 1
ATOM 4117 N N . PRO A 1 518 ? -2.030 0.060 -8.962 1.00 98.69 518 PRO A N 1
ATOM 4118 C CA . PRO A 1 518 ? -1.551 1.429 -8.817 1.00 98.69 518 PRO A CA 1
ATOM 4119 C C . PRO A 1 518 ? -0.674 1.607 -7.576 1.00 98.69 518 PRO A C 1
ATOM 4121 O O . PRO A 1 518 ? -1.136 1.444 -6.439 1.00 98.69 518 PRO A O 1
ATOM 4124 N N . TYR A 1 519 ? 0.577 2.021 -7.779 1.00 97.81 519 TYR A N 1
ATOM 4125 C CA . TYR A 1 519 ? 1.425 2.528 -6.705 1.00 97.81 519 TYR A CA 1
ATOM 4126 C C . TYR A 1 519 ? 1.364 4.062 -6.641 1.00 97.81 519 TYR A C 1
ATOM 4128 O O . TYR A 1 519 ? 1.086 4.748 -7.624 1.00 97.81 519 TYR A O 1
ATOM 4136 N N . SER A 1 520 ? 1.636 4.621 -5.456 1.00 95.69 520 SER A N 1
ATOM 4137 C CA . SER A 1 520 ? 1.483 6.059 -5.166 1.00 95.69 520 SER A CA 1
ATOM 4138 C C . SER A 1 520 ? 0.113 6.655 -5.566 1.00 95.69 520 SER A C 1
ATOM 4140 O O . SER A 1 520 ? 0.084 7.783 -6.063 1.00 95.69 520 SER A O 1
ATOM 4142 N N . PRO A 1 521 ? -1.029 5.991 -5.280 1.00 97.12 521 PRO A N 1
ATOM 4143 C CA . PRO A 1 521 ? -2.357 6.464 -5.702 1.00 97.12 521 PRO A CA 1
ATOM 4144 C C . PRO A 1 521 ? -2.743 7.832 -5.110 1.00 97.12 521 PRO A C 1
ATOM 4146 O O . PRO A 1 521 ? -3.613 8.522 -5.628 1.00 97.12 521 PRO A O 1
ATOM 4149 N N . LEU A 1 522 ? -2.061 8.261 -4.042 1.00 96.12 522 LEU A N 1
ATOM 4150 C CA . LEU A 1 522 ? -2.225 9.569 -3.400 1.00 96.12 522 LEU A CA 1
ATOM 4151 C C . LEU A 1 522 ? -1.162 10.597 -3.830 1.00 96.12 522 LEU A C 1
ATOM 4153 O O . LEU A 1 522 ? -0.860 11.522 -3.073 1.00 96.12 522 LEU A O 1
ATOM 4157 N N . GLY A 1 523 ? -0.517 10.414 -4.987 1.00 93.50 523 GLY A N 1
ATOM 4158 C CA . GLY A 1 523 ? 0.520 11.326 -5.481 1.00 93.50 523 GLY A CA 1
ATOM 4159 C C . GLY A 1 523 ? 1.712 11.426 -4.526 1.00 93.50 523 GLY A C 1
ATOM 4160 O O . GLY A 1 523 ? 2.133 12.519 -4.160 1.00 93.50 523 GLY A O 1
ATOM 4161 N N . ARG A 1 524 ? 2.206 10.280 -4.036 1.00 91.25 524 ARG A N 1
ATOM 4162 C CA . ARG A 1 524 ? 3.295 10.197 -3.034 1.00 91.25 524 ARG A CA 1
ATOM 4163 C C . ARG A 1 524 ? 2.994 10.955 -1.730 1.00 91.25 524 ARG A C 1
ATOM 4165 O O . ARG A 1 524 ? 3.894 11.441 -1.059 1.00 91.25 524 ARG A O 1
ATOM 4172 N N . GLY A 1 525 ? 1.715 11.051 -1.375 1.00 89.69 525 GLY A N 1
ATOM 4173 C CA . GLY A 1 525 ? 1.240 11.763 -0.193 1.00 89.69 525 GLY A CA 1
ATOM 4174 C C . GLY A 1 525 ? 0.727 13.168 -0.490 1.00 89.69 525 GLY A C 1
ATOM 4175 O O . GLY A 1 525 ? 0.005 13.699 0.343 1.00 89.69 525 GLY A O 1
ATOM 4176 N N . PHE A 1 526 ? 0.990 13.739 -1.670 1.00 92.94 526 PHE A N 1
ATOM 4177 C CA . PHE A 1 526 ? 0.512 15.074 -2.042 1.00 92.94 526 PHE A CA 1
ATOM 4178 C C . PHE A 1 526 ? -1.011 15.233 -1.860 1.00 92.94 526 PHE A C 1
ATOM 4180 O O . PHE A 1 526 ? -1.482 16.243 -1.343 1.00 92.94 526 PHE A O 1
ATOM 4187 N N . LEU A 1 527 ? -1.792 14.206 -2.213 1.00 93.31 527 LEU A N 1
ATOM 4188 C CA . LEU A 1 527 ? -3.255 14.204 -2.085 1.00 93.31 527 LEU A CA 1
ATOM 4189 C C . LEU A 1 527 ? -3.745 13.714 -0.708 1.00 93.31 527 LEU A C 1
ATOM 4191 O O . LEU A 1 527 ? -4.947 13.634 -0.478 1.00 93.31 527 LEU A O 1
ATOM 4195 N N . ALA A 1 528 ? -2.843 13.400 0.227 1.00 84.81 528 ALA A N 1
ATOM 4196 C CA . ALA A 1 528 ? -3.185 12.830 1.533 1.00 84.81 528 ALA A CA 1
ATOM 4197 C C . ALA A 1 528 ? -3.568 13.876 2.606 1.00 84.81 528 ALA A C 1
ATOM 4199 O O . ALA A 1 528 ? -3.935 13.505 3.720 1.00 84.81 528 ALA A O 1
ATOM 4200 N N . GLY A 1 529 ? -3.493 15.176 2.292 1.00 77.69 529 GLY A N 1
ATOM 4201 C CA . GLY A 1 529 ? -3.908 16.278 3.169 1.00 77.69 529 GLY A CA 1
ATOM 4202 C C . GLY A 1 529 ? -2.869 17.400 3.286 1.00 77.69 529 GLY A C 1
ATOM 4203 O O . GLY A 1 529 ? -1.725 17.242 2.869 1.00 77.69 529 GLY A O 1
ATOM 4204 N N . LYS A 1 530 ? -3.248 18.531 3.908 1.00 68.19 530 LYS A N 1
ATOM 4205 C CA . LYS A 1 530 ? -2.414 19.754 3.979 1.00 68.19 530 LYS A CA 1
ATOM 4206 C C . LYS A 1 530 ? -1.007 19.524 4.527 1.00 68.19 530 LYS A C 1
ATOM 4208 O O . LYS A 1 530 ? -0.048 20.075 4.002 1.00 68.19 530 LYS A O 1
ATOM 4213 N N . GLY A 1 531 ? -0.869 18.655 5.531 1.00 67.06 531 GLY A N 1
ATOM 4214 C CA . GLY A 1 531 ? 0.432 18.341 6.125 1.00 67.06 531 GLY A CA 1
ATOM 4215 C C . GLY A 1 531 ? 1.450 17.799 5.118 1.00 67.06 531 GLY A C 1
ATOM 4216 O O . GLY A 1 531 ? 2.625 18.115 5.235 1.00 67.06 531 GLY A O 1
ATOM 4217 N N . ALA A 1 532 ? 1.009 17.058 4.098 1.00 65.44 532 ALA A N 1
ATOM 4218 C CA . ALA A 1 532 ? 1.889 16.517 3.063 1.00 65.44 532 ALA A CA 1
ATOM 4219 C C . ALA A 1 532 ? 2.279 17.539 1.979 1.00 65.44 532 ALA A C 1
ATOM 4221 O O . ALA A 1 532 ? 3.221 17.308 1.226 1.00 65.44 532 ALA A O 1
ATOM 4222 N N . VAL A 1 533 ? 1.562 18.662 1.908 1.00 66.12 533 VAL A N 1
ATOM 4223 C CA . VAL A 1 533 ? 1.799 19.763 0.962 1.00 66.12 533 VAL A CA 1
ATOM 4224 C C . VAL A 1 533 ? 2.613 20.890 1.610 1.00 66.12 533 VAL A C 1
ATOM 4226 O O . VAL A 1 533 ? 3.351 21.599 0.929 1.00 66.12 533 VAL A O 1
ATOM 4229 N N . GLU A 1 534 ? 2.470 21.067 2.924 1.00 71.00 534 GLU A N 1
ATOM 4230 C CA . GLU A 1 534 ? 3.064 22.175 3.676 1.00 71.00 534 GLU A CA 1
ATOM 4231 C C . GLU A 1 534 ? 4.353 21.786 4.408 1.00 71.00 534 GLU A C 1
ATOM 4233 O O . GLU A 1 534 ? 5.256 22.612 4.496 1.00 71.00 534 GLU A O 1
ATOM 4238 N N . ASN A 1 535 ? 4.465 20.550 4.914 1.00 71.19 535 ASN A N 1
ATOM 4239 C CA . ASN A 1 535 ? 5.598 20.113 5.733 1.00 71.19 535 ASN A CA 1
ATOM 4240 C C . ASN A 1 535 ? 6.073 18.711 5.324 1.00 71.19 535 ASN A C 1
ATOM 4242 O O . ASN A 1 535 ? 5.577 17.697 5.822 1.00 71.19 535 ASN A O 1
ATOM 4246 N N . LEU A 1 536 ? 7.081 18.645 4.452 1.00 74.88 536 LEU A N 1
ATOM 4247 C CA . LEU A 1 536 ? 7.815 17.400 4.227 1.00 74.88 536 LEU A CA 1
ATOM 4248 C C . LEU A 1 536 ? 8.693 17.084 5.443 1.00 74.88 536 LEU A C 1
ATOM 4250 O O . LEU A 1 536 ? 9.221 17.978 6.105 1.00 74.88 536 LEU A O 1
ATOM 4254 N N . ALA A 1 537 ? 8.860 15.796 5.745 1.00 69.81 537 ALA A N 1
ATOM 4255 C CA . ALA A 1 537 ? 9.827 15.379 6.753 1.00 69.81 537 ALA A CA 1
ATOM 4256 C C . ALA A 1 537 ? 11.245 15.769 6.302 1.00 69.81 537 ALA A C 1
ATOM 4258 O O . ALA A 1 537 ? 11.577 15.615 5.128 1.00 69.81 537 ALA A O 1
ATOM 4259 N N . ALA A 1 538 ? 12.091 16.225 7.232 1.00 68.00 538 ALA A N 1
ATOM 4260 C CA . ALA A 1 538 ? 13.439 16.728 6.931 1.00 68.00 538 ALA A CA 1
ATOM 4261 C C . ALA A 1 538 ? 14.357 15.707 6.221 1.00 68.00 538 ALA A C 1
ATOM 4263 O O . ALA A 1 538 ? 15.348 16.080 5.608 1.00 68.00 538 ALA A O 1
ATOM 4264 N N . ASN A 1 539 ? 14.031 14.418 6.310 1.00 69.19 539 ASN A N 1
ATOM 4265 C CA . ASN A 1 539 ? 14.736 13.292 5.700 1.00 69.19 539 ASN A CA 1
ATOM 4266 C C . ASN A 1 539 ? 13.944 12.622 4.560 1.00 69.19 539 ASN A C 1
ATOM 4268 O O . ASN A 1 539 ? 14.249 11.493 4.179 1.00 69.19 539 ASN A O 1
ATOM 4272 N N . SER A 1 540 ? 12.902 13.275 4.040 1.00 82.44 540 SER A N 1
ATOM 4273 C CA . SER A 1 540 ? 12.083 12.727 2.962 1.00 82.44 540 SER A CA 1
ATOM 4274 C C . SER A 1 540 ? 12.807 12.803 1.623 1.00 82.44 540 SER A C 1
ATOM 4276 O O . SER A 1 540 ? 13.243 13.876 1.208 1.00 82.44 540 SER A O 1
ATOM 4278 N N . VAL A 1 541 ? 12.830 11.700 0.871 1.00 82.62 541 VAL A N 1
ATOM 4279 C CA . VAL A 1 541 ? 13.325 11.728 -0.519 1.00 82.62 541 VAL A CA 1
ATOM 4280 C C . VAL A 1 541 ? 12.486 12.640 -1.421 1.00 82.62 541 VAL A C 1
ATOM 4282 O O . VAL A 1 541 ? 12.962 13.048 -2.476 1.00 82.62 541 VAL A O 1
ATOM 4285 N N . LEU A 1 542 ? 11.255 12.987 -1.016 1.00 86.62 542 LEU A N 1
ATOM 4286 C CA . LEU A 1 542 ? 10.370 13.870 -1.778 1.00 86.62 542 LEU A CA 1
ATOM 4287 C C . LEU A 1 542 ? 10.931 15.282 -1.942 1.00 86.62 542 LEU A C 1
ATOM 4289 O O . LEU A 1 542 ? 10.586 15.932 -2.919 1.00 86.62 542 LEU A O 1
ATOM 4293 N N . ASP A 1 543 ? 11.844 15.726 -1.077 1.00 83.94 543 ASP A N 1
ATOM 4294 C CA . ASP A 1 543 ? 12.520 17.019 -1.241 1.00 83.94 543 ASP A CA 1
ATOM 4295 C C . ASP A 1 543 ? 13.328 17.094 -2.557 1.00 83.94 543 ASP A C 1
ATOM 4297 O O . ASP A 1 543 ? 13.441 18.136 -3.203 1.00 83.94 543 ASP A O 1
ATOM 4301 N N . MET A 1 544 ? 13.812 15.946 -3.044 1.00 85.94 544 MET A N 1
ATOM 4302 C CA . MET A 1 544 ? 14.505 15.832 -4.333 1.00 85.94 544 MET A CA 1
ATOM 4303 C C . MET A 1 544 ? 13.557 15.611 -5.523 1.00 85.94 544 MET A C 1
ATOM 4305 O O . MET A 1 544 ? 14.001 15.562 -6.672 1.00 85.94 544 MET A O 1
ATOM 4309 N N . HIS A 1 545 ? 12.258 15.432 -5.279 1.00 89.56 545 HIS A N 1
ATOM 4310 C CA . HIS A 1 545 ? 11.299 15.109 -6.325 1.00 89.56 545 HIS A CA 1
ATOM 4311 C C . HIS A 1 545 ? 10.854 16.388 -7.061 1.00 89.56 545 HIS A C 1
ATOM 4313 O O . HIS A 1 545 ? 10.308 17.288 -6.423 1.00 89.56 545 HIS A O 1
ATOM 4319 N N . PRO A 1 546 ? 10.956 16.481 -8.404 1.00 92.19 546 PRO A N 1
ATOM 4320 C CA . PRO A 1 546 ? 10.694 17.730 -9.133 1.00 92.19 546 PRO A CA 1
ATOM 4321 C C . PRO A 1 546 ? 9.320 18.368 -8.874 1.00 92.19 546 PRO A C 1
ATOM 4323 O O . PRO A 1 546 ? 9.218 19.590 -8.786 1.00 92.19 546 PRO A O 1
ATOM 4326 N N . ARG A 1 547 ? 8.263 17.558 -8.716 1.00 93.31 547 ARG A N 1
ATOM 4327 C CA . ARG A 1 547 ? 6.898 18.010 -8.359 1.00 93.31 547 ARG A CA 1
ATOM 4328 C C . ARG A 1 547 ? 6.758 18.643 -6.964 1.00 93.31 547 ARG A C 1
ATOM 4330 O O . ARG A 1 547 ? 5.794 19.369 -6.732 1.00 93.31 547 ARG A O 1
ATOM 4337 N N . PHE A 1 548 ? 7.706 18.397 -6.063 1.00 91.38 548 PHE A N 1
ATOM 4338 C CA . PHE A 1 548 ? 7.727 18.908 -4.688 1.00 91.38 548 PHE A CA 1
ATOM 4339 C C . PHE A 1 548 ? 8.719 20.071 -4.501 1.00 91.38 548 PHE A C 1
ATOM 4341 O O . PHE A 1 548 ? 8.879 20.567 -3.391 1.00 91.38 548 PHE A O 1
ATOM 4348 N N . GLN A 1 549 ? 9.351 20.558 -5.576 1.00 89.19 549 GLN A N 1
ATOM 4349 C CA . GLN A 1 549 ? 10.379 21.598 -5.500 1.00 89.19 549 GLN A CA 1
ATOM 4350 C C . GLN A 1 549 ? 9.881 22.984 -5.913 1.00 89.19 549 GLN A C 1
ATOM 4352 O O . GLN A 1 549 ? 9.307 23.161 -6.990 1.00 89.19 549 GLN A O 1
ATOM 4357 N N . GLY A 1 550 ? 10.193 23.988 -5.087 1.00 88.38 550 GLY A N 1
ATOM 4358 C CA . GLY A 1 550 ? 10.064 25.416 -5.398 1.00 88.38 550 GLY A CA 1
ATOM 4359 C C . GLY A 1 550 ? 8.774 25.782 -6.138 1.00 88.38 550 GLY A C 1
ATOM 4360 O O . GLY A 1 550 ? 7.670 25.448 -5.712 1.00 88.38 550 GLY A O 1
ATOM 4361 N N . LYS A 1 551 ? 8.923 26.427 -7.303 1.00 91.81 551 LYS A N 1
ATOM 4362 C CA . LYS A 1 551 ? 7.793 26.887 -8.128 1.00 91.81 551 LYS A CA 1
ATOM 4363 C C . LYS A 1 551 ? 6.873 25.759 -8.609 1.00 91.81 551 LYS A C 1
ATOM 4365 O O . LYS A 1 551 ? 5.710 26.036 -8.893 1.00 91.81 551 LYS A O 1
ATOM 4370 N N . ASN A 1 552 ? 7.364 24.523 -8.733 1.00 94.12 552 ASN A N 1
ATOM 4371 C CA . ASN A 1 552 ? 6.514 23.396 -9.119 1.00 94.12 552 ASN A CA 1
ATOM 4372 C C . ASN A 1 552 ? 5.536 23.072 -7.992 1.00 94.12 552 ASN A C 1
ATOM 4374 O O . ASN A 1 552 ? 4.336 23.011 -8.242 1.00 94.12 552 ASN A O 1
ATOM 4378 N N . LEU A 1 553 ? 6.023 22.965 -6.750 1.00 91.19 553 LEU A N 1
ATOM 4379 C CA . LEU A 1 553 ? 5.161 22.742 -5.588 1.00 91.19 553 LEU A CA 1
ATOM 4380 C C . LEU A 1 553 ? 4.125 23.863 -5.439 1.00 91.19 553 LEU A C 1
ATOM 4382 O O . LEU A 1 553 ? 2.953 23.586 -5.194 1.00 91.19 553 LEU A O 1
ATOM 4386 N N . ASP A 1 554 ? 4.528 25.119 -5.640 1.00 90.19 554 ASP A N 1
ATOM 4387 C CA . ASP A 1 554 ? 3.608 26.255 -5.538 1.00 90.19 554 ASP A CA 1
ATOM 4388 C C . ASP A 1 554 ? 2.499 26.230 -6.595 1.00 90.19 554 ASP A C 1
ATOM 4390 O O . ASP A 1 554 ? 1.345 26.500 -6.269 1.00 90.19 554 ASP A O 1
ATOM 4394 N N . LYS A 1 555 ? 2.809 25.840 -7.838 1.00 91.94 555 LYS A N 1
ATOM 4395 C CA . LYS A 1 555 ? 1.784 25.611 -8.872 1.00 91.94 555 LYS A CA 1
ATOM 4396 C C . LYS A 1 555 ? 0.856 24.459 -8.490 1.00 91.94 555 LYS A C 1
ATOM 4398 O O . LYS A 1 555 ? -0.365 24.579 -8.555 1.00 91.94 555 LYS A O 1
ATOM 4403 N N . ASN A 1 556 ? 1.444 23.369 -8.016 1.00 94.31 556 ASN A N 1
ATOM 4404 C CA . ASN A 1 556 ? 0.744 22.149 -7.650 1.00 94.31 556 ASN A CA 1
ATOM 4405 C C . ASN A 1 556 ? -0.237 22.359 -6.474 1.00 94.31 556 ASN A C 1
ATOM 4407 O O . ASN A 1 556 ? -1.318 21.771 -6.455 1.00 94.31 556 ASN A O 1
ATOM 4411 N N . LYS A 1 557 ? 0.043 23.270 -5.530 1.00 92.62 557 LYS A N 1
ATOM 4412 C CA . LYS A 1 557 ? -0.883 23.634 -4.430 1.00 92.62 557 LYS A CA 1
ATOM 4413 C C . LYS A 1 557 ? -2.275 24.081 -4.901 1.00 92.62 557 LYS A C 1
ATOM 4415 O O . LYS A 1 557 ? -3.258 23.861 -4.187 1.00 92.62 557 LYS A O 1
ATOM 4420 N N . ALA A 1 558 ? -2.383 24.689 -6.084 1.00 92.44 558 ALA A N 1
ATOM 4421 C CA . ALA A 1 558 ? -3.677 25.071 -6.650 1.00 92.44 558 ALA A CA 1
ATOM 4422 C C . ALA A 1 558 ? -4.536 23.836 -6.969 1.00 92.44 558 ALA A C 1
ATOM 4424 O O . ALA A 1 558 ? -5.724 23.810 -6.644 1.00 92.44 558 ALA A O 1
ATOM 4425 N N . ILE A 1 559 ? -3.917 22.777 -7.499 1.00 94.38 559 ILE A N 1
ATOM 4426 C CA . ILE A 1 559 ? -4.577 21.495 -7.763 1.00 94.38 559 ILE A CA 1
ATOM 4427 C C . ILE A 1 559 ? -5.071 20.874 -6.450 1.00 94.38 559 ILE A C 1
ATOM 4429 O O . ILE A 1 559 ? -6.232 20.474 -6.360 1.00 94.38 559 ILE A O 1
ATOM 4433 N N . PHE A 1 560 ? -4.235 20.859 -5.401 1.00 94.44 560 PHE A N 1
ATOM 4434 C CA . PHE A 1 560 ? -4.657 20.369 -4.081 1.00 94.44 560 PHE A CA 1
ATOM 4435 C C . PHE A 1 560 ? -5.892 21.115 -3.568 1.00 94.44 560 PHE A C 1
ATOM 4437 O O . PHE A 1 560 ? -6.829 20.500 -3.069 1.00 94.44 560 PHE A O 1
ATOM 4444 N N . SER A 1 561 ? -5.914 22.440 -3.723 1.00 93.69 561 SER A N 1
ATOM 4445 C CA . SER A 1 561 ? -7.020 23.282 -3.260 1.00 93.69 561 SER A CA 1
ATOM 4446 C C . SER A 1 561 ? -8.334 22.980 -3.996 1.00 93.69 561 SER A C 1
ATOM 4448 O O . SER A 1 561 ? -9.394 22.985 -3.366 1.00 93.69 561 SER A O 1
ATOM 4450 N N . ARG A 1 562 ? -8.282 22.653 -5.298 1.00 95.69 562 ARG A N 1
ATOM 4451 C CA . ARG A 1 562 ? -9.454 22.184 -6.064 1.00 95.69 562 ARG A CA 1
ATOM 4452 C C . ARG A 1 562 ? -9.957 20.836 -5.549 1.00 95.69 562 ARG A C 1
ATOM 4454 O O . ARG A 1 562 ? -11.147 20.705 -5.269 1.00 95.69 562 ARG A O 1
ATOM 4461 N N . ILE A 1 563 ? -9.055 19.875 -5.337 1.00 96.81 563 ILE A N 1
ATOM 4462 C CA . ILE A 1 563 ? -9.407 18.564 -4.771 1.00 96.81 563 ILE A CA 1
ATOM 4463 C C . ILE A 1 563 ? -9.967 18.692 -3.355 1.00 96.81 563 ILE A C 1
ATOM 4465 O O . ILE A 1 563 ? -10.935 18.018 -3.022 1.00 96.81 563 ILE A O 1
ATOM 4469 N N . GLU A 1 564 ? -9.436 19.590 -2.526 1.00 95.00 564 GLU A N 1
ATOM 4470 C CA . GLU A 1 564 ? -9.991 19.862 -1.199 1.00 95.00 564 GLU A CA 1
ATOM 4471 C C . GLU A 1 564 ? -11.416 20.434 -1.279 1.00 95.00 564 GLU A C 1
ATOM 4473 O O . GLU A 1 564 ? -12.283 20.071 -0.481 1.00 95.00 564 GLU A O 1
ATOM 4478 N N . GLY A 1 565 ? -11.682 21.303 -2.260 1.00 96.19 565 GLY A N 1
ATOM 4479 C CA . GLY A 1 565 ? -13.024 21.802 -2.554 1.00 96.19 565 GLY A CA 1
ATOM 4480 C C . GLY A 1 565 ? -14.003 20.681 -2.907 1.00 96.19 565 GLY A C 1
ATOM 4481 O O . GLY A 1 565 ? -15.081 20.608 -2.314 1.00 96.19 565 GLY A O 1
ATOM 4482 N N . LEU A 1 566 ? -13.605 19.781 -3.808 1.00 96.81 566 LEU A N 1
ATOM 4483 C CA . LEU A 1 566 ? -14.415 18.621 -4.186 1.00 96.81 566 LEU A CA 1
ATOM 4484 C C . LEU A 1 566 ? -14.583 17.632 -3.029 1.00 96.81 566 LEU A C 1
ATOM 4486 O O . LEU A 1 566 ? -15.684 17.152 -2.789 1.00 96.81 566 LEU A O 1
ATOM 4490 N N . ALA A 1 567 ? -13.543 17.375 -2.240 1.00 96.12 567 ALA A N 1
ATOM 4491 C CA . ALA A 1 567 ? -13.633 16.477 -1.091 1.00 96.12 567 ALA A CA 1
ATOM 4492 C C . ALA A 1 567 ? -14.669 16.975 -0.068 1.00 96.12 567 ALA A C 1
ATOM 4494 O O . ALA A 1 567 ? -15.470 16.187 0.434 1.00 96.12 567 ALA A O 1
ATOM 4495 N N . ARG A 1 568 ? -14.746 18.299 0.158 1.00 95.62 568 ARG A N 1
ATOM 4496 C CA . ARG A 1 568 ? -15.825 18.911 0.956 1.00 95.62 568 ARG A CA 1
ATOM 4497 C C . ARG A 1 568 ? -17.207 18.698 0.336 1.00 95.62 568 ARG A C 1
ATOM 4499 O O . ARG A 1 568 ? -18.133 18.371 1.074 1.00 95.62 568 ARG A O 1
ATOM 4506 N N . LYS A 1 569 ? -17.347 18.860 -0.987 1.00 94.69 569 LYS A N 1
ATOM 4507 C CA . LYS A 1 569 ? -18.602 18.593 -1.722 1.00 94.69 569 LYS A CA 1
ATOM 4508 C C . LYS A 1 569 ? -19.074 17.150 -1.494 1.00 94.69 569 LYS A C 1
ATOM 4510 O O . LYS A 1 569 ? -20.241 16.943 -1.182 1.00 94.69 569 LYS A O 1
ATOM 4515 N N . TYR A 1 570 ? -18.153 16.189 -1.556 1.00 92.19 570 TYR A N 1
ATOM 4516 C CA . TYR A 1 570 ? -18.416 14.756 -1.371 1.00 92.19 570 TYR A CA 1
ATOM 4517 C C . TYR A 1 570 ? -18.337 14.275 0.086 1.00 92.19 570 TYR A C 1
ATOM 4519 O O . TYR A 1 570 ? -18.370 13.074 0.334 1.00 92.19 570 TYR A O 1
ATOM 4527 N N . GLN A 1 571 ? -18.224 15.194 1.054 1.00 92.69 571 GLN A N 1
ATOM 4528 C CA . GLN A 1 571 ? -18.169 14.897 2.493 1.00 92.69 571 GLN A CA 1
ATOM 4529 C C . GLN A 1 571 ? -17.112 13.844 2.869 1.00 92.69 571 GLN A C 1
ATOM 4531 O O . GLN A 1 571 ? -17.328 12.996 3.733 1.00 92.69 571 GLN A O 1
ATOM 4536 N N . CYS A 1 572 ? -15.948 13.909 2.227 1.00 94.88 572 CYS A N 1
ATOM 4537 C CA . CYS A 1 572 ? -14.825 13.015 2.479 1.00 94.88 572 CYS A CA 1
ATOM 4538 C C . CYS A 1 572 ? -13.509 13.793 2.589 1.00 94.88 572 CYS A C 1
ATOM 4540 O O . CYS A 1 572 ? -13.451 15.016 2.434 1.00 94.88 572 CYS A O 1
ATOM 4542 N N . THR A 1 573 ? -12.425 13.089 2.902 1.00 95.38 573 THR A N 1
ATOM 4543 C CA . THR A 1 573 ? -11.080 13.678 2.883 1.00 95.38 573 THR A CA 1
ATOM 4544 C C . THR A 1 573 ? -10.513 13.722 1.456 1.00 95.38 573 THR A C 1
ATOM 4546 O O . THR A 1 573 ? -10.879 12.886 0.630 1.00 95.38 573 THR A O 1
ATOM 4549 N N . PRO A 1 574 ? -9.558 14.625 1.150 1.00 95.81 574 PRO A N 1
ATOM 4550 C CA . PRO A 1 574 ? -8.851 14.617 -0.137 1.00 95.81 574 PRO A CA 1
ATOM 4551 C C . PRO A 1 574 ? -8.225 13.257 -0.474 1.00 95.81 574 PRO A C 1
ATOM 4553 O O . PRO A 1 574 ? -8.285 12.814 -1.618 1.00 95.81 574 PRO A O 1
ATOM 4556 N N . ALA A 1 575 ? -7.696 12.569 0.545 1.00 95.62 575 ALA A N 1
ATOM 4557 C CA . ALA A 1 575 ? -7.118 11.236 0.410 1.00 95.62 575 ALA A CA 1
ATOM 4558 C C . ALA A 1 575 ? -8.171 10.212 -0.032 1.00 95.62 575 ALA A C 1
ATOM 4560 O O . ALA A 1 575 ? -7.945 9.448 -0.966 1.00 95.62 575 ALA A O 1
ATOM 4561 N N . GLN A 1 576 ? -9.335 10.227 0.623 1.00 97.50 576 GLN A N 1
ATOM 4562 C CA . GLN A 1 576 ? -10.450 9.351 0.282 1.00 97.50 576 GLN A CA 1
ATOM 4563 C C . GLN A 1 576 ? -10.961 9.615 -1.127 1.00 97.50 576 GLN A C 1
ATOM 4565 O O . GLN A 1 576 ? -11.145 8.657 -1.866 1.00 97.50 576 GLN A O 1
ATOM 4570 N N . LEU A 1 577 ? -11.136 10.882 -1.515 1.00 98.12 577 LEU A N 1
ATOM 4571 C CA . LEU A 1 577 ? -11.607 11.233 -2.853 1.00 98.12 577 LEU A CA 1
ATOM 4572 C C . LEU A 1 577 ? -10.630 10.766 -3.939 1.00 98.12 577 LEU A C 1
ATOM 4574 O O . LEU A 1 577 ? -11.037 10.123 -4.903 1.00 98.12 577 LEU A O 1
ATOM 4578 N N . ALA A 1 578 ? -9.336 11.048 -3.762 1.00 98.06 578 ALA A N 1
ATOM 4579 C CA . ALA A 1 578 ? -8.305 10.654 -4.717 1.00 98.06 578 ALA A CA 1
ATOM 4580 C C . ALA A 1 578 ? -8.195 9.130 -4.858 1.00 98.06 578 ALA A C 1
ATOM 4582 O O . ALA A 1 578 ? -8.094 8.616 -5.969 1.00 98.06 578 ALA A O 1
ATOM 4583 N N . LEU A 1 579 ? -8.246 8.399 -3.743 1.00 98.38 579 LEU A N 1
ATOM 4584 C CA . LEU A 1 579 ? -8.179 6.940 -3.761 1.00 98.38 579 LEU A CA 1
ATOM 4585 C C . LEU A 1 579 ? -9.466 6.309 -4.309 1.00 98.38 579 LEU A C 1
ATOM 4587 O O . LEU A 1 579 ? -9.386 5.352 -5.075 1.00 98.38 579 LEU A O 1
ATOM 4591 N N . ALA A 1 580 ? -10.636 6.862 -3.978 1.00 98.31 580 ALA A N 1
ATOM 4592 C CA . ALA A 1 580 ? -11.922 6.420 -4.513 1.00 98.31 580 ALA A CA 1
ATOM 4593 C C . ALA A 1 580 ? -12.005 6.606 -6.028 1.00 98.31 580 ALA A C 1
ATOM 4595 O O . ALA A 1 580 ? -12.574 5.752 -6.704 1.00 98.31 580 ALA A O 1
ATOM 4596 N N . TRP A 1 581 ? -11.413 7.681 -6.559 1.00 98.56 581 TRP A N 1
ATOM 4597 C CA . TRP A 1 581 ? -11.288 7.879 -7.999 1.00 98.56 581 TRP A CA 1
ATOM 4598 C C . TRP A 1 581 ? -10.481 6.750 -8.651 1.00 98.56 581 TRP A C 1
ATOM 4600 O O . TRP A 1 581 ? -10.961 6.170 -9.619 1.00 98.56 581 TRP A O 1
ATOM 4610 N N . VAL A 1 582 ? -9.316 6.380 -8.089 1.00 98.44 582 VAL A N 1
ATOM 4611 C CA . VAL A 1 582 ? -8.476 5.275 -8.605 1.00 98.44 582 VAL A CA 1
ATOM 4612 C C . VAL A 1 582 ? -9.219 3.938 -8.539 1.00 98.44 582 VAL A C 1
ATOM 4614 O O . VAL A 1 582 ? -9.238 3.189 -9.510 1.00 98.44 582 VAL A O 1
ATOM 4617 N N . LEU A 1 583 ? -9.852 3.643 -7.400 1.00 98.31 583 LEU A N 1
ATOM 4618 C CA . LEU A 1 583 ? -10.598 2.399 -7.174 1.00 98.31 583 LEU A CA 1
ATOM 4619 C C . LEU A 1 583 ? -11.739 2.190 -8.177 1.00 98.31 583 LEU A C 1
ATOM 4621 O O . LEU A 1 583 ? -12.078 1.046 -8.472 1.00 98.31 583 LEU A O 1
ATOM 4625 N N . GLN A 1 584 ? -12.331 3.280 -8.671 1.00 97.75 584 GLN A N 1
ATOM 4626 C CA . GLN A 1 584 ? -13.493 3.268 -9.562 1.00 97.75 584 GLN A CA 1
ATOM 4627 C C . GLN A 1 584 ? -13.133 3.385 -11.047 1.00 97.75 584 GLN A C 1
ATOM 4629 O O . GLN A 1 584 ? -14.028 3.436 -11.880 1.00 97.75 584 GLN A O 1
ATOM 4634 N N . GLN A 1 585 ? -11.845 3.359 -11.405 1.00 97.62 585 GLN A N 1
ATOM 4635 C CA . GLN A 1 585 ? -11.446 3.282 -12.814 1.00 97.62 585 GLN A CA 1
ATOM 4636 C C . GLN A 1 585 ? -11.680 1.883 -13.429 1.00 97.62 585 GLN A C 1
ATOM 4638 O O . GLN A 1 585 ? -11.530 1.722 -14.642 1.00 97.62 585 GLN A O 1
ATOM 4643 N N . GLY A 1 586 ? -12.021 0.869 -12.620 1.00 95.69 586 GLY A N 1
ATOM 4644 C CA . GLY A 1 586 ? -12.253 -0.508 -13.064 1.00 95.69 586 GLY A CA 1
ATOM 4645 C C . GLY A 1 586 ? -12.176 -1.559 -11.949 1.00 95.69 586 GLY A C 1
ATOM 4646 O O . GLY A 1 586 ? -11.562 -1.360 -10.893 1.00 95.69 586 GLY A O 1
ATOM 4647 N N . ASP A 1 587 ? -12.799 -2.713 -12.185 1.00 94.50 587 ASP A N 1
ATOM 4648 C CA . ASP A 1 587 ? -12.790 -3.846 -11.250 1.00 94.50 587 ASP A CA 1
ATOM 4649 C C . ASP A 1 587 ? -11.423 -4.540 -11.179 1.00 94.50 587 ASP A C 1
ATOM 4651 O O . ASP A 1 587 ? -11.039 -5.025 -10.115 1.00 94.50 587 ASP A O 1
ATOM 4655 N N . ASP A 1 588 ? -10.654 -4.456 -12.266 1.00 97.00 588 ASP A N 1
ATOM 4656 C CA . ASP A 1 588 ? -9.303 -4.981 -12.494 1.00 97.00 588 ASP A CA 1
ATOM 4657 C C . ASP A 1 588 ? -8.189 -4.247 -11.722 1.00 97.00 588 ASP A C 1
ATOM 4659 O O . ASP A 1 588 ? -7.010 -4.571 -11.869 1.00 97.00 588 ASP A O 1
ATOM 4663 N N . ILE A 1 589 ? -8.548 -3.261 -10.896 1.00 98.12 589 ILE A N 1
ATOM 4664 C CA . ILE A 1 589 ? -7.615 -2.329 -10.256 1.00 98.12 589 ILE A CA 1
ATOM 4665 C C . ILE A 1 589 ? -7.544 -2.557 -8.749 1.00 98.12 589 ILE A C 1
ATOM 4667 O O . ILE A 1 589 ? -8.569 -2.515 -8.066 1.00 98.12 589 ILE A O 1
ATOM 4671 N N . VAL A 1 590 ? -6.332 -2.705 -8.212 1.00 98.75 590 VAL A N 1
ATOM 4672 C CA . VAL A 1 590 ? -6.087 -2.870 -6.771 1.00 98.75 590 VAL A CA 1
ATOM 4673 C C . VAL A 1 590 ? -4.959 -1.934 -6.320 1.00 98.75 590 VAL A C 1
ATOM 4675 O O . VAL A 1 590 ? -3.784 -2.285 -6.433 1.00 98.75 590 VAL A O 1
ATOM 4678 N N . PRO A 1 591 ? -5.267 -0.712 -5.844 1.00 98.75 591 PRO A N 1
ATOM 4679 C CA . PRO A 1 591 ? -4.247 0.217 -5.377 1.00 98.75 591 PRO A CA 1
ATOM 4680 C C . PRO A 1 591 ? -3.642 -0.235 -4.044 1.00 98.75 591 PRO A C 1
ATOM 4682 O O . PRO A 1 591 ? -4.311 -0.849 -3.212 1.00 98.75 591 PRO A O 1
ATOM 4685 N N . ILE A 1 592 ? -2.377 0.127 -3.827 1.00 98.69 592 ILE A N 1
ATOM 4686 C CA . ILE A 1 592 ? -1.580 -0.276 -2.654 1.00 98.69 592 ILE A CA 1
ATOM 4687 C C . ILE A 1 592 ? -1.052 0.940 -1.866 1.00 98.69 592 ILE A C 1
ATOM 4689 O O . ILE A 1 592 ? 0.164 1.139 -1.757 1.00 98.69 592 ILE A O 1
ATOM 4693 N N . PRO A 1 593 ? -1.918 1.827 -1.331 1.00 97.69 593 PRO A N 1
ATOM 4694 C CA . PRO A 1 593 ? -1.448 2.962 -0.546 1.00 97.69 593 PRO A CA 1
ATOM 4695 C C . PRO A 1 593 ? -0.724 2.485 0.723 1.00 97.69 593 PRO A C 1
ATOM 4697 O O . PRO A 1 593 ? -1.279 1.762 1.547 1.00 97.69 593 PRO A O 1
ATOM 4700 N N . GLY A 1 594 ? 0.523 2.919 0.893 1.00 95.31 594 GLY A N 1
ATOM 4701 C CA . GLY A 1 594 ? 1.304 2.682 2.106 1.00 95.31 594 GLY A CA 1
ATOM 4702 C C . GLY A 1 594 ? 1.124 3.792 3.136 1.00 95.31 594 GLY A C 1
ATOM 4703 O O . GLY A 1 594 ? 0.941 4.964 2.789 1.00 95.31 594 GLY A O 1
ATOM 4704 N N . THR A 1 595 ? 1.194 3.446 4.420 1.00 94.06 595 THR A N 1
ATOM 4705 C CA . THR A 1 595 ? 1.240 4.440 5.493 1.00 94.06 595 THR A CA 1
ATOM 4706 C C . THR A 1 595 ? 1.896 3.902 6.761 1.00 94.06 595 THR A C 1
ATOM 4708 O O . THR A 1 595 ? 1.992 2.699 6.961 1.00 94.06 595 THR A O 1
ATOM 4711 N N . THR A 1 596 ? 2.334 4.811 7.632 1.00 91.69 596 THR A N 1
ATOM 4712 C CA . THR A 1 596 ? 2.896 4.508 8.958 1.00 91.69 596 THR A CA 1
ATOM 4713 C C . THR A 1 596 ? 1.924 4.817 10.099 1.00 91.69 596 THR A C 1
ATOM 4715 O O . THR A 1 596 ? 2.291 4.725 11.264 1.00 91.69 596 THR A O 1
ATOM 4718 N N . LYS A 1 597 ? 0.692 5.245 9.790 1.00 90.38 597 LYS A N 1
ATOM 4719 C CA . LYS A 1 597 ? -0.290 5.699 10.785 1.00 90.38 597 LYS A CA 1
ATOM 4720 C C . LYS A 1 597 ? -1.618 4.980 10.595 1.00 90.38 597 LYS A C 1
ATOM 4722 O O . LYS A 1 597 ? -2.200 5.066 9.516 1.00 90.38 597 LYS A O 1
ATOM 4727 N N . ILE A 1 598 ? -2.143 4.390 11.667 1.00 90.50 598 ILE A N 1
ATOM 4728 C CA . ILE A 1 598 ? -3.450 3.712 11.679 1.00 90.50 598 ILE A CA 1
ATOM 4729 C C . ILE A 1 598 ? -4.574 4.623 11.169 1.00 90.50 598 ILE A C 1
ATOM 4731 O O . ILE A 1 598 ? -5.305 4.245 10.263 1.00 90.50 598 ILE A O 1
ATOM 4735 N N . LYS A 1 599 ? -4.621 5.883 11.616 1.00 90.31 599 LYS A N 1
ATOM 4736 C CA . LYS A 1 599 ? -5.618 6.857 11.140 1.00 90.31 599 LYS A CA 1
ATOM 4737 C C . LYS A 1 599 ? -5.597 7.078 9.620 1.00 90.31 599 LYS A C 1
ATOM 4739 O O . LYS A 1 599 ? -6.627 7.311 8.996 1.00 90.31 599 LYS A O 1
ATOM 4744 N N . ASN A 1 600 ? -4.420 7.018 8.997 1.00 92.69 600 ASN A N 1
ATOM 4745 C CA . ASN A 1 600 ? -4.318 7.144 7.542 1.00 92.69 600 ASN A CA 1
ATOM 4746 C C . ASN A 1 600 ? -4.791 5.867 6.840 1.00 92.69 600 ASN A C 1
ATOM 4748 O O . ASN A 1 600 ? -5.377 5.947 5.767 1.00 92.69 600 ASN A O 1
ATOM 4752 N N . LEU A 1 601 ? -4.554 4.705 7.449 1.00 94.12 601 LEU A N 1
ATOM 4753 C CA . LEU A 1 601 ? -5.036 3.421 6.958 1.00 94.12 601 LEU A CA 1
ATOM 4754 C C . LEU A 1 601 ? -6.569 3.354 7.015 1.00 94.12 601 LEU A C 1
ATOM 4756 O O . LEU A 1 601 ? -7.193 3.001 6.021 1.00 94.12 601 LEU A O 1
ATOM 4760 N N . GLU A 1 602 ? -7.179 3.801 8.112 1.00 91.69 602 GLU A N 1
ATOM 4761 C CA . GLU A 1 602 ? -8.636 3.947 8.249 1.00 91.69 602 GLU A CA 1
ATOM 4762 C C . GLU A 1 602 ? -9.213 4.913 7.212 1.00 91.69 602 GLU A C 1
ATOM 4764 O O . GLU A 1 602 ? -10.217 4.608 6.566 1.00 91.69 602 GLU A O 1
ATOM 4769 N N . ASN A 1 603 ? -8.545 6.049 6.981 1.00 92.00 603 ASN A N 1
ATOM 4770 C CA . ASN A 1 603 ? -8.926 6.969 5.912 1.00 92.00 603 ASN A CA 1
ATOM 4771 C C . ASN A 1 603 ? -8.878 6.287 4.539 1.00 92.00 603 ASN A C 1
ATOM 4773 O O . ASN A 1 603 ? -9.833 6.423 3.775 1.00 92.00 603 ASN A O 1
ATOM 4777 N N . ASN A 1 604 ? -7.815 5.533 4.236 1.00 96.12 604 ASN A N 1
ATOM 4778 C CA . ASN A 1 604 ? -7.698 4.795 2.977 1.00 96.12 604 ASN A CA 1
ATOM 4779 C C . ASN A 1 604 ? -8.831 3.771 2.828 1.00 96.12 604 ASN A C 1
ATOM 4781 O O . ASN A 1 604 ? -9.471 3.732 1.783 1.00 96.12 604 ASN A O 1
ATOM 4785 N N . ILE A 1 605 ? -9.136 2.995 3.871 1.00 96.12 605 ILE A N 1
ATOM 4786 C CA . ILE A 1 605 ? -10.243 2.024 3.869 1.00 96.12 605 ILE A CA 1
ATOM 4787 C C . ILE A 1 605 ? -11.581 2.737 3.648 1.00 96.12 605 ILE A C 1
ATOM 4789 O O . ILE A 1 605 ? -12.387 2.307 2.826 1.00 96.12 605 ILE A O 1
ATOM 4793 N N . GLY A 1 606 ? -11.792 3.885 4.298 1.00 94.75 606 GLY A N 1
ATOM 4794 C CA . GLY A 1 606 ? -12.995 4.699 4.133 1.00 94.75 606 GLY A CA 1
ATOM 4795 C C . GLY A 1 606 ? -13.266 5.151 2.693 1.00 94.75 606 GLY A C 1
ATOM 4796 O O . GLY A 1 606 ? -14.417 5.437 2.372 1.00 94.75 606 GLY A O 1
ATOM 4797 N N . SER A 1 607 ? -12.260 5.157 1.808 1.00 96.50 607 SER A N 1
ATOM 4798 C CA . SER A 1 607 ? -12.454 5.472 0.384 1.00 96.50 607 SER A CA 1
ATOM 4799 C C . SER A 1 607 ? -13.383 4.485 -0.334 1.00 96.50 607 SER A C 1
ATOM 4801 O O . SER A 1 607 ? -14.097 4.887 -1.247 1.00 96.50 607 SER A O 1
ATOM 4803 N N . LEU A 1 608 ? -13.468 3.229 0.124 1.00 95.62 608 LEU A N 1
ATOM 4804 C CA . LEU A 1 608 ? -14.347 2.202 -0.453 1.00 95.62 608 LEU A CA 1
ATOM 4805 C C . LEU A 1 608 ? -15.845 2.504 -0.244 1.00 95.62 608 LEU A C 1
ATOM 4807 O O . LEU A 1 608 ? -16.689 1.926 -0.932 1.00 95.62 608 LEU A O 1
ATOM 4811 N N . LYS A 1 609 ? -16.181 3.406 0.694 1.00 93.31 609 LYS A N 1
ATOM 4812 C CA . LYS A 1 609 ? -17.561 3.854 0.956 1.00 93.31 609 LYS A CA 1
ATOM 4813 C C . LYS A 1 609 ? -18.068 4.839 -0.099 1.00 93.31 609 LYS A C 1
ATOM 4815 O O . LYS A 1 609 ? -19.277 5.004 -0.234 1.00 93.31 609 LYS A O 1
ATOM 4820 N N . LEU A 1 610 ? -17.166 5.503 -0.822 1.00 94.81 610 LEU A N 1
ATOM 4821 C CA . LEU A 1 610 ? -17.527 6.470 -1.853 1.00 94.81 610 LEU A CA 1
ATOM 4822 C C . LEU A 1 610 ? -17.981 5.728 -3.111 1.00 94.81 610 LEU A C 1
ATOM 4824 O O . LEU A 1 610 ? -17.256 4.892 -3.648 1.00 94.81 610 LEU A O 1
ATOM 4828 N N . LYS A 1 611 ? -19.183 6.058 -3.580 1.00 94.06 611 LYS A N 1
ATOM 4829 C CA . LYS A 1 611 ? -19.722 5.638 -4.873 1.00 94.06 611 LYS A CA 1
ATOM 4830 C C . LYS A 1 611 ? -19.907 6.899 -5.699 1.00 94.06 611 LYS A C 1
ATOM 4832 O O . LYS A 1 611 ? -20.690 7.757 -5.309 1.00 94.06 611 LYS A O 1
ATOM 4837 N N . LEU A 1 612 ? -19.112 7.024 -6.751 1.00 95.88 612 LEU A N 1
ATOM 4838 C CA . LEU A 1 612 ? -19.076 8.178 -7.636 1.00 95.88 612 LEU A CA 1
ATOM 4839 C C . LEU A 1 612 ? -19.691 7.763 -8.971 1.00 95.88 612 LEU A C 1
ATOM 4841 O O . LEU A 1 612 ? -19.395 6.692 -9.497 1.00 95.88 612 LEU A O 1
ATOM 4845 N N . THR A 1 613 ? -20.560 8.607 -9.500 1.00 97.56 613 THR A N 1
ATOM 4846 C CA . THR A 1 613 ? -21.104 8.479 -10.856 1.00 97.56 613 THR A CA 1
ATOM 4847 C C . THR A 1 613 ? -20.038 8.804 -11.905 1.00 97.56 613 THR A C 1
ATOM 4849 O O . THR A 1 613 ? -18.994 9.385 -11.593 1.00 97.56 613 THR A O 1
ATOM 4852 N N . GLU A 1 614 ? -20.290 8.449 -13.165 1.00 96.69 614 GLU A N 1
ATOM 4853 C CA . GLU A 1 614 ? -19.376 8.753 -14.273 1.00 96.69 614 GLU A CA 1
ATOM 4854 C C . GLU A 1 614 ? -19.147 10.266 -14.420 1.00 96.69 614 GLU A C 1
ATOM 4856 O O . GLU A 1 614 ? -18.016 10.712 -14.628 1.00 96.69 614 GLU A O 1
ATOM 4861 N N . GLU A 1 615 ? -20.192 11.076 -14.229 1.00 97.69 615 GLU A N 1
ATOM 4862 C CA . GLU A 1 615 ? -20.106 12.535 -14.259 1.00 97.69 615 GLU A CA 1
ATOM 4863 C C . GLU A 1 615 ? -19.257 13.093 -13.110 1.00 97.69 615 GLU A C 1
ATOM 4865 O O . GLU A 1 615 ? -18.477 14.026 -13.310 1.00 97.69 615 GLU A O 1
ATOM 4870 N N . GLU A 1 616 ? -19.372 12.521 -11.910 1.00 97.88 616 GLU A N 1
ATOM 4871 C CA . GLU A 1 616 ? -18.578 12.929 -10.746 1.00 97.88 616 GLU A CA 1
ATOM 4872 C C . GLU A 1 616 ? -17.110 12.516 -10.903 1.00 97.88 616 GLU A C 1
ATOM 4874 O O . GLU A 1 616 ? -16.213 13.312 -10.618 1.00 97.88 616 GLU A O 1
ATOM 4879 N N . LEU A 1 617 ? -16.838 11.310 -11.416 1.00 97.88 617 LEU A N 1
ATOM 4880 C CA . LEU A 1 617 ? -15.481 10.881 -11.768 1.00 97.88 617 LEU A CA 1
ATOM 4881 C C . LEU A 1 617 ? -14.860 11.823 -12.800 1.00 97.88 617 LEU A C 1
ATOM 4883 O O . LEU A 1 617 ? -13.706 12.226 -12.638 1.00 97.88 617 LEU A O 1
ATOM 4887 N N . LYS A 1 618 ? -15.638 12.226 -13.811 1.00 97.56 618 LYS A N 1
ATOM 4888 C CA . LYS A 1 618 ? -15.211 13.206 -14.807 1.00 97.56 618 LYS A CA 1
ATOM 4889 C C . LYS A 1 618 ? -14.922 14.574 -14.185 1.00 97.56 618 LYS A C 1
ATOM 4891 O O . LYS A 1 618 ? -13.875 15.143 -14.474 1.00 97.56 618 LYS A O 1
ATOM 4896 N N . GLU A 1 619 ? -15.786 15.086 -13.309 1.00 97.94 619 GLU A N 1
ATOM 4897 C CA . GLU A 1 619 ? -15.550 16.354 -12.601 1.00 97.94 619 GLU A CA 1
ATOM 4898 C C . GLU A 1 619 ? -14.239 16.315 -11.799 1.00 97.94 619 GLU A C 1
ATOM 4900 O O . GLU A 1 619 ? -13.458 17.269 -11.819 1.00 97.94 619 GLU A O 1
ATOM 4905 N N . ILE A 1 620 ? -13.968 15.201 -11.113 1.00 98.19 620 ILE A N 1
ATOM 4906 C CA . ILE A 1 620 ? -12.741 15.021 -10.328 1.00 98.19 620 ILE A CA 1
ATOM 4907 C C . ILE A 1 620 ? -11.509 14.955 -11.243 1.00 98.19 620 ILE A C 1
ATOM 4909 O O . ILE A 1 620 ? -10.494 15.585 -10.938 1.00 98.19 620 ILE A O 1
ATOM 4913 N N . SER A 1 621 ? -11.593 14.247 -12.373 1.00 97.62 621 SER A N 1
ATOM 4914 C CA . SER A 1 621 ? -10.533 14.207 -13.389 1.00 97.62 621 SER A CA 1
ATOM 4915 C C . SER A 1 621 ? -10.254 15.583 -14.000 1.00 97.62 621 SER A C 1
ATOM 4917 O O . SER A 1 621 ? -9.091 15.962 -14.147 1.00 97.62 621 SER A O 1
ATOM 4919 N N . ASP A 1 622 ? -11.300 16.344 -14.326 1.00 97.00 622 ASP A N 1
ATOM 4920 C CA . ASP A 1 622 ? -11.198 17.680 -14.924 1.00 97.00 622 ASP A CA 1
ATOM 4921 C C . ASP A 1 622 ? -10.628 18.709 -13.924 1.00 97.00 622 ASP A C 1
ATOM 4923 O O . ASP A 1 622 ? -10.020 19.704 -14.318 1.00 97.00 622 ASP A O 1
ATOM 4927 N N . ALA A 1 623 ? -10.743 18.455 -12.614 1.00 96.75 623 ALA A N 1
ATOM 4928 C CA . ALA A 1 623 ? -10.098 19.263 -11.576 1.00 96.75 623 ALA A CA 1
ATOM 4929 C C . ALA A 1 623 ? -8.573 19.054 -11.479 1.00 96.75 623 ALA A C 1
ATOM 4931 O O . ALA A 1 623 ? -7.887 19.830 -10.795 1.00 96.75 623 ALA A O 1
ATOM 4932 N N . VAL A 1 624 ? -8.022 18.041 -12.158 1.00 96.06 624 VAL A N 1
ATOM 4933 C CA . VAL A 1 624 ? -6.575 17.781 -12.244 1.00 96.06 624 VAL A CA 1
ATOM 4934 C C . VAL A 1 624 ? -6.149 17.547 -13.698 1.00 96.06 624 VAL A C 1
ATOM 4936 O O . VAL A 1 624 ? -5.807 16.419 -14.068 1.00 96.06 624 VAL A O 1
ATOM 4939 N N . PRO A 1 625 ? -6.143 18.589 -14.549 1.00 94.44 625 PRO A N 1
ATOM 4940 C CA . PRO A 1 625 ? -5.628 18.457 -15.908 1.00 94.44 625 PRO A CA 1
ATOM 4941 C C . PRO A 1 625 ? -4.145 18.059 -15.878 1.00 94.44 625 PRO A C 1
ATOM 4943 O O . PRO A 1 625 ? -3.367 18.609 -15.091 1.00 94.44 625 PRO A O 1
ATOM 4946 N N . MET A 1 626 ? -3.742 17.086 -16.702 1.00 92.88 626 MET A N 1
ATOM 4947 C CA . MET A 1 626 ? -2.372 16.545 -16.685 1.00 92.88 626 MET A CA 1
ATOM 4948 C C . MET A 1 626 ? -1.328 17.615 -17.020 1.00 92.88 626 MET A C 1
ATOM 4950 O O . MET A 1 626 ? -0.248 17.650 -16.437 1.00 92.88 626 MET A O 1
ATOM 4954 N N . GLU A 1 627 ? -1.671 18.512 -17.937 1.00 93.44 627 GLU A N 1
ATOM 4955 C CA . GLU A 1 627 ? -0.866 19.632 -18.410 1.00 93.44 627 GLU A CA 1
ATOM 4956 C C . GLU A 1 627 ? -0.599 20.698 -17.337 1.00 93.44 627 GLU A C 1
ATOM 4958 O O . GLU A 1 627 ? 0.361 21.462 -17.449 1.00 93.44 627 GLU A O 1
ATOM 4963 N N . GLU A 1 628 ? -1.415 20.745 -16.280 1.00 94.62 628 GLU A N 1
ATOM 4964 C CA . GLU A 1 628 ? -1.224 21.672 -15.164 1.00 94.62 628 GLU A CA 1
ATOM 4965 C C . GLU A 1 628 ? -0.276 21.123 -14.088 1.00 94.62 628 GLU A C 1
ATOM 4967 O O . GLU A 1 628 ? 0.232 21.894 -13.267 1.00 94.62 628 GLU A O 1
ATOM 4972 N N . VAL A 1 629 ? 0.000 19.813 -14.088 1.00 95.69 629 VAL A N 1
ATOM 4973 C CA . VAL A 1 629 ? 0.913 19.190 -13.124 1.00 95.69 629 VAL A CA 1
ATOM 4974 C C . VAL A 1 629 ? 2.349 19.635 -13.408 1.00 95.69 629 VAL A C 1
ATOM 4976 O O . VAL A 1 629 ? 2.979 19.240 -14.388 1.00 95.69 629 VAL A O 1
ATOM 4979 N N . ALA A 1 630 ? 2.906 20.450 -12.513 1.00 94.81 630 ALA A N 1
ATOM 4980 C CA . ALA A 1 630 ? 4.235 21.019 -12.684 1.00 94.81 630 ALA A CA 1
ATOM 4981 C C . ALA A 1 630 ? 5.338 20.085 -12.159 1.00 94.81 630 ALA A C 1
ATOM 4983 O O . ALA A 1 630 ? 5.309 19.656 -11.003 1.00 94.81 630 ALA A O 1
ATOM 4984 N N . GLY A 1 631 ? 6.364 19.856 -12.983 1.00 92.62 631 GLY A N 1
ATOM 4985 C CA . GLY A 1 631 ? 7.544 19.045 -12.662 1.00 92.62 631 GLY A CA 1
ATOM 4986 C C . GLY A 1 631 ? 7.455 17.596 -13.159 1.00 92.62 631 GLY A C 1
ATOM 4987 O O . GLY A 1 631 ? 6.373 17.014 -13.237 1.00 92.62 631 GLY A O 1
ATOM 4988 N N . SER A 1 632 ? 8.614 17.002 -13.477 1.00 89.94 632 SER A N 1
ATOM 4989 C CA . SER A 1 632 ? 8.700 15.601 -13.927 1.00 89.94 632 SER A CA 1
ATOM 4990 C C . SER A 1 632 ? 8.169 14.624 -12.871 1.00 89.94 632 SER A C 1
ATOM 4992 O O . SER A 1 632 ? 8.321 14.854 -11.665 1.00 89.94 632 SER A O 1
ATOM 4994 N N . ARG A 1 633 ? 7.564 13.519 -13.332 1.00 88.94 633 ARG A N 1
ATOM 4995 C CA . ARG A 1 633 ? 7.136 12.409 -12.467 1.00 88.94 633 ARG A CA 1
ATOM 4996 C C . ARG A 1 633 ? 8.307 11.605 -11.903 1.00 88.94 633 ARG A C 1
ATOM 4998 O O . ARG A 1 633 ? 8.149 10.949 -10.880 1.00 88.94 633 ARG A O 1
ATOM 5005 N N . SER A 1 634 ? 9.459 11.636 -12.569 1.00 84.38 634 SER A N 1
ATOM 5006 C CA . SER A 1 634 ? 10.648 10.901 -12.141 1.00 84.38 634 SER A CA 1
ATOM 5007 C C . SER A 1 634 ? 11.559 11.790 -11.303 1.00 84.38 634 SER A C 1
ATOM 5009 O O . SER A 1 634 ? 11.627 13.007 -11.485 1.00 84.38 634 SER A O 1
ATOM 5011 N N . PHE A 1 635 ? 12.339 11.161 -10.427 1.00 82.19 635 PHE A N 1
ATOM 5012 C CA . PHE A 1 635 ? 13.513 11.804 -9.847 1.00 82.19 635 PHE A CA 1
ATOM 5013 C C . PHE A 1 635 ? 14.528 12.161 -10.938 1.00 82.19 635 PHE A C 1
ATOM 5015 O O . PHE A 1 635 ? 14.592 11.505 -11.982 1.00 82.19 635 PHE A O 1
ATOM 5022 N N . GLN A 1 636 ? 15.345 13.186 -10.682 1.00 75.25 636 GLN A N 1
ATOM 5023 C CA . GLN A 1 636 ? 16.432 13.556 -11.590 1.00 75.25 636 GLN A CA 1
ATOM 5024 C C . GLN A 1 636 ? 17.308 12.334 -11.909 1.00 75.25 636 GLN A C 1
ATOM 5026 O O . GLN A 1 636 ? 17.663 11.571 -11.013 1.00 75.25 636 GLN A O 1
ATOM 5031 N N . ASN A 1 637 ? 17.648 12.164 -13.190 1.00 73.31 637 ASN A N 1
ATOM 5032 C CA . ASN A 1 637 ? 18.439 11.051 -13.735 1.00 73.31 637 ASN A CA 1
ATOM 5033 C C . ASN A 1 637 ? 17.783 9.656 -13.676 1.00 73.31 637 ASN A C 1
ATOM 5035 O O . ASN A 1 637 ? 18.430 8.680 -14.046 1.00 73.31 637 ASN A O 1
ATOM 5039 N N . MET A 1 638 ? 16.502 9.546 -13.304 1.00 79.44 638 MET A N 1
ATOM 5040 C CA . MET A 1 638 ? 15.773 8.265 -13.269 1.00 79.44 638 MET A CA 1
ATOM 5041 C C . MET A 1 638 ? 14.811 8.062 -14.452 1.00 79.44 638 MET A C 1
ATOM 5043 O O . MET A 1 638 ? 14.137 7.035 -14.518 1.00 79.44 638 MET A O 1
ATOM 5047 N N . ASP A 1 639 ? 14.750 9.001 -15.402 1.00 78.06 639 ASP A N 1
ATOM 5048 C CA . ASP A 1 639 ? 13.789 8.962 -16.517 1.00 78.06 639 ASP A CA 1
ATOM 5049 C C . ASP A 1 639 ? 13.936 7.726 -17.412 1.00 78.06 639 ASP A C 1
ATOM 5051 O O . ASP A 1 639 ? 12.945 7.217 -17.920 1.00 78.06 639 ASP A O 1
ATOM 5055 N N . HIS A 1 640 ? 15.145 7.184 -17.562 1.00 81.25 640 HIS A N 1
ATOM 5056 C CA . HIS A 1 640 ? 15.395 5.998 -18.388 1.00 81.25 640 HIS A CA 1
ATOM 5057 C C . HIS A 1 640 ? 14.838 4.692 -17.793 1.00 81.25 640 HIS A C 1
ATOM 5059 O O . HIS A 1 640 ? 14.757 3.695 -18.501 1.00 81.25 640 HIS A O 1
ATOM 5065 N N . PHE A 1 641 ? 14.416 4.691 -16.523 1.00 82.31 641 PHE A N 1
ATOM 5066 C CA . PHE A 1 641 ? 13.710 3.561 -15.903 1.00 82.31 641 PHE A CA 1
ATOM 5067 C C . PHE A 1 641 ? 12.192 3.648 -16.043 1.00 82.31 641 PHE A C 1
ATOM 5069 O O . PHE A 1 641 ? 11.478 2.772 -15.554 1.00 82.31 641 PHE A O 1
ATOM 5076 N N . HIS A 1 642 ? 11.688 4.718 -16.652 1.00 88.00 642 HIS A N 1
ATOM 5077 C CA . HIS A 1 642 ? 10.280 4.872 -16.974 1.00 88.00 642 HIS A CA 1
ATOM 5078 C C . HIS A 1 642 ? 9.860 3.811 -17.988 1.00 88.00 642 HIS A C 1
ATOM 5080 O O . HIS A 1 642 ? 10.578 3.551 -18.952 1.00 88.00 642 HIS A O 1
ATOM 5086 N N . TRP A 1 643 ? 8.635 3.304 -17.852 1.00 92.25 643 TRP A N 1
ATOM 5087 C CA . TRP A 1 643 ? 8.063 2.314 -18.769 1.00 92.25 643 TRP A CA 1
ATOM 5088 C C . TRP A 1 643 ? 8.183 2.633 -20.274 1.00 92.25 643 TRP A C 1
ATOM 5090 O O . TRP A 1 643 ? 8.236 1.719 -21.086 1.00 92.25 643 TRP A O 1
ATOM 5100 N N . LYS A 1 644 ? 8.295 3.912 -20.668 1.00 92.62 644 LYS A N 1
ATOM 5101 C CA . LYS A 1 644 ? 8.453 4.340 -22.070 1.00 92.62 644 LYS A CA 1
ATOM 5102 C C . LYS A 1 644 ? 9.793 3.911 -22.672 1.00 92.62 644 LYS A C 1
ATOM 5104 O O . LYS A 1 644 ? 9.905 3.785 -23.885 1.00 92.62 644 LYS A O 1
ATOM 5109 N N . PHE A 1 645 ? 10.798 3.690 -21.830 1.00 92.19 645 PHE A N 1
ATOM 5110 C CA . PHE A 1 645 ? 12.140 3.257 -22.223 1.00 92.19 645 PHE A CA 1
ATOM 5111 C C . PHE A 1 645 ? 12.435 1.813 -21.793 1.00 92.19 645 PHE A C 1
ATOM 5113 O O . PHE A 1 645 ? 13.526 1.306 -22.034 1.00 92.19 645 PHE A O 1
ATOM 5120 N N . ALA A 1 646 ? 11.458 1.133 -21.192 1.00 93.38 646 ALA A N 1
ATOM 5121 C CA . ALA A 1 646 ? 11.582 -0.208 -20.634 1.00 93.38 646 ALA A CA 1
ATOM 5122 C C . ALA A 1 646 ? 11.355 -1.315 -21.684 1.00 93.38 646 ALA A C 1
ATOM 5124 O O . ALA A 1 646 ? 10.648 -2.290 -21.423 1.00 93.38 646 ALA A O 1
ATOM 5125 N N . ASN A 1 647 ? 11.924 -1.147 -22.881 1.00 94.94 647 ASN A N 1
ATOM 5126 C CA . ASN A 1 647 ? 11.967 -2.189 -23.911 1.00 94.94 647 ASN A CA 1
ATOM 5127 C C . ASN A 1 647 ? 13.175 -3.104 -23.677 1.00 94.94 647 ASN A C 1
ATOM 5129 O O . ASN A 1 647 ? 14.227 -2.649 -23.224 1.00 94.94 647 ASN A O 1
ATOM 5133 N N . THR A 1 648 ? 13.038 -4.379 -24.028 1.00 95.69 648 THR A N 1
ATOM 5134 C CA . THR A 1 648 ? 14.127 -5.365 -23.947 1.00 95.69 648 THR A CA 1
ATOM 5135 C C . THR A 1 648 ? 14.606 -5.764 -25.342 1.00 95.69 648 THR A C 1
ATOM 5137 O O . THR A 1 648 ? 13.813 -5.703 -26.289 1.00 95.69 648 THR A O 1
ATOM 5140 N N . PRO A 1 649 ? 15.871 -6.188 -25.517 1.00 95.56 649 PRO A N 1
ATOM 5141 C CA . PRO A 1 649 ? 16.333 -6.717 -26.797 1.00 95.56 649 PRO A CA 1
ATOM 5142 C C . PRO A 1 649 ? 15.474 -7.921 -27.221 1.00 95.56 649 PRO A C 1
ATOM 5144 O O . PRO A 1 649 ? 14.997 -8.657 -26.352 1.00 95.56 649 PRO A O 1
ATOM 5147 N N . PRO A 1 650 ? 15.244 -8.133 -28.529 1.00 90.25 650 PRO A N 1
ATOM 5148 C CA . PRO A 1 650 ? 14.542 -9.319 -29.007 1.00 90.25 650 PRO A CA 1
ATOM 5149 C C . PRO A 1 650 ? 15.331 -10.581 -28.645 1.00 90.25 650 PRO A C 1
ATOM 5151 O O . PRO A 1 650 ? 16.563 -10.563 -28.590 1.00 90.25 650 PRO A O 1
ATOM 5154 N N . LYS A 1 651 ? 14.624 -11.690 -28.422 1.00 84.06 651 LYS A N 1
ATOM 5155 C CA . LYS A 1 651 ? 15.263 -13.000 -28.304 1.00 84.06 651 LYS A CA 1
ATOM 5156 C C . LYS A 1 651 ? 15.696 -13.458 -29.700 1.00 84.06 651 LYS A C 1
ATOM 5158 O O . LYS A 1 651 ? 14.844 -13.591 -30.578 1.00 84.06 651 LYS A O 1
ATOM 5163 N N . ASN A 1 652 ? 17.004 -13.630 -29.889 1.00 68.06 652 ASN A N 1
ATOM 5164 C CA . ASN A 1 652 ? 17.593 -14.117 -31.142 1.00 68.06 652 ASN A CA 1
ATOM 5165 C C . ASN A 1 652 ? 17.207 -15.564 -31.450 1.00 68.06 652 ASN A C 1
ATOM 5167 O O . ASN A 1 652 ? 17.073 -16.358 -30.486 1.00 68.06 652 ASN A O 1
#

Foldseek 3Di:
DPVLVVVVVVVLVVQQDQPAAEDACALPQRAQEADANVRRYLQHAEDHHANNCNHAEYDQNVLVSQNHAYYEHHNNCNHAYYHQEHDHQRHAYDAPANNANHAADHAYDLNNARHAYYERANYNHQEHDLNVLSNPRHFKYWYNDLVSLVSHQVRCPPHPCNVVSVVVNVVVVVVVVVVVVVVVVVDPDDDDPVVVVVVVVVVVVVCVVCVVVVVVVVPDDPPDDDADDDDDDDDDDDRIDMGTPRPCCPPPVVVVVVVVVVVVVVVVVVVVVCVVPDDDDDDDDPPVVVVVVVVVVVCVVDPVVVVVCVSPPLPAQDWFAQFDQPDIFGLAAAEQLPCLHAQAHHNDLVLSLVLVVLCVVSHGQEYEDECCRVNLVSLLSQLVSVVVDDVVSHAYEYEDFQPDDDVPDTHGDLALVRLVVRLVSSCVSSVHQAHAEYEHAFFDQADQLLRSLVSVVVCCVVRRYVAYAYEQAALQSQVRSCVNPNHREYEYADWLQDHVCVPPPVVSCVVSRGFYEHEPRCVSCCQVDDCSLPDGHPPHPCCQAFCNDDPNSVLCVQLSVLLCVLCVVQVAGSLLVGLLLQSPVDSSYYYHDYDSDPVSSVSNSCSVVDDADPVRSVVNSVSRDNVSNGGDPDGPSCVCRHNVNSDYDHDD